Protein AF-0000000083416609 (afdb_homodimer)

Structure (mmCIF, N/CA/C/O backbone):
data_AF-0000000083416609-model_v1
#
loop_
_entity.id
_entity.type
_entity.pdbx_description
1 polymer 'Protein TsetseEP domain-containing protein'
#
loop_
_atom_site.group_PDB
_atom_site.id
_atom_site.type_symbol
_atom_site.label_atom_id
_atom_site.label_alt_id
_atom_site.label_comp_id
_atom_site.label_asym_id
_atom_site.label_entity_id
_atom_site.label_seq_id
_atom_site.pdbx_PDB_ins_code
_atom_site.Cartn_x
_atom_site.Cartn_y
_atom_site.Cartn_z
_atom_site.occupancy
_atom_site.B_iso_or_equiv
_atom_site.auth_seq_id
_atom_site.auth_comp_id
_atom_site.auth_asym_id
_atom_site.auth_atom_id
_atom_site.pdbx_PDB_model_num
ATOM 1 N N . MET A 1 1 ? -8.477 20.984 34.219 1 30.16 1 MET A N 1
ATOM 2 C CA . MET A 1 1 ? -7.535 22.109 34.281 1 30.16 1 MET A CA 1
ATOM 3 C C . MET A 1 1 ? -8.273 23.438 34.375 1 30.16 1 MET A C 1
ATOM 5 O O . MET A 1 1 ? -9.242 23.656 33.625 1 30.16 1 MET A O 1
ATOM 9 N N . SER A 1 2 ? -8.234 24.172 35.469 1 30.45 2 SER A N 1
ATOM 10 C CA . SER A 1 2 ? -9 25.266 36.062 1 30.45 2 SER A CA 1
ATOM 11 C C . SER A 1 2 ? -8.992 26.5 35.188 1 30.45 2 SER A C 1
ATOM 13 O O . SER A 1 2 ? -7.949 26.859 34.625 1 30.45 2 SER A O 1
ATOM 15 N N . SER A 1 3 ? -10.164 27 34.75 1 40.28 3 SER A N 1
ATOM 16 C CA . SER A 1 3 ? -10.523 28.172 33.938 1 40.28 3 SER A CA 1
ATOM 17 C C . SER A 1 3 ? -9.883 29.438 34.5 1 40.28 3 SER A C 1
ATOM 19 O O . SER A 1 3 ? -9.703 30.422 33.781 1 40.28 3 SER A O 1
ATOM 21 N N . THR A 1 4 ? -9.688 29.422 35.844 1 40.03 4 THR A N 1
ATOM 22 C CA . THR A 1 4 ? -9.18 30.609 36.5 1 40.03 4 THR A CA 1
ATOM 23 C C . THR A 1 4 ? -7.707 30.828 36.156 1 40.03 4 THR A C 1
ATOM 25 O O . THR A 1 4 ? -7.195 31.953 36.281 1 40.03 4 THR A O 1
ATOM 28 N N . GLY A 1 5 ? -6.957 29.766 35.906 1 38.34 5 GLY A N 1
ATOM 29 C CA . GLY A 1 5 ? -5.547 29.906 35.594 1 38.34 5 GLY A CA 1
ATOM 30 C C . GLY A 1 5 ? -5.301 30.625 34.281 1 38.34 5 GLY A C 1
ATOM 31 O O . GLY A 1 5 ? -4.191 31.094 34.031 1 38.34 5 GLY A O 1
ATOM 32 N N . SER A 1 6 ? -6.215 30.516 33.312 1 39.5 6 SER A N 1
ATOM 33 C CA . SER A 1 6 ? -6.004 31.125 32 1 39.5 6 SER A CA 1
ATOM 34 C C . SER A 1 6 ? -6.242 32.625 32.031 1 39.5 6 SER A C 1
ATOM 36 O O . SER A 1 6 ? -5.73 33.375 31.203 1 39.5 6 SER A O 1
ATOM 38 N N . LEU A 1 7 ? -7.035 33.062 32.969 1 39.66 7 LEU A N 1
ATOM 39 C CA . LEU A 1 7 ? -7.363 34.469 33.031 1 39.66 7 LEU A CA 1
ATOM 40 C C . LEU A 1 7 ? -6.176 35.281 33.562 1 39.66 7 LEU A C 1
ATOM 42 O O . LEU A 1 7 ? -5.918 36.375 33.062 1 39.66 7 LEU A O 1
ATOM 46 N N . LEU A 1 8 ? -5.465 34.75 34.562 1 38.03 8 LEU A N 1
ATOM 47 C CA . LEU A 1 8 ? -4.352 35.5 35.125 1 38.03 8 LEU A CA 1
ATOM 48 C C . LEU A 1 8 ? -3.207 35.625 34.125 1 38.03 8 LEU A C 1
ATOM 50 O O . LEU A 1 8 ? -2.529 36.656 34.062 1 38.03 8 LEU A O 1
ATOM 54 N N . VAL A 1 9 ? -2.977 34.625 33.281 1 42.66 9 VAL A N 1
ATOM 55 C CA . VAL A 1 9 ? -1.893 34.719 32.281 1 42.66 9 VAL A CA 1
ATOM 56 C C . VAL A 1 9 ? -2.232 35.75 31.234 1 42.66 9 VAL A C 1
ATOM 58 O O . VAL A 1 9 ? -1.351 36.469 30.75 1 42.66 9 VAL A O 1
ATOM 61 N N . LEU A 1 10 ? -3.492 36.062 31.062 1 41.09 10 LEU A N 1
ATOM 62 C CA . LEU A 1 10 ? -3.896 37 30.047 1 41.09 10 LEU A CA 1
ATOM 63 C C . LEU A 1 10 ? -3.742 38.438 30.562 1 41.09 10 LEU A C 1
ATOM 65 O O . LEU A 1 10 ? -3.361 39.344 29.812 1 41.09 10 LEU A O 1
ATOM 69 N N . LEU A 1 11 ? -4.07 38.656 31.844 1 45.88 11 LEU A N 1
ATOM 70 C CA . LEU A 1 11 ? -3.947 40 32.375 1 45.88 11 LEU A CA 1
ATOM 71 C C . LEU A 1 11 ? -2.488 40.438 32.406 1 45.88 11 LEU A C 1
ATOM 73 O O . LEU A 1 11 ? -2.184 41.594 32.156 1 45.88 11 LEU A O 1
ATOM 77 N N . GLY A 1 12 ? -1.608 39.5 32.781 1 42.56 12 GLY A N 1
ATOM 78 C CA . GLY A 1 12 ? -0.19 39.812 32.781 1 42.56 12 GLY A CA 1
ATOM 79 C C . GLY A 1 12 ? 0.344 40.125 31.375 1 42.56 12 GLY A C 1
ATOM 80 O O . GLY A 1 12 ? 1.228 40.969 31.219 1 42.56 12 GLY A O 1
ATOM 81 N N . LEU A 1 13 ? -0.247 39.594 30.375 1 46.47 13 LEU A N 1
ATOM 82 C CA . LEU A 1 13 ? 0.284 39.781 29.031 1 46.47 13 LEU A CA 1
ATOM 83 C C . LEU A 1 13 ? -0.083 41.156 28.5 1 46.47 13 LEU A C 1
ATOM 85 O O . LEU A 1 13 ? 0.703 41.781 27.766 1 46.47 13 LEU A O 1
ATOM 89 N N . ALA A 1 14 ? -1.2 41.688 28.859 1 46.97 14 ALA A N 1
ATOM 90 C CA . ALA A 1 14 ? -1.639 42.969 28.344 1 46.97 14 ALA A CA 1
ATOM 91 C C . ALA A 1 14 ? -0.834 44.125 28.969 1 46.97 14 ALA A C 1
ATOM 93 O O . ALA A 1 14 ? -0.396 45.031 28.266 1 46.97 14 ALA A O 1
ATOM 94 N N . VAL A 1 15 ? -0.927 44.312 30.391 1 49.91 15 VAL A N 1
ATOM 95 C CA . VAL A 1 15 ? -0.124 45.344 31.016 1 49.91 15 VAL A CA 1
ATOM 96 C C . VAL A 1 15 ? 1.317 45.25 30.516 1 49.91 15 VAL A C 1
ATOM 98 O O . VAL A 1 15 ? 1.946 46.281 30.234 1 49.91 15 VAL A O 1
ATOM 101 N N . MET A 1 16 ? 1.66 44.031 30.281 1 51.25 16 MET A N 1
ATOM 102 C CA . MET A 1 16 ? 3.008 43.812 29.766 1 51.25 16 MET A CA 1
ATOM 103 C C . MET A 1 16 ? 3.09 44.219 28.297 1 51.25 16 MET A C 1
ATOM 105 O O . MET A 1 16 ? 4.141 44.656 27.828 1 51.25 16 MET A O 1
ATOM 109 N N . ALA A 1 17 ? 1.95 44.094 27.625 1 56.31 17 ALA A N 1
ATOM 110 C CA . ALA A 1 17 ? 2.012 44.469 26.219 1 56.31 17 ALA A CA 1
ATOM 111 C C . ALA A 1 17 ? 2.158 45.969 26.031 1 56.31 17 ALA A C 1
ATOM 113 O O . ALA A 1 17 ? 2.982 46.438 25.25 1 56.31 17 ALA A O 1
ATOM 114 N N . ALA A 1 18 ? 1.339 46.781 26.797 1 55.53 18 ALA A N 1
ATOM 115 C CA . ALA A 1 18 ? 1.473 48.25 26.688 1 55.53 18 ALA A CA 1
ATOM 116 C C . ALA A 1 18 ? 2.852 48.719 27.156 1 55.53 18 ALA A C 1
ATOM 118 O O . ALA A 1 18 ? 3.447 49.594 26.547 1 55.53 18 ALA A O 1
ATOM 119 N N . ALA A 1 19 ? 3.225 48.125 28.328 1 54.94 19 ALA A N 1
ATOM 120 C CA . ALA A 1 19 ? 4.543 48.5 28.828 1 54.94 19 ALA A CA 1
ATOM 121 C C . ALA A 1 19 ? 5.641 48.094 27.859 1 54.94 19 ALA A C 1
ATOM 123 O O . ALA A 1 19 ? 6.703 48.719 27.812 1 54.94 19 ALA A O 1
ATOM 124 N N . LYS A 1 20 ? 5.316 47.125 27.016 1 61.41 20 LYS A N 1
ATOM 125 C CA . LYS A 1 20 ? 6.348 46.594 26.125 1 61.41 20 LYS A CA 1
ATOM 126 C C . LYS A 1 20 ? 6.426 47.406 24.828 1 61.41 20 LYS A C 1
ATOM 128 O O . LYS A 1 20 ? 7.414 47.312 24.094 1 61.41 20 LYS A O 1
ATOM 133 N N . LEU A 1 21 ? 5.398 48.281 24.719 1 70.94 21 LEU A N 1
ATOM 134 C CA . LEU A 1 21 ? 5.504 49.031 23.484 1 70.94 21 LEU A CA 1
ATOM 135 C C . LEU A 1 21 ? 6.41 50.25 23.656 1 70.94 21 LEU A C 1
ATOM 137 O O . LEU A 1 21 ? 6.062 51.188 24.391 1 70.94 21 LEU A O 1
ATOM 141 N N . GLN A 1 22 ? 7.734 50.094 23.688 1 72.38 22 GLN A N 1
ATOM 142 C CA . GLN A 1 22 ? 8.672 51.188 23.734 1 72.38 22 GLN A CA 1
ATOM 143 C C . GLN A 1 22 ? 8.594 52.031 22.469 1 72.38 22 GLN A C 1
ATOM 145 O O . GLN A 1 22 ? 9.312 51.781 21.5 1 72.38 22 GLN A O 1
ATOM 150 N N . ILE A 1 23 ? 7.629 52.969 22.469 1 83.12 23 ILE A N 1
ATOM 151 C CA . ILE A 1 23 ? 7.434 53.844 21.312 1 83.12 23 ILE A CA 1
ATOM 152 C C . ILE A 1 23 ? 8.125 55.188 21.531 1 83.12 23 ILE A C 1
ATOM 154 O O . ILE A 1 23 ? 7.75 55.938 22.422 1 83.12 23 ILE A O 1
ATOM 158 N N . PRO A 1 24 ? 9.102 55.469 20.781 1 86.88 24 PRO A N 1
ATOM 159 C CA . PRO A 1 24 ? 9.93 56.656 21 1 86.88 24 PRO A CA 1
ATOM 160 C C . PRO A 1 24 ? 9.109 57.938 21.125 1 86.88 24 PRO A C 1
ATOM 162 O O . PRO A 1 24 ? 9.398 58.781 21.984 1 86.88 24 PRO A O 1
ATOM 165 N N . LYS A 1 25 ? 8.117 58.156 20.344 1 88.56 25 LYS A N 1
ATOM 166 C CA . LYS A 1 25 ? 7.293 59.375 20.391 1 88.56 25 LYS A CA 1
ATOM 167 C C . LYS A 1 25 ? 6.621 59.531 21.75 1 88.56 25 LYS A C 1
ATOM 169 O O . LYS A 1 25 ? 6.605 60.625 22.328 1 88.56 25 LYS A O 1
ATOM 174 N N . ILE A 1 26 ? 6.137 58.406 22.219 1 88.94 26 ILE A N 1
ATOM 175 C CA . ILE A 1 26 ? 5.457 58.438 23.5 1 88.94 26 ILE A CA 1
ATOM 176 C C . ILE A 1 26 ? 6.465 58.75 24.609 1 88.94 26 ILE A C 1
ATOM 178 O O . ILE A 1 26 ? 6.184 59.531 25.516 1 88.94 26 ILE A O 1
ATOM 182 N N . GLN A 1 27 ? 7.613 58.219 24.484 1 89.44 27 GLN A N 1
ATOM 183 C CA . GLN A 1 27 ? 8.656 58.469 25.469 1 89.44 27 GLN A CA 1
ATOM 184 C C . GLN A 1 27 ? 9.055 59.938 25.516 1 89.44 27 GLN A C 1
ATOM 186 O O . GLN A 1 27 ? 9.234 60.5 26.594 1 89.44 27 GLN A O 1
ATOM 191 N N . ARG A 1 28 ? 9.117 60.5 24.391 1 91.44 28 ARG A N 1
ATOM 192 C CA . ARG A 1 28 ? 9.469 61.906 24.312 1 91.44 28 ARG A CA 1
ATOM 193 C C . ARG A 1 28 ? 8.391 62.781 24.938 1 91.44 28 ARG A C 1
ATOM 195 O O . ARG A 1 28 ? 8.695 63.688 25.719 1 91.44 28 ARG A O 1
ATOM 202 N N . LEU A 1 29 ? 7.117 62.438 24.703 1 92.69 29 LEU A N 1
ATOM 203 C CA . LEU A 1 29 ? 6.004 63.219 25.25 1 92.69 29 LEU A CA 1
ATOM 204 C C . LEU A 1 29 ? 5.906 63.031 26.75 1 92.69 29 LEU A C 1
ATOM 206 O O . LEU A 1 29 ? 5.621 64 27.484 1 92.69 29 LEU A O 1
ATOM 210 N N . GLN A 1 30 ? 6.242 61.875 27.219 1 90.69 30 GLN A N 1
ATOM 211 C CA . GLN A 1 30 ? 6.27 61.594 28.641 1 90.69 30 GLN A CA 1
ATOM 212 C C . GLN A 1 30 ? 7.359 62.406 29.344 1 90.69 30 GLN A C 1
ATOM 214 O O . GLN A 1 30 ? 7.125 63 30.406 1 90.69 30 GLN A O 1
ATOM 219 N N . HIS A 1 31 ? 8.461 62.406 28.719 1 90.31 31 HIS A N 1
ATOM 220 C CA . HIS A 1 31 ? 9.562 63.188 29.281 1 90.31 31 HIS A CA 1
ATOM 221 C C . HIS A 1 31 ? 9.227 64.688 29.328 1 90.31 31 HIS A C 1
ATOM 223 O O . HIS A 1 31 ? 9.547 65.375 30.297 1 90.31 31 HIS A O 1
ATOM 229 N N . GLN A 1 32 ? 8.609 65.125 28.312 1 92.25 32 GLN A N 1
ATOM 230 C CA . GLN A 1 32 ? 8.195 66.562 28.266 1 92.25 32 GLN A CA 1
ATOM 231 C C . GLN A 1 32 ? 7.199 66.875 29.375 1 92.25 32 GLN A C 1
ATOM 233 O O . GLN A 1 32 ? 7.27 67.938 30 1 92.25 32 GLN A O 1
ATOM 238 N N . ALA A 1 33 ? 6.328 65.938 29.578 1 91.56 33 ALA A N 1
ATOM 239 C CA . ALA A 1 33 ? 5.363 66.125 30.656 1 91.56 33 ALA A CA 1
ATOM 240 C C . ALA A 1 33 ? 6.066 66.188 32 1 91.56 33 ALA A C 1
ATOM 242 O O . ALA A 1 33 ? 5.691 67 32.844 1 91.56 33 ALA A O 1
ATOM 243 N N . GLU A 1 34 ? 7.109 65.438 32.156 1 89.75 34 GLU A N 1
ATOM 244 C CA . GLU A 1 34 ? 7.883 65.438 33.406 1 89.75 34 GLU A CA 1
ATOM 245 C C . GLU A 1 34 ? 8.602 66.812 33.594 1 89.75 34 GLU A C 1
ATOM 247 O O . GLU A 1 34 ? 8.57 67.375 34.688 1 89.75 34 GLU A O 1
ATOM 252 N N . VAL A 1 35 ? 9.102 67.312 32.531 1 90.56 35 VAL A N 1
ATOM 253 C CA . VAL A 1 35 ? 9.844 68.562 32.562 1 90.56 35 VAL A CA 1
ATOM 254 C C . VAL A 1 35 ? 8.883 69.688 32.844 1 90.56 35 VAL A C 1
ATOM 256 O O . VAL A 1 35 ? 9.141 70.562 33.719 1 90.56 35 VAL A O 1
ATOM 259 N N . LEU A 1 36 ? 7.77 69.625 32.188 1 91.81 36 LEU A N 1
ATOM 260 C CA . LEU A 1 36 ? 6.801 70.75 32.344 1 91.81 36 LEU A CA 1
ATOM 261 C C . LEU A 1 36 ? 6.16 70.688 33.719 1 91.81 36 LEU A C 1
ATOM 263 O O . LEU A 1 36 ? 5.887 71.75 34.312 1 91.81 36 LEU A O 1
ATOM 267 N N . SER A 1 37 ? 6.023 69.562 34.281 1 89.31 37 SER A N 1
ATOM 268 C CA . SER A 1 37 ? 5.453 69.438 35.625 1 89.31 37 SER A CA 1
ATOM 269 C C . SER A 1 37 ? 6.402 69.938 36.688 1 89.31 37 SER A C 1
ATOM 271 O O . SER A 1 37 ? 5.961 70.562 37.688 1 89.31 37 SER A O 1
ATOM 273 N N . ALA A 1 38 ? 7.648 69.75 36.438 1 86.81 38 ALA A N 1
ATOM 274 C CA . ALA A 1 38 ? 8.656 70.312 37.344 1 86.81 38 ALA A CA 1
ATOM 275 C C . ALA A 1 38 ? 8.734 71.812 37.281 1 86.81 38 ALA A C 1
ATOM 277 O O . ALA A 1 38 ? 9 72.438 38.312 1 86.81 38 ALA A O 1
ATOM 278 N N . GLN A 1 39 ? 8.367 72.312 36.188 1 87.19 39 GLN A N 1
ATOM 279 C CA . GLN A 1 39 ? 8.445 73.75 35.969 1 87.19 39 GLN A CA 1
ATOM 280 C C . GLN A 1 39 ? 7.195 74.5 36.5 1 87.19 39 GLN A C 1
ATOM 282 O O . GLN A 1 39 ? 7.258 75.625 36.906 1 87.19 39 GLN A O 1
ATOM 287 N N . ASN A 1 40 ? 6.062 73.75 36.469 1 82.75 40 ASN A N 1
ATOM 288 C CA . ASN A 1 40 ? 4.805 74.375 36.906 1 82.75 40 ASN A CA 1
ATOM 289 C C . ASN A 1 40 ? 4.043 73.438 37.844 1 82.75 40 ASN A C 1
ATOM 291 O O . ASN A 1 40 ? 3.014 72.875 37.469 1 82.75 40 ASN A O 1
ATOM 295 N N . PRO A 1 41 ? 4.398 73.375 39.125 1 77.88 41 PRO A N 1
ATOM 296 C CA . PRO A 1 41 ? 3.801 72.438 40.031 1 77.88 41 PRO A CA 1
ATOM 297 C C . PRO A 1 41 ? 2.33 72.688 40.312 1 77.88 41 PRO A C 1
ATOM 299 O O . PRO A 1 41 ? 1.565 71.812 40.625 1 77.88 41 PRO A O 1
ATOM 302 N N . SER A 1 42 ? 1.933 73.938 40.281 1 77.12 42 SER A N 1
ATOM 303 C CA . SER A 1 42 ? 0.554 74.312 40.625 1 77.12 42 SER A CA 1
ATOM 304 C C . SER A 1 42 ? -0.416 73.75 39.594 1 77.12 42 SER A C 1
ATOM 306 O O . SER A 1 42 ? -1.486 73.25 39.938 1 77.12 42 SER A O 1
ATOM 308 N N . SER A 1 43 ? 0.027 73.75 38.312 1 79.19 43 SER A N 1
ATOM 309 C CA . SER A 1 43 ? -0.827 73.312 37.219 1 79.19 43 SER A CA 1
ATOM 310 C C . SER A 1 43 ? -0.762 71.75 37.125 1 79.19 43 SER A C 1
ATOM 312 O O . SER A 1 43 ? -1.672 71.188 36.562 1 79.19 43 SER A O 1
ATOM 314 N N . GLY A 1 44 ? 0.312 71.25 37.719 1 81.5 44 GLY A N 1
ATOM 315 C CA . GLY A 1 44 ? 0.576 69.812 37.562 1 81.5 44 GLY A CA 1
ATOM 316 C C . GLY A 1 44 ? -0.508 68.938 38.156 1 81.5 44 GLY A C 1
ATOM 317 O O . GLY A 1 44 ? -0.99 68 37.531 1 81.5 44 GLY A O 1
ATOM 318 N N . LEU A 1 45 ? -0.933 69.312 39.344 1 81.94 45 LEU A N 1
ATOM 319 C CA . LEU A 1 45 ? -1.901 68.438 40.031 1 81.94 45 LEU A CA 1
ATOM 320 C C . LEU A 1 45 ? -3.225 68.438 39.281 1 81.94 45 LEU A C 1
ATOM 322 O O . LEU A 1 45 ? -3.82 67.312 39.125 1 81.94 45 LEU A O 1
ATOM 326 N N . VAL A 1 46 ? -3.717 69.625 38.75 1 85.19 46 VAL A N 1
ATOM 327 C CA . VAL A 1 46 ? -5 69.75 38.062 1 85.19 46 VAL A CA 1
ATOM 328 C C . VAL A 1 46 ? -4.918 69 36.719 1 85.19 46 VAL A C 1
ATOM 330 O O . VAL A 1 46 ? -5.809 68.188 36.375 1 85.19 46 VAL A O 1
ATOM 333 N N . CYS A 1 47 ? -3.82 69.188 35.938 1 90.75 47 CYS A N 1
ATOM 334 C CA . CYS A 1 47 ? -3.654 68.562 34.625 1 90.75 47 CYS A CA 1
ATOM 335 C C . CYS A 1 47 ? -3.539 67.062 34.75 1 90.75 47 CYS A C 1
ATOM 337 O O . CYS A 1 47 ? -4.219 66.312 34.031 1 90.75 47 CYS A O 1
ATOM 339 N N . PHE A 1 48 ? -2.756 66.562 35.688 1 90.31 48 PHE A N 1
ATOM 340 C CA . PHE A 1 48 ? -2.561 65.125 35.844 1 90.31 48 PHE A CA 1
ATOM 341 C C . PHE A 1 48 ? -3.832 64.438 36.344 1 90.31 48 PHE A C 1
ATOM 343 O O . PHE A 1 48 ? -4.129 63.281 35.938 1 90.31 48 PHE A O 1
ATOM 350 N N . SER A 1 49 ? -4.535 65.125 37.281 1 88.19 49 SER A N 1
ATOM 351 C CA . SER A 1 49 ? -5.785 64.562 37.781 1 88.19 49 SER A CA 1
ATOM 352 C C . SER A 1 49 ? -6.793 64.375 36.656 1 88.19 49 SER A C 1
ATOM 354 O O . SER A 1 49 ? -7.598 63.406 36.688 1 88.19 49 SER A O 1
ATOM 356 N N . PHE A 1 50 ? -6.684 65.188 35.594 1 89.56 50 PHE A N 1
ATOM 357 C CA . PHE A 1 50 ? -7.625 65.125 34.469 1 89.56 50 PHE A CA 1
ATOM 358 C C . PHE A 1 50 ? -7.16 64.125 33.438 1 89.56 50 PHE A C 1
ATOM 360 O O . PHE A 1 50 ? -7.945 63.281 33 1 89.56 50 PHE A O 1
ATOM 367 N N . TYR A 1 51 ? -5.891 64.062 33.156 1 93.81 51 TYR A N 1
ATOM 368 C CA . TYR A 1 51 ? -5.434 63.281 32 1 93.81 51 TYR A CA 1
ATOM 369 C C . TYR A 1 51 ? -4.949 61.906 32.406 1 93.81 51 TYR A C 1
ATOM 371 O O . TYR A 1 51 ? -4.91 60.969 31.594 1 93.81 51 TYR A O 1
ATOM 379 N N . ARG A 1 52 ? -4.539 61.656 33.656 1 91.56 52 ARG A N 1
ATOM 380 C CA . ARG A 1 52 ? -4.047 60.344 34.094 1 91.56 52 ARG A CA 1
ATOM 381 C C . ARG A 1 52 ? -5.117 59.281 33.906 1 91.56 52 ARG A C 1
ATOM 383 O O . ARG A 1 52 ? -4.859 58.219 33.344 1 91.56 52 ARG A O 1
ATOM 390 N N . PRO A 1 53 ? -6.359 59.562 34.406 1 92.94 53 PRO A N 1
ATOM 391 C CA . PRO A 1 53 ? -7.391 58.531 34.188 1 92.94 53 PRO A CA 1
ATOM 392 C C . PRO A 1 53 ? -7.637 58.25 32.719 1 92.94 53 PRO A C 1
ATOM 394 O O . PRO A 1 53 ? -7.977 57.094 32.375 1 92.94 53 PRO A O 1
ATOM 397 N N . ILE A 1 54 ? -7.453 59.219 31.844 1 93.25 54 ILE A N 1
ATOM 398 C CA . ILE A 1 54 ? -7.629 59.031 30.406 1 93.25 54 ILE A CA 1
ATOM 399 C C . ILE A 1 54 ? -6.523 58.125 29.875 1 93.25 54 ILE A C 1
ATOM 401 O O . ILE A 1 54 ? -6.797 57.188 29.125 1 93.25 54 ILE A O 1
ATOM 405 N N . LEU A 1 55 ? -5.371 58.344 30.391 1 93.06 55 LEU A N 1
ATOM 406 C CA . LEU A 1 55 ? -4.234 57.531 29.969 1 93.06 55 LEU A CA 1
ATOM 407 C C . LEU A 1 55 ? -4.395 56.094 30.469 1 93.06 55 LEU A C 1
ATOM 409 O O . LEU A 1 55 ? -4.109 55.156 29.734 1 93.06 55 LEU A O 1
ATOM 413 N N . ASP A 1 56 ? -4.828 55.969 31.719 1 91.69 56 ASP A N 1
ATOM 414 C CA . ASP A 1 56 ? -5.086 54.625 32.281 1 91.69 56 ASP A CA 1
ATOM 415 C C . ASP A 1 56 ? -6.16 53.906 31.453 1 91.69 56 ASP A C 1
ATOM 417 O O . ASP A 1 56 ? -6.039 52.719 31.203 1 91.69 56 ASP A O 1
ATOM 421 N N . SER A 1 57 ? -7.188 54.625 31.016 1 94.06 57 SER A N 1
ATOM 422 C CA . SER A 1 57 ? -8.266 54.031 30.234 1 94.06 57 SER A CA 1
ATOM 423 C C . SER A 1 57 ? -7.77 53.531 28.875 1 94.06 57 SER A C 1
ATOM 425 O O . SER A 1 57 ? -8.203 52.5 28.375 1 94.06 57 SER A O 1
ATOM 427 N N . ILE A 1 58 ? -6.871 54.281 28.281 1 93.19 58 ILE A N 1
ATOM 428 C CA . ILE A 1 58 ? -6.297 53.906 26.984 1 93.19 58 ILE A CA 1
ATOM 429 C C . ILE A 1 58 ? -5.504 52.625 27.141 1 93.19 58 ILE A C 1
ATOM 431 O O . ILE A 1 58 ? -5.621 51.719 26.312 1 93.19 58 ILE A O 1
ATOM 435 N N . ALA A 1 59 ? -4.723 52.531 28.203 1 90.19 59 ALA A N 1
ATOM 436 C CA . ALA A 1 59 ? -3.924 51.344 28.469 1 90.19 59 ALA A CA 1
ATOM 437 C C . ALA A 1 59 ? -4.816 50.125 28.703 1 90.19 59 ALA A C 1
ATOM 439 O O . ALA A 1 59 ? -4.543 49.031 28.203 1 90.19 59 ALA A O 1
ATOM 440 N N . ASP A 1 60 ? -5.863 50.375 29.484 1 92.75 60 ASP A N 1
ATOM 441 C CA . ASP A 1 60 ? -6.812 49.281 29.766 1 92.75 60 ASP A CA 1
ATOM 442 C C . ASP A 1 60 ? -7.477 48.812 28.469 1 92.75 60 ASP A C 1
ATOM 444 O O . ASP A 1 60 ? -7.633 47.594 28.266 1 92.75 60 ASP A O 1
ATOM 448 N N . GLN A 1 61 ? -7.871 49.75 27.594 1 93.81 61 GLN A N 1
ATOM 449 C CA . GLN A 1 61 ? -8.516 49.406 26.344 1 93.81 61 GLN A CA 1
ATOM 450 C C . GLN A 1 61 ? -7.574 48.594 25.453 1 93.81 61 GLN A C 1
ATOM 452 O O . GLN A 1 61 ? -8 47.656 24.781 1 93.81 61 GLN A O 1
ATOM 457 N N . TYR A 1 62 ? -6.375 48.906 25.453 1 92.62 62 TYR A N 1
ATOM 458 C CA . TYR A 1 62 ? -5.395 48.188 24.672 1 92.62 62 TYR A CA 1
ATOM 459 C C . TYR A 1 62 ? -5.262 46.75 25.172 1 92.62 62 TYR A C 1
ATOM 461 O O . TYR A 1 62 ? -5.211 45.812 24.375 1 92.62 62 TYR A O 1
ATOM 469 N N . GLU A 1 63 ? -5.125 46.625 26.469 1 92.94 63 GLU A N 1
ATOM 470 C CA . GLU A 1 63 ? -5.012 45.312 27.047 1 92.94 63 GLU A CA 1
ATOM 471 C C . GLU A 1 63 ? -6.207 44.438 26.656 1 92.94 63 GLU A C 1
ATOM 473 O O . GLU A 1 63 ? -6.039 43.25 26.297 1 92.94 63 GLU A O 1
ATOM 478 N N . VAL A 1 64 ? -7.406 45.062 26.719 1 94.5 64 VAL A N 1
ATOM 479 C CA . VAL A 1 64 ? -8.617 44.344 26.375 1 94.5 64 VAL A CA 1
ATOM 480 C C . VAL A 1 64 ? -8.57 43.938 24.906 1 94.5 64 VAL A C 1
ATOM 482 O O . VAL A 1 64 ? -8.867 42.781 24.562 1 94.5 64 VAL A O 1
ATOM 485 N N . GLN A 1 65 ? -8.148 44.875 24 1 94.94 65 GLN A N 1
ATOM 486 C CA . GLN A 1 65 ? -8.094 44.594 22.578 1 94.94 65 GLN A CA 1
ATOM 487 C C . GLN A 1 65 ? -7.043 43.531 22.25 1 94.94 65 GLN A C 1
ATOM 489 O O . GLN A 1 65 ? -7.27 42.656 21.422 1 94.94 65 GLN A O 1
ATOM 494 N N . TYR A 1 66 ? -5.965 43.594 22.906 1 94.06 66 TYR A N 1
ATOM 495 C CA . TYR A 1 66 ? -4.891 42.625 22.703 1 94.06 66 TYR A CA 1
ATOM 496 C C . TYR A 1 66 ? -5.355 41.219 23.078 1 94.06 66 TYR A C 1
ATOM 498 O O . TYR A 1 66 ? -5.129 40.281 22.312 1 94.06 66 TYR A O 1
ATOM 506 N N . ASN A 1 67 ? -5.984 41.125 24.203 1 94.88 67 ASN A N 1
ATOM 507 C CA . ASN A 1 67 ? -6.488 39.844 24.641 1 94.88 67 ASN A CA 1
ATOM 508 C C . ASN A 1 67 ? -7.578 39.312 23.719 1 94.88 67 ASN A C 1
ATOM 510 O O . ASN A 1 67 ? -7.664 38.094 23.484 1 94.88 67 ASN A O 1
ATOM 514 N N . LEU A 1 68 ? -8.383 40.25 23.203 1 96.31 68 LEU A N 1
ATOM 515 C CA . LEU A 1 68 ? -9.422 39.875 22.25 1 96.31 68 LEU A CA 1
ATOM 516 C C . LEU A 1 68 ? -8.805 39.281 20.984 1 96.31 68 LEU A C 1
ATOM 518 O O . LEU A 1 68 ? -9.289 38.25 20.469 1 96.31 68 LEU A O 1
ATOM 522 N N . CYS A 1 69 ? -7.711 39.844 20.5 1 97.19 69 CYS A N 1
ATOM 523 C CA . CYS A 1 69 ? -7.035 39.344 19.297 1 97.19 69 CYS A CA 1
ATOM 524 C C . CYS A 1 69 ? -6.496 37.938 19.531 1 97.19 69 CYS A C 1
ATOM 526 O O . CYS A 1 69 ? -6.633 37.062 18.656 1 97.19 69 CYS A O 1
ATOM 528 N N . ASN A 1 70 ? -5.934 37.656 20.656 1 96.31 70 ASN A N 1
ATOM 529 C CA . ASN A 1 70 ? -5.379 36.344 20.969 1 96.31 70 ASN A CA 1
ATOM 530 C C . ASN A 1 70 ? -6.477 35.281 21.125 1 96.31 70 ASN A C 1
ATOM 532 O O . ASN A 1 70 ? -6.344 34.188 20.625 1 96.31 70 ASN A O 1
ATOM 536 N N . SER A 1 71 ? -7.57 35.75 21.797 1 96.62 71 SER A N 1
ATOM 537 C CA . SER A 1 71 ? -8.68 34.812 22 1 96.62 71 SER A CA 1
ATOM 538 C C . SER A 1 71 ? -9.336 34.438 20.688 1 96.62 71 SER A C 1
ATOM 540 O O . SER A 1 71 ? -9.672 33.281 20.453 1 96.62 71 SER A O 1
ATOM 542 N N . GLN A 1 72 ? -9.477 35.406 19.766 1 96 72 GLN A N 1
ATOM 543 C CA . GLN A 1 72 ? -10.062 35.125 18.453 1 96 72 GLN A CA 1
ATOM 544 C C . GLN A 1 72 ? -9.195 34.188 17.641 1 96 72 GLN A C 1
ATOM 546 O O . GLN A 1 72 ? -9.711 33.312 16.953 1 96 72 GLN A O 1
ATOM 551 N N . TYR A 1 73 ? -7.93 34.375 17.688 1 97 73 TYR A N 1
ATOM 552 C CA . TYR A 1 73 ? -7.004 33.469 17.016 1 97 73 TYR A CA 1
ATOM 553 C C . TYR A 1 73 ? -7.156 32.031 17.516 1 97 73 TYR A C 1
ATOM 555 O O . TYR A 1 73 ? -7.27 31.094 16.734 1 97 73 TYR A O 1
ATOM 563 N N . GLU A 1 74 ? -7.133 31.859 18.844 1 95.81 74 GLU A N 1
ATOM 564 C CA . GLU A 1 74 ? -7.215 30.531 19.438 1 95.81 74 GLU A CA 1
ATOM 565 C C . GLU A 1 74 ? -8.531 29.844 19.078 1 95.81 74 GLU A C 1
ATOM 567 O O . GLU A 1 74 ? -8.547 28.656 18.75 1 95.81 74 GLU A O 1
ATOM 572 N N . ASP A 1 75 ? -9.625 30.656 19.109 1 94.88 75 ASP A N 1
ATOM 573 C CA . ASP A 1 75 ? -10.938 30.109 18.766 1 94.88 75 ASP A CA 1
ATOM 574 C C . ASP A 1 75 ? -10.984 29.672 17.297 1 94.88 75 ASP A C 1
ATOM 576 O O . ASP A 1 75 ? -11.438 28.562 17 1 94.88 75 ASP A O 1
ATOM 580 N N . GLN A 1 76 ? -10.469 30.516 16.469 1 95.62 76 GLN A N 1
ATOM 581 C CA . GLN A 1 76 ? -10.492 30.203 15.039 1 95.62 76 GLN A CA 1
ATOM 582 C C . GLN A 1 76 ? -9.555 29.031 14.719 1 95.62 76 GLN A C 1
ATOM 584 O O . GLN A 1 76 ? -9.883 28.172 13.898 1 95.62 76 GLN A O 1
ATOM 589 N N . ALA A 1 77 ? -8.43 29.016 15.344 1 93.94 77 ALA A N 1
ATOM 590 C CA . ALA A 1 77 ? -7.477 27.922 15.148 1 93.94 77 ALA A CA 1
ATOM 591 C C . ALA A 1 77 ? -8.086 26.578 15.555 1 93.94 77 ALA A C 1
ATOM 593 O O . ALA A 1 77 ? -7.934 25.594 14.844 1 93.94 77 ALA A O 1
ATOM 594 N N . ALA A 1 78 ? -8.781 26.594 16.688 1 92.44 78 ALA A N 1
ATOM 595 C CA . ALA A 1 78 ? -9.391 25.359 17.172 1 92.44 78 ALA A CA 1
ATOM 596 C C . ALA A 1 78 ? -10.438 24.828 16.188 1 92.44 78 ALA A C 1
ATOM 598 O O . ALA A 1 78 ? -10.5 23.625 15.938 1 92.44 78 ALA A O 1
ATOM 599 N N . ILE A 1 79 ? -11.195 25.734 15.602 1 93.12 79 ILE A N 1
ATOM 600 C CA . ILE A 1 79 ? -12.227 25.359 14.641 1 93.12 79 ILE A CA 1
ATOM 601 C C . ILE A 1 79 ? -11.57 24.781 13.383 1 93.12 79 ILE A C 1
ATOM 603 O O . ILE A 1 79 ? -11.977 23.719 12.898 1 93.12 79 ILE A O 1
ATOM 607 N N . GLU A 1 80 ? -10.562 25.406 12.906 1 91.44 80 GLU A N 1
ATOM 608 C CA . GLU A 1 80 ? -9.898 24.984 11.68 1 91.44 80 GLU A CA 1
ATOM 609 C C . GLU A 1 80 ? -9.195 23.641 11.867 1 91.44 80 GLU A C 1
ATOM 611 O O . GLU A 1 80 ? -9.227 22.781 10.984 1 91.44 80 GLU A O 1
ATOM 616 N N . TYR A 1 81 ? -8.609 23.406 13.023 1 89.31 81 TYR A N 1
ATOM 617 C CA . TYR A 1 81 ? -7.891 22.172 13.281 1 89.31 81 TYR A CA 1
ATOM 618 C C . TYR A 1 81 ? -8.852 20.984 13.359 1 89.31 81 TYR A C 1
ATOM 620 O O . TYR A 1 81 ? -8.516 19.875 12.938 1 89.31 81 TYR A O 1
ATOM 628 N N . ALA A 1 82 ? -10.062 21.234 13.836 1 91.31 82 ALA A N 1
ATOM 629 C CA . ALA A 1 82 ? -11.062 20.188 13.922 1 91.31 82 ALA A CA 1
ATOM 630 C C . ALA A 1 82 ? -11.508 19.734 12.531 1 91.31 82 ALA A C 1
ATOM 632 O O . ALA A 1 82 ? -11.898 18.578 12.344 1 91.31 82 ALA A O 1
ATOM 633 N N . ASN A 1 83 ? -11.391 20.625 11.555 1 92.38 83 ASN A N 1
ATOM 634 C CA . ASN A 1 83 ? -11.844 20.344 10.195 1 92.38 83 ASN A CA 1
ATOM 635 C C . ASN A 1 83 ? -10.93 19.344 9.492 1 92.38 83 ASN A C 1
ATOM 637 O O . ASN A 1 83 ? -11.289 18.781 8.453 1 92.38 83 ASN A O 1
ATOM 641 N N . TRP A 1 84 ? -9.773 19.047 10.047 1 94.19 84 TRP A N 1
ATOM 642 C CA . TRP A 1 84 ? -8.812 18.156 9.406 1 94.19 84 TRP A CA 1
ATOM 643 C C . TRP A 1 84 ? -9.039 16.703 9.844 1 94.19 84 TRP A C 1
ATOM 645 O O . TRP A 1 84 ? -8.43 15.781 9.289 1 94.19 84 TRP A O 1
ATOM 655 N N . GLN A 1 85 ? -9.945 16.453 10.781 1 92 85 GLN A N 1
ATOM 656 C CA . GLN A 1 85 ? -10.203 15.117 11.281 1 92 85 GLN A CA 1
ATOM 657 C C . GLN A 1 85 ? -10.828 14.234 10.203 1 92 85 GLN A C 1
ATOM 659 O O . GLN A 1 85 ? -10.422 13.086 10.023 1 92 85 GLN A O 1
ATOM 664 N N . GLN A 1 86 ? -11.711 14.836 9.477 1 93.38 86 GLN A N 1
ATOM 665 C CA . GLN A 1 86 ? -12.398 14.039 8.469 1 93.38 86 GLN A CA 1
ATOM 666 C C . GLN A 1 86 ? -11.445 13.625 7.348 1 93.38 86 GLN A C 1
ATOM 668 O O . GLN A 1 86 ? -11.352 12.445 7 1 93.38 86 GLN A O 1
ATOM 673 N N . PRO A 1 87 ? -10.711 14.531 6.746 1 95.56 87 PRO A N 1
ATOM 674 C CA . PRO A 1 87 ? -9.719 14.133 5.746 1 95.56 87 PRO A CA 1
ATOM 675 C C . PRO A 1 87 ? -8.742 13.086 6.273 1 95.56 87 PRO A C 1
ATOM 677 O O . PRO A 1 87 ? -8.367 12.164 5.547 1 95.56 87 PRO A O 1
ATOM 680 N N . ARG A 1 88 ? -8.32 13.273 7.418 1 95.62 88 ARG A N 1
ATOM 681 C CA . ARG A 1 88 ? -7.418 12.297 8.031 1 95.62 88 ARG A CA 1
ATOM 682 C C . ARG A 1 88 ? -8.055 10.914 8.078 1 95.62 88 ARG A C 1
ATOM 684 O O . ARG A 1 88 ? -7.41 9.914 7.75 1 95.62 88 ARG A O 1
ATOM 691 N N . GLU A 1 89 ? -9.305 10.844 8.523 1 95.44 89 GLU A N 1
ATOM 692 C CA . GLU A 1 89 ? -10.016 9.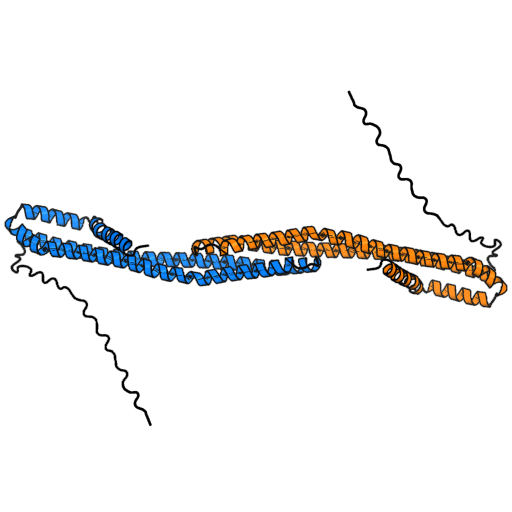578 8.609 1 95.44 89 GLU A CA 1
ATOM 693 C C . GLU A 1 89 ? -10.188 8.945 7.234 1 95.44 89 GLU A C 1
ATOM 695 O O . GLU A 1 89 ? -10.133 7.719 7.098 1 95.44 89 GLU A O 1
ATOM 700 N N . GLN A 1 90 ? -10.359 9.75 6.289 1 96.56 90 GLN A N 1
ATOM 701 C CA . GLN A 1 90 ? -10.508 9.242 4.93 1 96.56 90 GLN A CA 1
ATOM 702 C C . GLN A 1 90 ? -9.227 8.578 4.441 1 96.56 90 GLN A C 1
ATOM 704 O O . GLN A 1 90 ? -9.266 7.504 3.84 1 96.56 90 GLN A O 1
ATOM 709 N N . ILE A 1 91 ? -8.125 9.219 4.688 1 97.81 91 ILE A N 1
ATOM 710 C CA . ILE A 1 91 ? -6.84 8.664 4.289 1 97.81 91 ILE A CA 1
ATOM 711 C C . ILE A 1 91 ? -6.59 7.359 5.047 1 97.81 91 ILE A C 1
ATOM 713 O O . ILE A 1 91 ? -6.168 6.363 4.457 1 97.81 91 ILE A O 1
ATOM 717 N N . ALA A 1 92 ? -6.891 7.367 6.379 1 96.94 92 ALA A N 1
ATOM 718 C CA . ALA A 1 92 ? -6.719 6.172 7.199 1 96.94 92 ALA A CA 1
ATOM 719 C C . ALA A 1 92 ? -7.574 5.02 6.68 1 96.94 92 ALA A C 1
ATOM 721 O O . ALA A 1 92 ? -7.121 3.875 6.621 1 96.94 92 ALA A O 1
ATOM 722 N N . SER A 1 93 ? -8.781 5.348 6.301 1 97.62 93 SER A N 1
ATOM 723 C CA . SER A 1 93 ? -9.695 4.336 5.789 1 97.62 93 SER A CA 1
ATOM 724 C C . SER A 1 93 ? -9.188 3.738 4.48 1 97.62 93 SER A C 1
ATOM 726 O O . SER A 1 93 ? -9.305 2.533 4.254 1 97.62 93 SER A O 1
ATOM 728 N N . ARG A 1 94 ? -8.641 4.551 3.633 1 97.75 94 ARG A N 1
ATOM 729 C CA . ARG A 1 94 ? -8.062 4.062 2.387 1 97.75 94 ARG A CA 1
ATOM 730 C C . ARG A 1 94 ? -6.898 3.109 2.66 1 97.75 94 ARG A C 1
ATOM 732 O O . ARG A 1 94 ? -6.762 2.082 1.993 1 97.75 94 ARG A O 1
ATOM 739 N N . GLY A 1 95 ? -6.07 3.514 3.617 1 97.88 95 GLY A N 1
ATOM 740 C CA . GLY A 1 95 ? -4.984 2.635 4.02 1 97.88 95 GLY A CA 1
ATOM 741 C C . GLY A 1 95 ? -5.465 1.306 4.57 1 97.88 95 GLY A C 1
ATOM 742 O O . GLY A 1 95 ? -4.965 0.248 4.184 1 97.88 95 GLY A O 1
ATOM 743 N N . ARG A 1 96 ? -6.488 1.296 5.41 1 97.38 96 ARG A N 1
ATOM 744 C CA . ARG A 1 96 ? -7.035 0.085 6.012 1 97.38 96 ARG A CA 1
ATOM 745 C C . ARG A 1 96 ? -7.645 -0.825 4.953 1 97.38 96 ARG A C 1
ATOM 747 O O . ARG A 1 96 ? -7.488 -2.047 5.008 1 97.38 96 ARG A O 1
ATOM 754 N N . ASN A 1 97 ? -8.344 -0.205 4.059 1 98 97 ASN A N 1
ATOM 755 C CA . ASN A 1 97 ? -8.922 -0.983 2.971 1 98 97 ASN A CA 1
ATOM 756 C C . ASN A 1 97 ? -7.848 -1.684 2.145 1 98 97 ASN A C 1
ATOM 758 O O . ASN A 1 97 ? -7.992 -2.857 1.796 1 98 97 ASN A O 1
ATOM 762 N N . SER A 1 98 ? -6.809 -0.994 1.808 1 98.06 98 SER A N 1
ATOM 763 C CA . SER A 1 98 ? -5.684 -1.578 1.085 1 98.06 98 SER A CA 1
ATOM 764 C C . SER A 1 98 ? -5.098 -2.766 1.842 1 98.06 98 SER A C 1
ATOM 766 O O . SER A 1 98 ? -4.859 -3.824 1.257 1 98.06 98 SER A O 1
ATOM 768 N N . CYS A 1 99 ? -4.93 -2.592 3.137 1 97.88 99 CYS A N 1
ATOM 769 C CA . CYS A 1 99 ? -4.367 -3.654 3.961 1 97.88 99 CYS A CA 1
ATOM 770 C C . CYS A 1 99 ? -5.305 -4.855 4.016 1 97.88 99 CYS A C 1
ATOM 772 O O . CYS A 1 99 ? -4.848 -6 4.043 1 97.88 99 CYS A O 1
ATOM 774 N N . GLY A 1 100 ? -6.602 -4.574 4.047 1 98.06 100 GLY A N 1
ATOM 775 C CA . GLY A 1 100 ? -7.562 -5.664 3.975 1 98.06 100 GLY A CA 1
ATOM 776 C C . GLY A 1 100 ? -7.414 -6.508 2.723 1 98.06 100 GLY A C 1
ATOM 777 O O . GLY A 1 100 ? -7.488 -7.738 2.783 1 98.06 100 GLY A O 1
ATOM 778 N N . ARG A 1 101 ? -7.184 -5.918 1.594 1 98.25 101 ARG A N 1
ATOM 779 C CA . ARG A 1 101 ? -7.012 -6.629 0.333 1 98.25 101 ARG A CA 1
ATOM 780 C C . ARG A 1 101 ? -5.73 -7.457 0.342 1 98.25 101 ARG A C 1
ATOM 782 O O . ARG A 1 101 ? -5.707 -8.586 -0.153 1 98.25 101 ARG A O 1
ATOM 789 N N . ILE A 1 102 ? -4.684 -6.887 0.869 1 98.12 102 ILE A N 1
ATOM 790 C CA . ILE A 1 102 ? -3.41 -7.59 0.97 1 98.12 102 ILE A CA 1
ATOM 791 C C . ILE A 1 102 ? -3.566 -8.82 1.866 1 98.12 102 ILE A C 1
ATOM 793 O O . ILE A 1 102 ? -3.076 -9.898 1.538 1 98.12 102 ILE A O 1
ATOM 797 N N . ASP A 1 103 ? -4.309 -8.703 3.01 1 97.19 103 ASP A N 1
ATOM 798 C CA . ASP A 1 103 ? -4.555 -9.805 3.938 1 97.19 103 ASP A CA 1
ATOM 799 C C . ASP A 1 103 ? -5.359 -10.914 3.27 1 97.19 103 ASP A C 1
ATOM 801 O O . ASP A 1 103 ? -5.129 -12.102 3.535 1 97.19 103 ASP A O 1
ATOM 805 N N . ASN A 1 104 ? -6.281 -10.516 2.453 1 97.94 104 ASN A N 1
ATOM 806 C CA . ASN A 1 104 ? -7.059 -11.508 1.721 1 97.94 104 ASN A CA 1
ATOM 807 C C . ASN A 1 104 ? -6.164 -12.375 0.833 1 97.94 104 ASN A C 1
ATOM 809 O O . ASN A 1 104 ? -6.352 -13.586 0.754 1 97.94 104 ASN A O 1
ATOM 813 N N . CYS A 1 105 ? -5.23 -11.703 0.161 1 98.25 105 CYS A N 1
ATOM 814 C CA . CYS A 1 105 ? -4.305 -12.461 -0.671 1 98.25 105 CYS A CA 1
ATOM 815 C C . CYS A 1 105 ? -3.482 -13.43 0.172 1 98.25 105 CYS A C 1
ATOM 817 O O . CYS A 1 105 ? -3.232 -14.562 -0.244 1 98.25 105 CYS A O 1
ATOM 819 N N . ALA A 1 106 ? -3.07 -13.008 1.38 1 96.06 106 ALA A N 1
ATOM 820 C CA . ALA A 1 106 ? -2.236 -13.812 2.271 1 96.06 106 ALA A CA 1
ATOM 821 C C . ALA A 1 106 ? -2.99 -15.047 2.764 1 96.06 106 ALA A C 1
ATOM 823 O O . ALA A 1 106 ? -2.377 -16.047 3.141 1 96.06 106 ALA A O 1
ATOM 824 N N . SER A 1 107 ? -4.316 -15.047 2.762 1 95.5 107 SER A N 1
ATOM 825 C CA . SER A 1 107 ? -5.129 -16.125 3.309 1 95.5 107 SER A CA 1
ATOM 826 C C . SER A 1 107 ? -5.395 -17.203 2.262 1 95.5 107 SER A C 1
ATOM 828 O O . SER A 1 107 ? -5.922 -18.266 2.582 1 95.5 107 SER A O 1
ATOM 830 N N . ILE A 1 108 ? -5.016 -16.938 1.039 1 94.56 108 ILE A N 1
ATOM 831 C CA . ILE A 1 108 ? -5.242 -17.906 -0.032 1 94.56 108 ILE A CA 1
ATOM 832 C C . ILE A 1 108 ? -4.281 -19.078 0.125 1 94.56 108 ILE A C 1
ATOM 834 O O . ILE A 1 108 ? -3.076 -18.891 0.3 1 94.56 108 ILE A O 1
ATOM 838 N N . VAL A 1 109 ? -4.816 -20.266 0.003 1 89.5 109 VAL A N 1
ATOM 839 C CA . VAL A 1 109 ? -4.035 -21.469 0.267 1 89.5 109 VAL A CA 1
ATOM 840 C C . VAL A 1 109 ? -3.232 -21.844 -0.976 1 89.5 109 VAL A C 1
ATOM 842 O O . VAL A 1 109 ? -2.041 -22.156 -0.882 1 89.5 109 VAL A O 1
ATOM 845 N N . SER A 1 110 ? -3.84 -21.828 -2.223 1 88.88 110 SER A N 1
ATOM 846 C CA . SER A 1 110 ? -3.164 -22.141 -3.477 1 88.88 110 SER A CA 1
ATOM 847 C C . SER A 1 110 ? -2.086 -21.109 -3.799 1 88.88 110 SER A C 1
ATOM 849 O O . SER A 1 110 ? -2.371 -19.922 -3.895 1 88.88 110 SER A O 1
ATOM 851 N N . ALA A 1 111 ? -0.868 -21.531 -4.02 1 89.69 111 ALA A N 1
ATOM 852 C CA . ALA A 1 111 ? 0.224 -20.625 -4.336 1 89.69 111 ALA A CA 1
ATOM 853 C C . ALA A 1 111 ? -0.053 -19.859 -5.633 1 89.69 111 ALA A C 1
ATOM 855 O O . ALA A 1 111 ? 0.177 -18.656 -5.715 1 89.69 111 ALA A O 1
ATOM 856 N N . VAL A 1 112 ? -0.571 -20.547 -6.594 1 89.81 112 VAL A N 1
ATOM 857 C CA . VAL A 1 112 ? -0.836 -19.922 -7.891 1 89.81 112 VAL A CA 1
ATOM 858 C C . VAL A 1 112 ? -1.863 -18.812 -7.727 1 89.81 112 VAL A C 1
ATOM 860 O O . VAL A 1 112 ? -1.659 -17.688 -8.211 1 89.81 112 VAL A O 1
ATOM 863 N N . GLN A 1 113 ? -2.891 -19.109 -7.031 1 93.62 113 GLN A N 1
ATOM 864 C CA . GLN A 1 113 ? -3.949 -18.125 -6.828 1 93.62 113 GLN A CA 1
ATOM 865 C C . GLN A 1 113 ? -3.463 -16.969 -5.965 1 93.62 113 GLN A C 1
ATOM 867 O O . GLN A 1 113 ? -3.857 -15.82 -6.18 1 93.62 113 GLN A O 1
ATOM 872 N N . ALA A 1 114 ? -2.621 -17.328 -5.008 1 96.62 114 ALA A N 1
ATOM 873 C CA . ALA A 1 114 ? -2.07 -16.281 -4.152 1 96.62 114 ALA A CA 1
ATOM 874 C C . ALA A 1 114 ? -1.203 -15.32 -4.957 1 96.62 114 ALA A C 1
ATOM 876 O O . ALA A 1 114 ? -1.325 -14.102 -4.816 1 96.62 114 ALA A O 1
ATOM 877 N N . PHE A 1 115 ? -0.345 -15.859 -5.805 1 97.56 115 PHE A N 1
ATOM 878 C CA . PHE A 1 115 ? 0.515 -15.016 -6.621 1 97.56 115 PHE A CA 1
ATOM 879 C C . PHE A 1 115 ? -0.312 -14.172 -7.586 1 97.56 115 PHE A C 1
ATOM 881 O O . PHE A 1 115 ? 0.003 -13 -7.824 1 97.56 115 PHE A O 1
ATOM 888 N N . GLU A 1 116 ? -1.384 -14.727 -8.148 1 97.19 116 GLU A N 1
ATOM 889 C CA . GLU A 1 116 ? -2.285 -13.969 -9.008 1 97.19 116 GLU A CA 1
ATOM 890 C C . GLU A 1 116 ? -2.918 -12.805 -8.258 1 97.19 116 GLU A C 1
ATOM 892 O O . GLU A 1 116 ? -2.99 -11.688 -8.773 1 97.19 116 GLU A O 1
ATOM 897 N N . CYS A 1 117 ? -3.34 -13.125 -7.062 1 98.5 117 CYS A N 1
ATOM 898 C CA . CYS A 1 117 ? -3.934 -12.102 -6.207 1 98.5 117 CYS A CA 1
ATOM 899 C C . CYS A 1 117 ? -2.934 -10.992 -5.914 1 98.5 117 CYS A C 1
ATOM 901 O O . CYS A 1 117 ? -3.242 -9.812 -6.09 1 98.5 117 CYS A O 1
ATOM 903 N N . TYR A 1 118 ? -1.693 -11.352 -5.551 1 98.44 118 TYR A N 1
ATOM 904 C CA . TYR A 1 118 ? -0.672 -10.367 -5.211 1 98.44 118 TYR A CA 1
ATOM 905 C C . TYR A 1 118 ? -0.266 -9.562 -6.434 1 98.44 118 TYR A C 1
ATOM 907 O O . TYR A 1 118 ? 0.057 -8.375 -6.324 1 98.44 118 TYR A O 1
ATOM 915 N N . ALA A 1 119 ? -0.26 -10.172 -7.52 1 98.38 119 ALA A N 1
ATOM 916 C CA . ALA A 1 119 ? 0.07 -9.438 -8.742 1 98.38 119 ALA A CA 1
ATOM 917 C C . ALA A 1 119 ? -0.95 -8.336 -9.008 1 98.38 119 ALA A C 1
ATOM 919 O O . ALA A 1 119 ? -0.58 -7.191 -9.289 1 98.38 119 ALA A O 1
ATOM 920 N N . GLU A 1 120 ? -2.215 -8.672 -8.867 1 98.38 120 GLU A N 1
ATOM 921 C CA . GLU A 1 120 ? -3.295 -7.723 -9.133 1 98.38 120 GLU A CA 1
ATOM 922 C C . GLU A 1 120 ? -3.395 -6.684 -8.016 1 98.38 120 GLU A C 1
ATOM 924 O O . GLU A 1 120 ? -3.363 -5.477 -8.281 1 98.38 120 GLU A O 1
ATOM 929 N N . VAL A 1 121 ? -3.492 -7.172 -6.832 1 98.5 121 VAL A N 1
ATOM 930 C CA . VAL A 1 121 ? -3.691 -6.297 -5.68 1 98.5 121 VAL A CA 1
ATOM 931 C C . VAL A 1 121 ? -2.469 -5.402 -5.496 1 98.5 121 VAL A C 1
ATOM 933 O O . VAL A 1 121 ? -2.6 -4.215 -5.184 1 98.5 121 VAL A O 1
ATOM 936 N N . GLY A 1 122 ? -1.257 -6.004 -5.648 1 98.5 122 GLY A N 1
ATOM 937 C CA . GLY A 1 122 ? -0.059 -5.184 -5.555 1 98.5 122 GLY A CA 1
ATOM 938 C C . GLY A 1 122 ? -0.056 -4.02 -6.531 1 98.5 122 GLY A C 1
ATOM 939 O O . GLY A 1 122 ? 0.333 -2.906 -6.172 1 98.5 122 GLY A O 1
ATOM 940 N N . SER A 1 123 ? -0.458 -4.254 -7.73 1 98.25 123 SER A N 1
ATOM 941 C CA . SER A 1 123 ? -0.525 -3.213 -8.75 1 98.25 123 SER A CA 1
ATOM 942 C C . SER A 1 123 ? -1.546 -2.143 -8.375 1 98.25 123 SER A C 1
ATOM 944 O O . SER A 1 123 ? -1.244 -0.948 -8.422 1 98.25 123 SER A O 1
ATOM 946 N N . ASP A 1 124 ? -2.713 -2.52 -7.98 1 98.38 124 ASP A N 1
ATOM 947 C CA . ASP A 1 124 ? -3.781 -1.599 -7.602 1 98.38 124 ASP A CA 1
ATOM 948 C C . ASP A 1 124 ? -3.389 -0.777 -6.375 1 98.38 124 ASP A C 1
ATOM 950 O O . ASP A 1 124 ? -3.576 0.441 -6.352 1 98.38 124 ASP A O 1
ATOM 954 N N . GLU A 1 125 ? -2.83 -1.48 -5.434 1 98.44 125 GLU A N 1
ATOM 955 C CA . GLU A 1 125 ? -2.547 -0.817 -4.164 1 98.44 125 GLU A CA 1
ATOM 956 C C . GLU A 1 125 ? -1.313 0.074 -4.27 1 98.44 125 GLU A C 1
ATOM 958 O O . GLU A 1 125 ? -1.16 1.025 -3.502 1 98.44 125 GLU A O 1
ATOM 963 N N . SER A 1 126 ? -0.439 -0.192 -5.234 1 98.44 126 SER A N 1
ATOM 964 C CA . SER A 1 126 ? 0.637 0.752 -5.516 1 98.44 126 SER A CA 1
ATOM 965 C C . SER A 1 126 ? 0.086 2.129 -5.871 1 98.44 126 SER A C 1
ATOM 967 O O . SER A 1 126 ? 0.568 3.146 -5.371 1 98.44 126 SER A O 1
ATOM 969 N N . LYS A 1 127 ? -0.949 2.162 -6.637 1 98.12 127 LYS A N 1
ATOM 970 C CA . LYS A 1 127 ? -1.603 3.412 -7.012 1 98.12 127 LYS A CA 1
ATOM 971 C C . LYS A 1 127 ? -2.311 4.043 -5.816 1 98.12 127 LYS A C 1
ATOM 973 O O . LYS A 1 127 ? -2.268 5.262 -5.633 1 98.12 127 LYS A O 1
ATOM 978 N N . THR A 1 128 ? -2.941 3.205 -5.102 1 98.5 128 THR A N 1
ATOM 979 C CA . THR A 1 128 ? -3.66 3.688 -3.928 1 98.5 128 THR A CA 1
ATOM 980 C C . THR A 1 128 ? -2.701 4.344 -2.938 1 98.5 128 THR A C 1
ATOM 982 O O . THR A 1 128 ? -2.975 5.434 -2.432 1 98.5 128 THR A O 1
ATOM 985 N N . MET A 1 129 ? -1.575 3.701 -2.721 1 98.5 129 MET A N 1
ATOM 986 C CA . MET A 1 129 ? -0.585 4.234 -1.79 1 98.5 129 MET A CA 1
ATOM 987 C C . MET A 1 129 ? -0.003 5.547 -2.307 1 98.5 129 MET A C 1
ATOM 989 O O . MET A 1 129 ? 0.221 6.477 -1.532 1 98.5 129 MET A O 1
ATOM 993 N N . TYR A 1 130 ? 0.227 5.609 -3.541 1 98.38 130 TYR A N 1
ATOM 994 C CA . TYR A 1 130 ? 0.681 6.863 -4.137 1 98.38 130 TYR A CA 1
ATOM 995 C C . TYR A 1 130 ? -0.355 7.965 -3.943 1 98.38 130 TYR A C 1
ATOM 997 O O . TYR A 1 130 ? -0.008 9.102 -3.611 1 98.38 130 TYR A O 1
ATOM 1005 N N . GLY A 1 131 ? -1.618 7.66 -4.156 1 98.25 131 GLY A N 1
ATOM 1006 C CA . GLY A 1 131 ? -2.701 8.602 -3.912 1 98.25 131 GLY A CA 1
ATOM 1007 C C . GLY A 1 131 ? -2.764 9.078 -2.475 1 98.25 131 GLY A C 1
ATOM 1008 O O . GLY A 1 131 ? -3 10.258 -2.217 1 98.25 131 GLY A O 1
ATOM 1009 N N . ILE A 1 132 ? -2.539 8.188 -1.59 1 98.25 132 ILE A N 1
ATOM 1010 C CA . ILE A 1 132 ? -2.518 8.523 -0.171 1 98.25 132 ILE A CA 1
ATOM 1011 C C . ILE A 1 132 ? -1.403 9.531 0.102 1 98.25 132 ILE A C 1
ATOM 1013 O O . ILE A 1 132 ? -1.627 10.555 0.758 1 98.25 132 ILE A O 1
ATOM 1017 N N . SER A 1 133 ? -0.234 9.281 -0.436 1 98.44 133 SER A N 1
ATOM 1018 C CA . SER A 1 133 ? 0.899 10.188 -0.271 1 98.44 133 SER A CA 1
ATOM 1019 C C . SER A 1 133 ? 0.59 11.562 -0.837 1 98.44 133 SER A C 1
ATOM 1021 O O . SER A 1 133 ? 0.815 12.578 -0.172 1 98.44 133 SER A O 1
ATOM 1023 N N . THR A 1 134 ? 0.028 11.594 -2.004 1 98.31 134 THR A N 1
ATOM 1024 C CA . THR A 1 134 ? -0.267 12.852 -2.684 1 98.31 134 THR A CA 1
ATOM 1025 C C . THR A 1 134 ? -1.333 13.641 -1.926 1 98.31 134 THR A C 1
ATOM 1027 O O . THR A 1 134 ? -1.189 14.844 -1.716 1 98.31 134 THR A O 1
ATOM 1030 N N . ASN A 1 135 ? -2.393 12.953 -1.507 1 98 135 ASN A N 1
ATOM 1031 C CA . ASN A 1 135 ? -3.459 13.594 -0.744 1 98 135 ASN A CA 1
ATOM 1032 C C . ASN A 1 135 ? -2.941 14.164 0.576 1 98 135 ASN A C 1
ATOM 1034 O O . ASN A 1 135 ? -3.291 15.281 0.956 1 98 135 ASN A O 1
ATOM 1038 N N . ALA A 1 136 ? -2.119 13.398 1.229 1 98.31 136 ALA A N 1
ATOM 1039 C CA . ALA A 1 136 ? -1.556 13.836 2.502 1 98.31 136 ALA A CA 1
ATOM 1040 C C . ALA A 1 136 ? -0.685 15.078 2.316 1 98.31 136 ALA A C 1
ATOM 1042 O O . ALA A 1 136 ? -0.76 16.016 3.107 1 98.31 136 ALA A O 1
ATOM 1043 N N . THR A 1 137 ? 0.086 15.109 1.307 1 97.81 137 THR A N 1
ATOM 1044 C CA . THR A 1 137 ? 0.945 16.25 1 1 97.81 137 THR A CA 1
ATOM 1045 C C . THR A 1 137 ? 0.111 17.484 0.709 1 97.81 137 THR A C 1
ATOM 1047 O O . THR A 1 137 ? 0.439 18.578 1.169 1 97.81 137 THR A O 1
ATOM 1050 N N . GLU A 1 138 ? -0.97 17.281 -0.027 1 97.44 138 GLU A N 1
ATOM 1051 C CA . GLU A 1 138 ? -1.873 18.391 -0.328 1 97.44 138 GLU A CA 1
ATOM 1052 C C . GLU A 1 138 ? -2.504 18.953 0.944 1 97.44 138 GLU A C 1
ATOM 1054 O O . GLU A 1 138 ? -2.578 20.172 1.123 1 97.44 138 GLU A O 1
ATOM 1059 N N . MET A 1 139 ? -2.881 18.062 1.801 1 96.75 139 MET A N 1
ATOM 1060 C CA . MET A 1 139 ? -3.498 18.484 3.055 1 96.75 139 MET A CA 1
ATOM 1061 C C . MET A 1 139 ? -2.502 19.25 3.922 1 96.75 139 MET A C 1
ATOM 1063 O O . MET A 1 139 ? -2.855 20.25 4.551 1 96.75 139 MET A O 1
ATOM 1067 N N . MET A 1 140 ? -1.246 18.781 3.922 1 95.75 140 MET A N 1
ATOM 1068 C CA . MET A 1 140 ? -0.203 19.484 4.66 1 95.75 140 MET A CA 1
ATOM 1069 C C . MET A 1 140 ? -0.019 20.906 4.125 1 95.75 140 MET A C 1
ATOM 1071 O O . MET A 1 140 ? 0.109 21.844 4.898 1 95.75 140 MET A O 1
ATOM 1075 N N . THR A 1 141 ? -0.039 21.016 2.865 1 96.31 141 THR A N 1
ATOM 1076 C CA . THR A 1 141 ? 0.123 22.328 2.229 1 96.31 141 THR A CA 1
ATOM 1077 C C . THR A 1 141 ? -1.044 23.25 2.572 1 96.31 141 THR A C 1
ATOM 1079 O O . THR A 1 141 ? -0.842 24.422 2.896 1 96.31 141 THR A O 1
ATOM 1082 N N . GLU A 1 142 ? -2.238 22.734 2.561 1 95.88 142 GLU A N 1
ATOM 1083 C CA . GLU A 1 142 ? -3.43 23.5 2.902 1 95.88 142 GLU A CA 1
ATOM 1084 C C . GLU A 1 142 ? -3.41 23.938 4.367 1 95.88 142 GLU A C 1
ATOM 1086 O O . GLU A 1 142 ? -3.781 25.062 4.699 1 95.88 142 GLU A O 1
ATOM 1091 N N . MET A 1 143 ? -2.959 23.062 5.219 1 94.44 143 MET A N 1
ATOM 1092 C CA . MET A 1 143 ? -2.873 23.359 6.648 1 94.44 143 MET A CA 1
ATOM 1093 C C . MET A 1 143 ? -1.884 24.484 6.906 1 94.44 143 MET A C 1
ATOM 1095 O O . MET A 1 143 ? -2.146 25.375 7.723 1 94.44 143 MET A O 1
ATOM 1099 N N . GLU A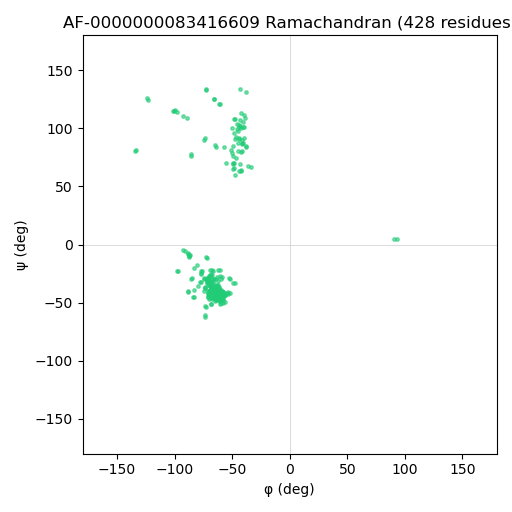 1 144 ? -0.781 24.453 6.195 1 93.62 144 GLU A N 1
ATOM 1100 C CA . GLU A 1 144 ? 0.224 25.5 6.332 1 93.62 144 GLU A CA 1
ATOM 1101 C C . GLU A 1 144 ? -0.318 26.859 5.867 1 93.62 144 GLU A C 1
ATOM 1103 O O . GLU A 1 144 ? -0.117 27.875 6.535 1 93.62 144 GLU A O 1
ATOM 1108 N N . ALA A 1 145 ? -1.012 26.844 4.809 1 95.44 145 ALA A N 1
ATOM 1109 C CA . ALA A 1 145 ? -1.608 28.062 4.281 1 95.44 145 ALA A CA 1
ATOM 1110 C C . ALA A 1 145 ? -2.637 28.641 5.254 1 95.44 145 ALA A C 1
ATOM 1112 O O . ALA A 1 145 ? -2.686 29.844 5.473 1 95.44 145 ALA A O 1
ATOM 1113 N N . LEU A 1 146 ? -3.412 27.719 5.805 1 94.81 146 LEU A N 1
ATOM 1114 C CA . LEU A 1 146 ? -4.426 28.141 6.766 1 94.81 146 LEU A CA 1
ATOM 1115 C C . LEU A 1 146 ? -3.779 28.734 8.016 1 94.81 146 LEU A C 1
ATOM 1117 O O . LEU A 1 146 ? -4.23 29.75 8.531 1 94.81 146 LEU A O 1
ATOM 1121 N N . ASN A 1 147 ? -2.719 28.094 8.492 1 94 147 ASN A N 1
ATOM 1122 C CA . ASN A 1 147 ? -1.998 28.594 9.656 1 94 147 ASN A CA 1
ATOM 1123 C C . ASN A 1 147 ? -1.412 29.984 9.391 1 94 147 ASN A C 1
ATOM 1125 O O . ASN A 1 147 ? -1.496 30.875 10.242 1 94 147 ASN A O 1
ATOM 1129 N N . GLN A 1 148 ? -0.904 30.188 8.25 1 96.12 148 GLN A N 1
ATOM 1130 C CA . GLN A 1 148 ? -0.35 31.484 7.875 1 96.12 148 GLN A CA 1
ATOM 1131 C C . GLN A 1 148 ? -1.437 32.562 7.84 1 96.12 148 GLN A C 1
ATOM 1133 O O . GLN A 1 148 ? -1.223 33.688 8.297 1 96.12 148 GLN A O 1
ATOM 1138 N N . LYS A 1 149 ? -2.58 32.188 7.332 1 96.94 149 LYS A N 1
ATOM 1139 C CA . LYS A 1 149 ? -3.709 33.125 7.289 1 96.94 149 LYS A CA 1
ATOM 1140 C C . LYS A 1 149 ? -4.156 33.5 8.695 1 96.94 149 LYS A C 1
ATOM 1142 O O . LYS A 1 149 ? -4.43 34.688 8.961 1 96.94 149 LYS A O 1
ATOM 1147 N N . LEU A 1 150 ? -4.188 32.531 9.578 1 96.81 150 LEU A N 1
ATOM 1148 C CA . LEU A 1 150 ? -4.621 32.781 10.945 1 96.81 150 LEU A CA 1
ATOM 1149 C C . LEU A 1 150 ? -3.627 33.656 11.672 1 96.81 150 LEU A C 1
ATOM 1151 O O . LEU A 1 150 ? -4.027 34.625 12.359 1 96.81 150 LEU A O 1
ATOM 1155 N N . ILE A 1 151 ? -2.359 33.438 11.406 1 96.81 151 ILE A N 1
ATOM 1156 C CA . ILE A 1 151 ? -1.318 34.219 12.047 1 96.81 151 ILE A CA 1
ATOM 1157 C C . ILE A 1 151 ? -1.355 35.656 11.508 1 96.81 151 ILE A C 1
ATOM 1159 O O . ILE A 1 151 ? -1.256 36.625 12.273 1 96.81 151 ILE A O 1
ATOM 1163 N N . SER A 1 152 ? -1.58 35.812 10.242 1 97.31 152 SER A N 1
ATOM 1164 C CA . SER A 1 152 ? -1.666 37.125 9.625 1 97.31 152 SER A CA 1
ATOM 1165 C C . SER A 1 152 ? -2.855 37.906 10.164 1 97.31 152 SER A C 1
ATOM 1167 O O . SER A 1 152 ? -2.744 39.094 10.43 1 97.31 152 SER A O 1
ATOM 1169 N N . ALA A 1 153 ? -3.939 37.25 10.312 1 97.25 153 ALA A N 1
ATOM 1170 C CA . ALA A 1 153 ? -5.133 37.875 10.859 1 97.25 153 ALA A CA 1
ATOM 1171 C C . ALA A 1 153 ? -4.891 38.375 12.289 1 97.25 153 ALA A C 1
ATOM 1173 O O . ALA A 1 153 ? -5.301 39.469 12.656 1 97.25 153 ALA A O 1
ATOM 1174 N N . LYS A 1 154 ? -4.242 37.531 13.07 1 97.75 154 LYS A N 1
ATOM 1175 C CA . LYS A 1 154 ? -3.9 37.938 14.438 1 97.75 154 LYS A CA 1
ATOM 1176 C C . LYS A 1 154 ? -2.977 39.156 14.453 1 97.75 154 LYS A C 1
ATOM 1178 O O . LYS A 1 154 ? -3.193 40.094 15.219 1 97.75 154 LYS A O 1
ATOM 1183 N N . ASP A 1 155 ? -1.988 39.156 13.602 1 96.5 155 ASP A N 1
ATOM 1184 C CA . ASP A 1 155 ? -1.031 40.25 13.523 1 96.5 155 ASP A CA 1
ATOM 1185 C C . ASP A 1 155 ? -1.721 41.562 13.125 1 96.5 155 ASP A C 1
ATOM 1187 O O . ASP A 1 155 ? -1.447 42.625 13.695 1 96.5 155 ASP A O 1
ATOM 1191 N N . LEU A 1 156 ? -2.586 41.469 12.203 1 97.62 156 LEU A N 1
ATOM 1192 C CA . LEU A 1 156 ? -3.336 42.656 11.773 1 97.62 156 LEU A CA 1
ATOM 1193 C C . LEU A 1 156 ? -4.191 43.219 12.914 1 97.62 156 LEU A C 1
ATOM 1195 O O . LEU A 1 156 ? -4.27 44.406 13.109 1 97.62 156 LEU A O 1
ATOM 1199 N N . CYS A 1 157 ? -4.824 42.25 13.633 1 97.81 157 CYS A N 1
ATOM 1200 C CA . CYS A 1 157 ? -5.633 42.625 14.789 1 97.81 157 CYS A CA 1
ATOM 1201 C C . CYS A 1 157 ? -4.789 43.344 15.836 1 97.81 157 CYS A C 1
ATOM 1203 O O . CYS A 1 157 ? -5.152 44.438 16.297 1 97.81 157 CYS A O 1
ATOM 1205 N N . ILE A 1 158 ? -3.588 42.844 16.125 1 96.5 158 ILE A N 1
ATOM 1206 C CA . ILE A 1 158 ? -2.701 43.406 17.141 1 96.5 158 ILE A CA 1
ATOM 1207 C C . ILE A 1 158 ? -2.139 44.75 16.672 1 96.5 158 ILE A C 1
ATOM 1209 O O . ILE A 1 158 ? -2.094 45.719 17.422 1 96.5 158 ILE A O 1
ATOM 1213 N N . ASN A 1 159 ? -1.786 44.781 15.414 1 94.69 159 ASN A N 1
ATOM 1214 C CA . ASN A 1 159 ? -1.273 46.031 14.844 1 94.69 159 ASN A CA 1
ATOM 1215 C C . ASN A 1 159 ? -2.303 47.156 14.93 1 94.69 159 ASN A C 1
ATOM 1217 O O . ASN A 1 159 ? -1.958 48.281 15.234 1 94.69 159 ASN A O 1
ATOM 1221 N N . ASN A 1 160 ? -3.533 46.844 14.664 1 96.31 160 ASN A N 1
ATOM 1222 C CA . ASN A 1 160 ? -4.598 47.844 14.758 1 96.31 160 ASN A CA 1
ATOM 1223 C C . ASN A 1 160 ? -4.773 48.344 16.188 1 96.31 160 ASN A C 1
ATOM 1225 O O . ASN A 1 160 ? -4.941 49.531 16.422 1 96.31 160 ASN A O 1
ATOM 1229 N N . ALA A 1 161 ? -4.691 47.406 17.109 1 95.44 161 ALA A N 1
ATOM 1230 C CA . ALA A 1 161 ? -4.789 47.75 18.531 1 95.44 161 ALA A CA 1
ATOM 1231 C C . ALA A 1 161 ? -3.621 48.656 18.938 1 95.44 161 ALA A C 1
ATOM 1233 O O . ALA A 1 161 ? -3.811 49.625 19.656 1 95.44 161 ALA A O 1
ATOM 1234 N N .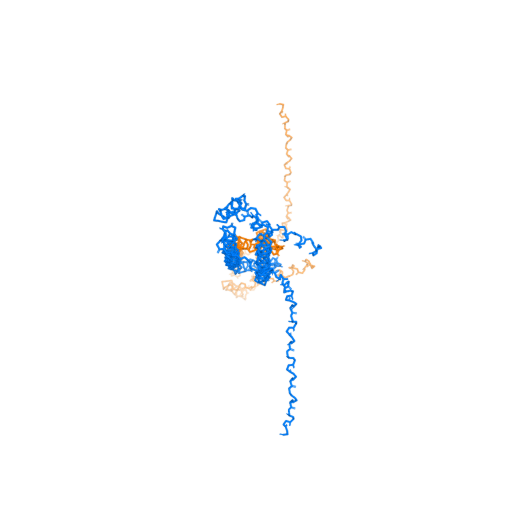 GLU A 1 162 ? -2.443 48.344 18.453 1 93.12 162 GLU A N 1
ATOM 1235 C CA . GLU A 1 162 ? -1.241 49.094 18.766 1 93.12 162 GLU A CA 1
ATOM 1236 C C . GLU A 1 162 ? -1.311 50.5 18.172 1 93.12 162 GLU A C 1
ATOM 1238 O O . GLU A 1 162 ? -0.942 51.5 18.812 1 93.12 162 GLU A O 1
ATOM 1243 N N . ARG A 1 163 ? -1.749 50.594 17 1 94.12 163 ARG A N 1
ATOM 1244 C CA . ARG A 1 163 ? -1.889 51.875 16.344 1 94.12 163 ARG A CA 1
ATOM 1245 C C . ARG A 1 163 ? -2.838 52.812 17.109 1 94.12 163 ARG A C 1
ATOM 1247 O O . ARG A 1 163 ? -2.531 53.969 17.344 1 94.12 163 ARG A O 1
ATOM 1254 N N . THR A 1 164 ? -4 52.281 17.5 1 94.5 164 THR A N 1
ATOM 1255 C CA . THR A 1 164 ? -4.984 53.031 18.281 1 94.5 164 THR A CA 1
ATOM 1256 C C . THR A 1 164 ? -4.395 53.469 19.609 1 94.5 164 THR A C 1
ATOM 1258 O O . THR A 1 164 ? -4.562 54.625 20.016 1 94.5 164 THR A O 1
ATOM 1261 N N . TYR A 1 165 ? -3.691 52.562 20.297 1 93 165 TYR A N 1
ATOM 1262 C CA . TYR A 1 165 ? -3.043 52.875 21.578 1 93 165 TYR A CA 1
ATOM 1263 C C . TYR A 1 165 ? -2.059 54.031 21.422 1 93 165 TYR A C 1
ATOM 1265 O O . TYR A 1 165 ? -2.072 54.969 22.219 1 93 165 TYR A O 1
ATOM 1273 N N . VAL A 1 166 ? -1.166 53.969 20.359 1 93.62 166 VAL A N 1
ATOM 1274 C CA . VAL A 1 166 ? -0.128 54.969 20.141 1 93.62 166 VAL A CA 1
ATOM 1275 C C . VAL A 1 166 ? -0.771 56.312 19.812 1 93.62 166 VAL A C 1
ATOM 1277 O O . VAL A 1 166 ? -0.4 57.344 20.391 1 93.62 166 VAL A O 1
ATOM 1280 N N . GLU A 1 167 ? -1.744 56.281 18.984 1 94.5 167 GLU A N 1
ATOM 1281 C CA . GLU A 1 167 ? -2.4 57.5 18.562 1 94.5 167 GLU A CA 1
ATOM 1282 C C . GLU A 1 167 ? -3.078 58.219 19.719 1 94.5 167 GLU A C 1
ATOM 1284 O O . GLU A 1 167 ? -2.859 59.406 19.953 1 94.5 167 GLU A O 1
ATOM 1289 N N . PHE A 1 168 ? -3.824 57.469 20.516 1 95.06 168 PHE A N 1
ATOM 1290 C CA . PHE A 1 168 ? -4.57 58.062 21.609 1 95.06 168 PHE A CA 1
ATOM 1291 C C . PHE A 1 168 ? -3.637 58.469 22.75 1 95.06 168 PHE A C 1
ATOM 1293 O O . PHE A 1 168 ? -3.832 59.5 23.391 1 95.06 168 PHE A O 1
ATOM 1300 N N . THR A 1 169 ? -2.609 57.656 23 1 94 169 THR A N 1
ATOM 1301 C CA . THR A 1 169 ? -1.635 57.969 24.031 1 94 169 THR A CA 1
ATOM 1302 C C . THR A 1 169 ? -0.859 59.25 23.672 1 94 169 THR A C 1
ATOM 1304 O O . THR A 1 169 ? -0.705 60.156 24.5 1 94 169 THR A O 1
ATOM 1307 N N . ALA A 1 170 ? -0.465 59.312 22.422 1 92.5 170 ALA A N 1
ATOM 1308 C CA . ALA A 1 170 ? 0.281 60.5 21.953 1 92.5 170 ALA A CA 1
ATOM 1309 C C . ALA A 1 170 ? -0.576 61.75 22.047 1 92.5 170 ALA A C 1
ATOM 1311 O O . ALA A 1 170 ? -0.134 62.781 22.562 1 92.5 170 ALA A O 1
ATOM 1312 N N . SER A 1 171 ? -1.771 61.656 21.594 1 95.69 171 SER A N 1
ATOM 1313 C CA . SER A 1 171 ? -2.672 62.812 21.609 1 95.69 171 SER A CA 1
ATOM 1314 C C . SER A 1 171 ? -2.953 63.25 23.031 1 95.69 171 SER A C 1
ATOM 1316 O O . SER A 1 171 ? -3.004 64.438 23.312 1 95.69 171 SER A O 1
ATOM 1318 N N . THR A 1 172 ? -3.146 62.281 23.938 1 94.62 172 THR A N 1
ATOM 1319 C CA . THR A 1 172 ? -3.434 62.594 25.328 1 94.62 172 THR A CA 1
ATOM 1320 C C . THR A 1 172 ? -2.221 63.25 26 1 94.62 172 THR A C 1
ATOM 1322 O O . THR A 1 172 ? -2.357 64.25 26.75 1 94.62 172 THR A O 1
ATOM 1325 N N . TYR A 1 173 ? -1.019 62.781 25.672 1 94.19 173 TYR A N 1
ATOM 1326 C CA . TYR A 1 173 ? 0.189 63.375 26.234 1 94.19 173 TYR A CA 1
ATOM 1327 C C . TYR A 1 173 ? 0.417 64.75 25.656 1 94.19 173 TYR A C 1
ATOM 1329 O O . TYR A 1 173 ? 0.908 65.688 26.359 1 94.19 173 TYR A O 1
ATOM 1337 N N . GLU A 1 174 ? 0.089 65 24.406 1 95.12 174 GLU A N 1
ATOM 1338 C CA . GLU A 1 174 ? 0.182 66.312 23.844 1 95.12 174 GLU A CA 1
ATOM 1339 C C . GLU A 1 174 ? -0.754 67.312 24.547 1 95.12 174 GLU A C 1
ATOM 1341 O O . GLU A 1 174 ? -0.358 68.438 24.891 1 95.12 174 GLU A O 1
ATOM 1346 N N . ALA A 1 175 ? -1.969 66.812 24.812 1 94.31 175 ALA A N 1
ATOM 1347 C CA . ALA A 1 175 ? -2.934 67.625 25.547 1 94.31 175 ALA A CA 1
ATOM 1348 C C . ALA A 1 175 ? -2.473 67.875 26.984 1 94.31 175 ALA A C 1
ATOM 1350 O O . ALA A 1 175 ? -2.613 69 27.5 1 94.31 175 ALA A O 1
ATOM 1351 N N . LEU A 1 176 ? -1.921 66.875 27.594 1 94.56 176 LEU A N 1
ATOM 1352 C CA . LEU A 1 176 ? -1.373 67 28.938 1 94.56 176 LEU A CA 1
ATOM 1353 C C . LEU A 1 176 ? -0.249 68 28.953 1 94.56 176 LEU A C 1
ATOM 1355 O O . LEU A 1 176 ? -0.214 68.875 29.828 1 94.56 176 LEU A O 1
ATOM 1359 N N . ASN A 1 177 ? 0.63 68 27.938 1 92.62 177 ASN A N 1
ATOM 1360 C CA . ASN A 1 177 ? 1.739 68.938 27.844 1 92.62 177 ASN A CA 1
ATOM 1361 C C . ASN A 1 177 ? 1.246 70.375 27.625 1 92.62 177 ASN A C 1
ATOM 1363 O O . ASN A 1 177 ? 1.803 71.312 28.172 1 92.62 177 ASN A O 1
ATOM 1367 N N . ASP A 1 178 ? 0.181 70.5 26.828 1 92.69 178 ASP A N 1
ATOM 1368 C CA . ASP A 1 178 ? -0.422 71.812 26.625 1 92.69 178 ASP A CA 1
ATOM 1369 C C . ASP A 1 178 ? -1.011 72.312 27.922 1 92.69 178 ASP A C 1
ATOM 1371 O O . ASP A 1 178 ? -0.885 73.5 28.219 1 92.69 178 ASP A O 1
ATOM 1375 N N . CYS A 1 179 ? -1.64 71.438 28.703 1 93.06 179 CYS A N 1
ATOM 1376 C CA . CYS A 1 179 ? -2.178 71.812 30 1 93.06 179 CYS A CA 1
ATOM 1377 C C . CYS A 1 179 ? -1.063 72.25 30.953 1 93.06 179 CYS A C 1
ATOM 1379 O O . CYS A 1 179 ? -1.158 73.312 31.594 1 93.06 179 CYS A O 1
ATOM 1381 N N . LEU A 1 180 ? 0.031 71.5 30.906 1 92.44 180 LEU A N 1
ATOM 1382 C CA . LEU A 1 180 ? 1.145 71.75 31.812 1 92.44 180 LEU A CA 1
ATOM 1383 C C . LEU A 1 180 ? 1.865 73.062 31.438 1 92.44 180 LEU A C 1
ATOM 1385 O O . LEU A 1 180 ? 2.416 73.75 32.312 1 92.44 180 LEU A O 1
ATOM 1389 N N . SER A 1 181 ? 1.793 73.375 30.141 1 90 181 SER A N 1
ATOM 1390 C CA . SER A 1 181 ? 2.457 74.562 29.672 1 90 181 SER A CA 1
ATOM 1391 C C . SER A 1 181 ? 1.55 75.812 29.812 1 90 181 SER A C 1
ATOM 1393 O O . SER A 1 181 ? 1.978 76.938 29.578 1 90 181 SER A O 1
ATOM 1395 N N . GLY A 1 182 ? 0.239 75.562 30.156 1 86.12 182 GLY A N 1
ATOM 1396 C CA . GLY A 1 182 ? -0.687 76.625 30.391 1 86.12 182 GLY A CA 1
ATOM 1397 C C . GLY A 1 182 ? -1.455 77.062 29.141 1 86.12 182 GLY A C 1
ATOM 1398 O O . GLY A 1 182 ? -2.23 78 29.172 1 86.12 182 GLY A O 1
ATOM 1399 N N . LYS A 1 183 ? -1.241 76.375 28.141 1 87.69 183 LYS A N 1
ATOM 1400 C CA . LYS A 1 183 ? -1.946 76.688 26.891 1 87.69 183 LYS A CA 1
ATOM 1401 C C . LYS A 1 183 ? -3.43 76.312 27 1 87.69 183 LYS A C 1
ATOM 1403 O O . LYS A 1 183 ? -4.27 77 26.391 1 87.69 183 LYS A O 1
ATOM 1408 N N . ILE A 1 184 ? -3.725 75.312 27.797 1 81.75 184 ILE A N 1
ATOM 1409 C CA . ILE A 1 184 ? -5.102 74.875 28.016 1 81.75 184 ILE A CA 1
ATOM 1410 C C . ILE A 1 184 ? -5.422 74.938 29.516 1 81.75 184 ILE A C 1
ATOM 1412 O O . ILE A 1 184 ? -4.609 74.5 30.344 1 81.75 184 ILE A O 1
ATOM 1416 N N . ILE A 1 185 ? -6.527 75.688 29.906 1 75.38 185 ILE A N 1
ATOM 1417 C CA . ILE A 1 185 ? -6.977 75.75 31.281 1 75.38 185 ILE A CA 1
ATOM 1418 C C . ILE A 1 185 ? -8.172 74.812 31.484 1 75.38 185 ILE A C 1
ATOM 1420 O O . ILE A 1 185 ? -9.156 74.875 30.734 1 75.38 185 ILE A O 1
ATOM 1424 N N . ILE A 1 186 ? -7.949 73.75 32.344 1 76 186 ILE A N 1
ATOM 1425 C CA . ILE A 1 186 ? -9.016 72.75 32.625 1 76 186 ILE A CA 1
ATOM 1426 C C . ILE A 1 186 ? -10.039 73.438 33.562 1 76 186 ILE A C 1
ATOM 1428 O O . ILE A 1 186 ? -9.695 73.875 34.656 1 76 186 ILE A O 1
ATOM 1432 N N . THR A 1 187 ? -11.094 74.125 33.062 1 65.25 187 THR A N 1
ATOM 1433 C CA . THR A 1 187 ? -12.109 74.688 33.906 1 65.25 187 THR A CA 1
ATOM 1434 C C . THR A 1 187 ? -12.93 73.625 34.594 1 65.25 187 THR A C 1
ATOM 1436 O O . THR A 1 187 ? -13.617 73.875 35.594 1 65.25 187 THR A O 1
ATOM 1439 N N . THR A 1 188 ? -13.406 72.625 33.969 1 55.66 188 THR A N 1
ATOM 1440 C CA . THR A 1 188 ? -14.398 71.75 34.531 1 55.66 188 THR A CA 1
ATOM 1441 C C . THR A 1 188 ? -13.727 70.562 35.219 1 55.66 188 THR A C 1
ATOM 1443 O O . THR A 1 188 ? -12.719 70.062 34.719 1 55.66 188 THR A O 1
ATOM 1446 N N . THR A 1 189 ? -13.758 70.438 36.5 1 48.72 189 THR A N 1
ATOM 1447 C CA . THR A 1 189 ? -13.383 69.25 37.219 1 48.72 189 THR A CA 1
ATOM 1448 C C . THR A 1 189 ? -13.883 68 36.469 1 48.72 189 THR A C 1
ATOM 1450 O O . THR A 1 189 ? -15.07 67.938 36.156 1 48.72 189 THR A O 1
ATOM 1453 N N . PRO A 1 190 ? -13.117 67.375 35.812 1 45.09 190 PRO A N 1
ATOM 1454 C CA . PRO A 1 190 ? -13.578 66.188 35.062 1 45.09 190 PRO A CA 1
ATOM 1455 C C . PRO A 1 190 ? -14.547 65.312 35.875 1 45.09 190 PRO A C 1
ATOM 1457 O O . PRO A 1 190 ? -14.219 64.875 37 1 45.09 190 PRO A O 1
ATOM 1460 N N . ASP A 1 191 ? -15.82 65.625 36 1 38.62 191 ASP A N 1
ATOM 1461 C CA . ASP A 1 191 ? -16.734 64.625 36.531 1 38.62 191 ASP A CA 1
ATOM 1462 C C . ASP A 1 191 ? -16.562 63.312 35.812 1 38.62 191 ASP A C 1
ATOM 1464 O O . ASP A 1 191 ? -16.75 63.188 34.594 1 38.62 191 ASP A O 1
ATOM 1468 N N . TYR A 1 192 ? -15.516 62.531 36.094 1 39.09 192 TYR A N 1
ATOM 1469 C CA . TYR A 1 192 ? -15.391 61.188 35.594 1 39.09 192 TYR A CA 1
ATOM 1470 C C . TYR A 1 192 ? -16.719 60.438 35.688 1 39.09 192 TYR A C 1
ATOM 1472 O O . TYR A 1 192 ? -17.156 60.062 36.781 1 39.09 192 TYR A O 1
ATOM 1480 N N . GLU A 1 193 ? -17.688 60.812 35.062 1 36.38 193 GLU A N 1
ATOM 1481 C CA . GLU A 1 193 ? -18.797 59.875 34.938 1 36.38 193 GLU A CA 1
ATOM 1482 C C . GLU A 1 193 ? -18.297 58.531 34.438 1 36.38 193 GLU A C 1
ATOM 1484 O O . GLU A 1 193 ? -17.75 58.438 33.344 1 36.38 193 GLU A O 1
ATOM 1489 N N . ARG A 1 194 ? -17.719 57.625 35.344 1 39.28 194 ARG A N 1
ATOM 1490 C CA . ARG A 1 194 ? -17.625 56.188 35.062 1 39.28 194 ARG A CA 1
ATOM 1491 C C . ARG A 1 194 ? -18.812 55.719 34.25 1 39.28 194 ARG A C 1
ATOM 1493 O O . ARG A 1 194 ? -19.922 55.594 34.781 1 39.28 194 ARG A O 1
ATOM 1500 N N . THR A 1 195 ? -19.031 56.062 33.094 1 32.81 195 THR A N 1
ATOM 1501 C CA . THR A 1 195 ? -20.031 55.406 32.25 1 32.81 195 THR A CA 1
ATOM 1502 C C . THR A 1 195 ? -19.875 53.906 32.281 1 32.81 195 THR A C 1
ATOM 1504 O O . THR A 1 195 ? -18.906 53.344 31.766 1 32.81 195 THR A O 1
ATOM 1507 N N . THR A 1 196 ? -20.094 53.281 33.469 1 32.06 196 THR A N 1
ATOM 1508 C CA . THR A 1 196 ? -20.422 51.875 33.469 1 32.06 196 THR A CA 1
ATOM 1509 C C . THR A 1 196 ? -21.453 51.531 32.406 1 32.06 196 THR A C 1
ATOM 1511 O O . THR A 1 196 ? -22.625 51.875 32.531 1 32.06 196 THR A O 1
ATOM 1514 N N . THR A 1 197 ? -21.125 51.719 31.156 1 32.62 197 THR A N 1
ATOM 1515 C CA . THR A 1 197 ? -21.984 51.156 30.109 1 32.62 197 THR A CA 1
ATOM 1516 C C . THR A 1 197 ? -22.422 49.719 30.469 1 32.62 197 THR A C 1
ATOM 1518 O O . THR A 1 197 ? -21.594 48.812 30.453 1 32.62 197 THR A O 1
ATOM 1521 N N . THR A 1 198 ? -23.266 49.562 31.469 1 33.78 198 THR A N 1
ATOM 1522 C CA . THR A 1 198 ? -24 48.312 31.609 1 33.78 198 THR A CA 1
ATOM 1523 C C . THR A 1 198 ? -24.531 47.844 30.25 1 33.78 198 THR A C 1
ATOM 1525 O O . THR A 1 198 ? -25.25 48.594 29.578 1 33.78 198 THR A O 1
ATOM 1528 N N . PRO A 1 199 ? -23.875 46.875 29.641 1 35 199 PRO A N 1
ATOM 1529 C CA . PRO A 1 199 ? -24.453 46.344 28.422 1 35 199 PRO A CA 1
ATOM 1530 C C . PRO A 1 199 ? -25.984 46.188 28.5 1 35 199 PRO A C 1
ATOM 1532 O O . PRO A 1 199 ? -26.484 45.562 29.422 1 35 199 PRO A O 1
ATOM 1535 N N . THR A 1 200 ? -26.734 47.188 28.188 1 35.72 200 THR A N 1
ATOM 1536 C CA . THR A 1 200 ? -28.172 47 28.062 1 35.72 200 THR A CA 1
ATOM 1537 C C . THR A 1 200 ? -28.484 45.719 27.281 1 35.72 200 THR A C 1
ATOM 1539 O O . THR A 1 200 ? -28 45.562 26.156 1 35.72 200 THR A O 1
ATOM 1542 N N . PRO A 1 201 ? -28.828 44.656 27.984 1 35.34 201 PRO A N 1
ATOM 1543 C CA . PRO A 1 201 ? -29.266 43.469 27.25 1 35.34 201 PRO A CA 1
ATOM 1544 C C . PRO A 1 201 ? -30.219 43.781 26.109 1 35.34 201 PRO A C 1
ATOM 1546 O O . PRO A 1 201 ? -31.156 44.562 26.281 1 35.34 201 PRO A O 1
ATOM 1549 N N . THR A 1 202 ? -29.688 44 24.906 1 30.97 202 THR A N 1
ATOM 1550 C CA . THR A 1 202 ? -30.516 44.094 23.719 1 30.97 202 THR A CA 1
ATOM 1551 C C . THR A 1 202 ? -31.672 43.094 23.781 1 30.97 202 THR A C 1
ATOM 1553 O O . THR A 1 202 ? -31.469 41.875 23.891 1 30.97 202 THR A O 1
ATOM 1556 N N . SER A 1 203 ? -32.75 43.5 24.469 1 32.19 203 SER A N 1
ATOM 1557 C CA . SER A 1 203 ? -34 42.719 24.438 1 32.19 203 SER A CA 1
ATOM 1558 C C . SER A 1 203 ? -34.312 42.281 23.031 1 32.19 203 SER A C 1
ATOM 1560 O O . SER A 1 203 ? -34.344 43.062 22.094 1 32.19 203 SER A O 1
ATOM 1562 N N . THR A 1 204 ? -33.844 41.094 22.672 1 33.06 204 THR A N 1
ATOM 1563 C CA . THR A 1 204 ? -34.25 40.375 21.453 1 33.06 204 THR A CA 1
ATOM 1564 C C . THR A 1 204 ? -35.75 40.5 21.234 1 33.06 204 THR A C 1
ATOM 1566 O O . THR A 1 204 ? -36.562 40.125 22.094 1 33.06 204 THR A O 1
ATOM 1569 N N . PRO A 1 205 ? -36.125 41.594 20.484 1 36.22 205 PRO A N 1
ATOM 1570 C CA . PRO A 1 205 ? -37.562 41.688 20.188 1 36.22 205 PRO A CA 1
ATOM 1571 C C . PRO A 1 205 ? -38.188 40.344 19.812 1 36.22 205 PRO A C 1
ATOM 1573 O O . PRO A 1 205 ? -37.656 39.656 18.922 1 36.22 205 PRO A O 1
ATOM 1576 N N . THR A 1 206 ? -38.656 39.531 20.781 1 33.22 206 THR A N 1
ATOM 1577 C CA . THR A 1 206 ? -39.438 38.344 20.5 1 33.22 206 THR A CA 1
ATOM 1578 C C . THR A 1 206 ? -40.562 38.656 19.531 1 33.22 206 THR A C 1
ATOM 1580 O O . THR A 1 206 ? -41.5 39.406 19.859 1 33.22 206 THR A O 1
ATOM 1583 N N . THR A 1 207 ? -40.219 38.938 18.25 1 34 207 THR A N 1
ATOM 1584 C CA . THR A 1 207 ? -41.25 38.969 17.234 1 34 207 THR A CA 1
ATOM 1585 C C . THR A 1 207 ? -42.188 37.781 17.359 1 34 207 THR A C 1
ATOM 1587 O O . THR A 1 207 ? -41.781 36.625 17.25 1 34 207 THR A O 1
ATOM 1590 N N . THR A 1 208 ? -43.125 37.938 18.312 1 35.97 208 THR A N 1
ATOM 1591 C CA . THR A 1 208 ? -44.25 36.969 18.375 1 35.97 208 THR A CA 1
ATOM 1592 C C . THR A 1 208 ? -44.812 36.719 17 1 35.97 208 THR A C 1
ATOM 1594 O O . THR A 1 208 ? -45.188 37.656 16.281 1 35.97 208 THR A O 1
ATOM 1597 N N . PRO A 1 209 ? -44.344 35.562 16.453 1 40.38 209 PRO A N 1
ATOM 1598 C CA . PRO A 1 209 ? -44.969 35.156 15.195 1 40.38 209 PRO A CA 1
ATOM 1599 C C . PRO A 1 209 ? -46.5 35.344 15.219 1 40.38 209 PRO A C 1
ATOM 1601 O O . PRO A 1 209 ? -47.125 35.062 16.234 1 40.38 209 PRO A O 1
ATOM 1604 N N . GLY A 1 210 ? -46.969 36.469 14.602 1 35.78 210 GLY A N 1
ATOM 1605 C CA . GLY A 1 210 ? -48.375 36.719 14.422 1 35.78 210 GLY A CA 1
ATOM 1606 C C . GLY A 1 210 ? -49.156 35.469 14.086 1 35.78 210 GLY A C 1
ATOM 1607 O O . GLY A 1 210 ? -48.594 34.469 13.633 1 35.78 210 GLY A O 1
ATOM 1608 N N . PRO A 1 211 ? -50.281 35.281 14.828 1 40.38 211 PRO A N 1
ATOM 1609 C CA . PRO A 1 211 ? -51.156 34.156 14.602 1 40.38 211 PRO A CA 1
ATOM 1610 C C . PRO A 1 211 ? -51.375 33.844 13.117 1 40.38 211 PRO A C 1
ATOM 1612 O O . PRO A 1 211 ? -51.375 34.781 12.297 1 40.38 211 PRO A O 1
ATOM 1615 N N . ASP A 1 212 ? -50.719 32.75 12.664 1 35.47 212 ASP A N 1
ATOM 1616 C CA . ASP A 1 212 ? -51.125 32.188 11.375 1 35.47 212 ASP A CA 1
ATOM 1617 C C . ASP A 1 212 ? -52.625 32.25 11.172 1 35.47 212 ASP A C 1
ATOM 1619 O O . ASP A 1 212 ? -53.406 31.781 12.008 1 35.47 212 ASP A O 1
ATOM 1623 N N . ASP A 1 213 ? -53.094 33.406 10.68 1 34.91 213 ASP A N 1
ATOM 1624 C CA . ASP A 1 213 ? -54.469 33.438 10.25 1 34.91 213 ASP A CA 1
ATOM 1625 C C . ASP A 1 213 ? -54.875 32.156 9.555 1 34.91 213 ASP A C 1
ATOM 1627 O O . ASP A 1 213 ? -54.156 31.656 8.695 1 34.91 213 ASP A O 1
ATOM 1631 N N . PRO A 1 214 ? -55.719 31.344 10.242 1 41.34 214 PRO A N 1
ATOM 1632 C CA . PRO A 1 214 ? -56.344 30.172 9.633 1 41.34 214 PRO A CA 1
ATOM 1633 C C . PRO A 1 214 ? -56.969 30.469 8.273 1 41.34 214 PRO A C 1
ATOM 1635 O O . PRO A 1 214 ? -57.875 31.312 8.164 1 41.34 214 PRO A O 1
ATOM 1638 N N . ASP A 1 215 ? -56.156 30.938 7.289 1 30.2 215 ASP A N 1
ATOM 1639 C CA . ASP A 1 215 ? -56.969 31.016 6.074 1 30.2 215 ASP A CA 1
ATOM 1640 C C . ASP A 1 215 ? -57.906 29.797 5.961 1 30.2 215 ASP A C 1
ATOM 1642 O O . ASP A 1 215 ? -57.438 28.656 6.027 1 30.2 215 ASP A O 1
ATOM 1646 N N . TYR A 1 216 ? -59.188 30.094 6.102 1 26.8 216 TYR A N 1
ATOM 1647 C CA . TYR A 1 216 ? -60.281 29.328 5.473 1 26.8 216 TYR A CA 1
ATOM 1648 C C . TYR A 1 216 ? -60.031 29.156 3.982 1 26.8 216 TYR A C 1
ATOM 1650 O O . TYR A 1 216 ? -59.438 30.016 3.34 1 26.8 216 TYR A O 1
ATOM 1658 N N . MET B 1 1 ? -7.766 -42.188 4.367 1 29.66 1 MET B N 1
ATOM 1659 C CA . MET B 1 1 ? -8.117 -42.562 3.002 1 29.66 1 MET B CA 1
ATOM 1660 C C . MET B 1 1 ? -7.227 -43.719 2.514 1 29.66 1 MET B C 1
ATOM 1662 O O . MET B 1 1 ? -6.004 -43.656 2.674 1 29.66 1 MET B O 1
ATOM 1666 N N . SER B 1 2 ? -7.707 -44.938 2.363 1 30.12 2 SER B N 1
ATOM 1667 C CA . SER B 1 2 ? -7.172 -46.281 2.232 1 30.12 2 SER B CA 1
ATOM 1668 C C . SER B 1 2 ? -6.281 -46.406 1.001 1 30.12 2 SER B C 1
ATOM 1670 O O . SER B 1 2 ? -6.598 -45.875 -0.059 1 30.12 2 SER B O 1
ATOM 1672 N N . SER B 1 3 ? -4.996 -46.781 1.155 1 40.38 3 SER B N 1
ATOM 1673 C CA . SER B 1 3 ? -3.906 -47.031 0.222 1 40.38 3 SER B CA 1
ATOM 1674 C C . SER B 1 3 ? -4.332 -48.031 -0.861 1 40.38 3 SER B C 1
ATOM 1676 O O . SER B 1 3 ? -3.711 -48.094 -1.923 1 40.38 3 SER B O 1
ATOM 1678 N N . THR B 1 4 ? -5.273 -48.938 -0.5 1 39.94 4 THR B N 1
ATOM 1679 C CA . THR B 1 4 ? -5.668 -49.969 -1.43 1 39.94 4 THR B CA 1
ATOM 1680 C C . THR B 1 4 ? -6.492 -49.406 -2.578 1 39.94 4 THR B C 1
ATOM 1682 O O . THR B 1 4 ? -6.613 -50.031 -3.635 1 39.94 4 THR B O 1
ATOM 1685 N N . GLY B 1 5 ? -7.23 -48.312 -2.326 1 38.81 5 GLY B N 1
ATOM 1686 C CA . GLY B 1 5 ? -8.062 -47.719 -3.369 1 38.81 5 GLY B CA 1
ATOM 1687 C C . GLY B 1 5 ? -7.258 -47.125 -4.504 1 38.81 5 GLY B C 1
ATOM 1688 O O . GLY B 1 5 ? -7.789 -46.906 -5.594 1 38.81 5 GLY B O 1
ATOM 1689 N N . SER B 1 6 ? -6.02 -46.625 -4.246 1 38.91 6 SER B N 1
ATOM 1690 C CA . SER B 1 6 ? -5.234 -45.969 -5.285 1 38.91 6 SER B CA 1
ATOM 1691 C C . SER B 1 6 ? -4.609 -47 -6.23 1 38.91 6 SER B C 1
ATOM 1693 O O . SER B 1 6 ? -4.285 -46.688 -7.375 1 38.91 6 SER B O 1
ATOM 1695 N N . LEU B 1 7 ? -4.406 -48.188 -5.742 1 38.94 7 LEU B N 1
ATOM 1696 C CA . LEU B 1 7 ? -3.768 -49.219 -6.559 1 38.94 7 LEU B CA 1
ATOM 1697 C C . LEU B 1 7 ? -4.711 -49.688 -7.656 1 38.94 7 LEU B C 1
ATOM 1699 O O . LEU B 1 7 ? -4.281 -49.938 -8.789 1 38.94 7 LEU B O 1
ATOM 1703 N N . LEU B 1 8 ? -6.016 -49.844 -7.336 1 37.47 8 LEU B N 1
ATOM 1704 C CA . LEU B 1 8 ? -6.961 -50.344 -8.32 1 37.47 8 LEU B CA 1
ATOM 1705 C C . LEU B 1 8 ? -7.199 -49.344 -9.43 1 37.47 8 LEU B C 1
ATOM 1707 O O . LEU B 1 8 ? -7.363 -49.719 -10.594 1 37.47 8 LEU B O 1
ATOM 1711 N N . VAL B 1 9 ? -7.152 -48.031 -9.141 1 42.69 9 VAL B N 1
ATOM 1712 C CA . VAL B 1 9 ? -7.359 -47 -10.18 1 42.69 9 VAL B CA 1
ATOM 1713 C C . VAL B 1 9 ? -6.16 -47 -11.125 1 42.69 9 VAL B C 1
ATOM 1715 O O . VAL B 1 9 ? -6.316 -46.812 -12.328 1 42.69 9 VAL B O 1
ATOM 1718 N N . LEU B 1 10 ? -5.008 -47.406 -10.648 1 40.19 10 LEU B N 1
ATOM 1719 C CA . LEU B 1 10 ? -3.809 -47.406 -11.477 1 40.19 10 LEU B CA 1
ATOM 1720 C C . LEU B 1 10 ? -3.771 -48.625 -12.398 1 40.19 10 LEU B C 1
ATOM 1722 O O . LEU B 1 10 ? -3.309 -48.531 -13.539 1 40.19 10 LEU B O 1
ATOM 1726 N N . LEU B 1 11 ? -4.266 -49.75 -11.906 1 45.91 11 LEU B N 1
ATOM 1727 C CA . LEU B 1 11 ? -4.266 -50.938 -12.75 1 45.91 11 LEU B CA 1
ATOM 1728 C C . LEU B 1 11 ? -5.223 -50.781 -13.93 1 45.91 11 LEU B C 1
ATOM 1730 O O . LEU B 1 11 ? -4.938 -51.219 -15.039 1 45.91 11 LEU B O 1
ATOM 1734 N N . GLY B 1 12 ? -6.379 -50.156 -13.648 1 41.91 12 GLY B N 1
ATOM 1735 C CA . GLY B 1 12 ? -7.328 -49.875 -14.719 1 41.91 12 GLY B CA 1
ATOM 1736 C C . GLY B 1 12 ? -6.801 -48.906 -15.758 1 41.91 12 GLY B C 1
ATOM 1737 O O . GLY B 1 12 ? -7.102 -49.031 -16.953 1 41.91 12 GLY B O 1
ATOM 1738 N N . LEU B 1 13 ? -5.953 -48.031 -15.383 1 46.09 13 LEU B N 1
ATOM 1739 C CA . LEU B 1 13 ? -5.477 -47.031 -16.328 1 46.09 13 LEU B CA 1
ATOM 1740 C C . LEU B 1 13 ? -4.449 -47.625 -17.281 1 46.09 13 LEU B C 1
ATOM 1742 O O . LEU B 1 13 ? -4.402 -47.281 -18.469 1 46.09 13 LEU B O 1
ATOM 1746 N N . ALA B 1 14 ? -3.674 -48.562 -16.844 1 46.69 14 ALA B N 1
ATOM 1747 C CA . ALA B 1 14 ? -2.637 -49.188 -17.688 1 46.69 14 ALA B CA 1
ATOM 1748 C C . ALA B 1 14 ? -3.242 -50.125 -18.719 1 46.69 14 ALA B C 1
ATOM 1750 O O . ALA B 1 14 ? -2.852 -50.094 -19.891 1 46.69 14 ALA B O 1
ATOM 1751 N N . VAL B 1 15 ? -3.973 -51.219 -18.25 1 49.75 15 VAL B N 1
ATOM 1752 C CA . VAL B 1 15 ? -4.617 -52.094 -19.219 1 49.75 15 VAL B CA 1
ATOM 1753 C C . VAL B 1 15 ? -5.414 -51.25 -20.219 1 49.75 15 VAL B C 1
ATOM 1755 O O . VAL B 1 15 ? -5.398 -51.531 -21.422 1 49.75 15 VAL B O 1
ATOM 1758 N N . MET B 1 16 ? -5.91 -50.188 -19.672 1 50.31 16 MET B N 1
ATOM 1759 C CA . MET B 1 16 ? -6.652 -49.312 -20.547 1 50.31 16 MET B CA 1
ATOM 1760 C C . MET B 1 16 ? -5.703 -48.531 -21.453 1 50.31 16 MET B C 1
ATOM 1762 O O . MET B 1 16 ? -6.051 -48.188 -22.594 1 50.31 16 MET B O 1
ATOM 1766 N N . ALA B 1 17 ? -4.488 -48.281 -20.938 1 55.84 17 ALA B N 1
ATOM 1767 C CA . ALA B 1 17 ? -3.57 -47.531 -21.781 1 55.84 17 ALA B CA 1
ATOM 1768 C C . ALA B 1 17 ? -3.102 -48.375 -22.969 1 55.84 17 ALA B C 1
ATOM 1770 O O . ALA B 1 17 ? -3.092 -47.906 -24.109 1 55.84 17 ALA B O 1
ATOM 1771 N N . ALA B 1 18 ? -2.68 -49.688 -22.719 1 55 18 ALA B N 1
ATOM 1772 C CA . ALA B 1 18 ? -2.262 -50.531 -23.828 1 55 18 ALA B CA 1
ATOM 1773 C C . ALA B 1 18 ? -3.412 -50.75 -24.812 1 55 18 ALA B C 1
ATOM 1775 O O . ALA B 1 18 ? -3.213 -50.781 -26.031 1 55 18 ALA B O 1
ATOM 1776 N N . ALA B 1 19 ? -4.562 -51.125 -24.188 1 54.62 19 ALA B N 1
ATOM 1777 C CA . ALA B 1 19 ? -5.719 -51.344 -25.047 1 54.62 19 ALA B CA 1
ATOM 1778 C C . ALA B 1 19 ? -6.082 -50.062 -25.812 1 54.62 19 ALA B C 1
ATOM 1780 O O . ALA B 1 19 ? -6.645 -50.125 -26.906 1 54.62 19 ALA B O 1
ATOM 1781 N N . LYS B 1 20 ? -5.656 -48.906 -25.281 1 60.78 20 LYS B N 1
ATOM 1782 C CA . LYS B 1 20 ? -6.066 -47.625 -25.891 1 60.78 20 LYS B CA 1
ATOM 1783 C C . LYS B 1 20 ? -5.102 -47.219 -27 1 60.78 20 LYS B C 1
ATOM 1785 O O . LYS B 1 20 ? -5.422 -46.344 -27.812 1 60.78 20 LYS B O 1
ATOM 1790 N N . LEU B 1 21 ? -3.986 -48.031 -27.031 1 70.44 21 LEU B N 1
ATOM 1791 C CA . LEU B 1 21 ? -3.094 -47.594 -28.109 1 70.44 21 LEU B CA 1
ATOM 1792 C C . LEU B 1 21 ? -3.502 -48.25 -29.438 1 70.44 21 LEU B C 1
ATOM 1794 O O . LEU B 1 21 ? -3.354 -49.469 -29.609 1 70.44 21 LEU B O 1
ATOM 1798 N N . GLN B 1 22 ? -4.535 -47.75 -30.078 1 72.56 22 GLN B N 1
ATOM 1799 C CA . GLN B 1 22 ? -4.918 -48.219 -31.406 1 72.56 22 GLN B CA 1
ATOM 1800 C C . GLN B 1 22 ? -3.838 -47.906 -32.438 1 72.56 22 GLN B C 1
ATOM 1802 O O . GLN B 1 22 ? -3.852 -46.812 -33.062 1 72.56 22 GLN B O 1
ATOM 1807 N N . ILE B 1 23 ? -2.842 -48.844 -32.531 1 83.69 23 ILE B N 1
ATOM 1808 C CA . ILE B 1 23 ? -1.738 -48.656 -33.469 1 83.69 23 ILE B CA 1
ATOM 1809 C C . ILE B 1 23 ? -1.981 -49.469 -34.719 1 83.69 23 ILE B C 1
ATOM 1811 O O . ILE B 1 23 ? -2.025 -50.719 -34.656 1 83.69 23 ILE B O 1
ATOM 1815 N N . PRO B 1 24 ? -2.141 -48.875 -35.781 1 86.94 24 PRO B N 1
ATOM 1816 C CA . PRO B 1 24 ? -2.527 -49.562 -37.031 1 86.94 24 PRO B CA 1
ATOM 1817 C C . PRO B 1 24 ? -1.61 -50.719 -37.375 1 86.94 24 PRO B C 1
ATOM 1819 O O . PRO B 1 24 ? -2.086 -51.781 -37.781 1 86.94 24 PRO B O 1
ATOM 1822 N N . LYS B 1 25 ? -0.36 -50.625 -37.219 1 88.62 25 LYS B N 1
ATOM 1823 C CA . LYS B 1 25 ? 0.581 -51.688 -37.531 1 88.62 25 LYS B CA 1
ATOM 1824 C C . LYS B 1 25 ? 0.295 -52.938 -36.688 1 88.62 25 LYS B C 1
ATOM 1826 O O . LYS B 1 25 ? 0.285 -54.062 -37.219 1 88.62 25 LYS B O 1
ATOM 1831 N N . ILE B 1 26 ? 0.034 -52.656 -35.438 1 89.12 26 ILE B N 1
ATOM 1832 C CA . ILE B 1 26 ? -0.236 -53.781 -34.562 1 89.12 26 ILE B CA 1
ATOM 1833 C C . ILE B 1 26 ? -1.559 -54.438 -34.938 1 89.12 26 ILE B C 1
ATOM 1835 O O . ILE B 1 26 ? -1.661 -55.688 -34.938 1 89.12 26 ILE B O 1
ATOM 1839 N N . GLN B 1 27 ? -2.48 -53.688 -35.312 1 89.62 27 GLN B N 1
ATOM 1840 C CA . GLN B 1 27 ? -3.777 -54.219 -35.719 1 89.62 27 GLN B CA 1
ATOM 1841 C C . GLN B 1 27 ? -3.646 -55.094 -36.969 1 89.62 27 GLN B C 1
ATOM 1843 O O . GLN B 1 27 ? -4.262 -56.156 -37.031 1 89.62 27 GLN B O 1
ATOM 1848 N N . ARG B 1 28 ? -2.852 -54.656 -37.844 1 91.94 28 ARG B N 1
ATOM 1849 C CA . ARG B 1 28 ? -2.637 -55.406 -39.062 1 91.94 28 ARG B CA 1
ATOM 1850 C C . ARG B 1 28 ? -1.967 -56.75 -38.781 1 91.94 28 ARG B C 1
ATOM 1852 O O . ARG B 1 28 ? -2.387 -57.781 -39.281 1 91.94 28 ARG B O 1
ATOM 1859 N N . LEU B 1 29 ? -0.981 -56.75 -37.844 1 92.88 29 LEU B N 1
ATOM 1860 C CA . LEU B 1 29 ? -0.258 -57.969 -37.5 1 92.88 29 LEU B CA 1
ATOM 1861 C C . LEU B 1 29 ? -1.154 -58.906 -36.719 1 92.88 29 LEU B C 1
ATOM 1863 O O . LEU B 1 29 ? -1.102 -60.125 -36.938 1 92.88 29 LEU B O 1
ATOM 1867 N N . GLN B 1 30 ? -2.02 -58.375 -35.969 1 91.06 30 GLN B N 1
ATOM 1868 C CA . GLN B 1 30 ? -2.988 -59.188 -35.219 1 91.06 30 GLN B CA 1
ATOM 1869 C C . GLN B 1 30 ? -3.98 -59.844 -36.156 1 91.06 30 GLN B C 1
ATOM 1871 O O . GLN B 1 30 ? -4.27 -61.062 -36 1 91.06 30 GLN B O 1
ATOM 1876 N N . HIS B 1 31 ? -4.41 -59.125 -37.062 1 90.56 31 HIS B N 1
ATOM 1877 C CA . HIS B 1 31 ? -5.332 -59.656 -38.031 1 90.56 31 HIS B CA 1
ATOM 1878 C C . HIS B 1 31 ? -4.668 -60.781 -38.844 1 90.56 31 HIS B C 1
ATOM 1880 O O . HIS B 1 31 ? -5.285 -61.812 -39.125 1 90.56 31 HIS B O 1
ATOM 1886 N N . GLN B 1 32 ? -3.482 -60.562 -39.219 1 92.75 32 GLN B N 1
ATOM 1887 C CA . GLN B 1 32 ? -2.734 -61.562 -39.938 1 92.75 32 GLN B CA 1
ATOM 1888 C C . GLN B 1 32 ? -2.578 -62.844 -39.125 1 92.75 32 GLN B C 1
ATOM 1890 O O . GLN B 1 32 ? -2.697 -63.938 -39.688 1 92.75 32 GLN B O 1
ATOM 1895 N N . ALA B 1 33 ? -2.322 -62.625 -37.875 1 91.88 33 ALA B N 1
ATOM 1896 C CA . ALA B 1 33 ? -2.211 -63.781 -37 1 91.88 33 ALA B CA 1
ATOM 1897 C C . ALA B 1 33 ? -3.521 -64.562 -36.969 1 91.88 33 ALA B C 1
ATOM 1899 O O . ALA B 1 33 ? -3.518 -65.812 -36.969 1 91.88 33 ALA B O 1
ATOM 1900 N N . GLU B 1 34 ? -4.605 -63.875 -37 1 89.81 34 GLU B N 1
ATOM 1901 C CA . GLU B 1 34 ? -5.922 -64.5 -37 1 89.81 34 GLU B CA 1
ATOM 1902 C C . GLU B 1 34 ? -6.172 -65.312 -38.281 1 89.81 34 GLU B C 1
ATOM 1904 O O . GLU B 1 34 ? -6.633 -66.438 -38.219 1 89.81 34 GLU B O 1
ATOM 1909 N N . VAL B 1 35 ? -5.754 -64.75 -39.344 1 90.75 35 VAL B N 1
ATOM 1910 C CA . VAL B 1 35 ? -5.957 -65.375 -40.656 1 90.75 35 VAL B CA 1
ATOM 1911 C C . VAL B 1 35 ? -5.074 -66.562 -40.75 1 90.75 35 VAL B C 1
ATOM 1913 O O . VAL B 1 35 ? -5.539 -67.688 -41.156 1 90.75 35 VAL B O 1
ATOM 1916 N N . LEU B 1 36 ? -3.875 -66.438 -40.312 1 92.12 36 LEU B N 1
ATOM 1917 C CA . LEU B 1 36 ? -2.93 -67.562 -40.406 1 92.12 36 LEU B CA 1
ATOM 1918 C C . LEU B 1 36 ? -3.307 -68.688 -39.469 1 92.12 36 LEU B C 1
ATOM 1920 O O . LEU B 1 36 ? -3.148 -69.875 -39.812 1 92.12 36 LEU B O 1
ATOM 1924 N N . SER B 1 37 ? -3.871 -68.375 -38.375 1 89.5 37 SER B N 1
ATOM 1925 C CA . SER B 1 37 ? -4.305 -69.375 -37.406 1 89.5 37 SER B CA 1
ATOM 1926 C C . SER B 1 37 ? -5.488 -70.188 -37.938 1 89.5 37 SER B C 1
ATOM 1928 O O . SER B 1 37 ? -5.586 -71.375 -37.688 1 89.5 37 SER B O 1
ATOM 1930 N N . ALA B 1 38 ? -6.309 -69.5 -38.656 1 87.25 38 ALA B N 1
ATOM 1931 C CA . ALA B 1 38 ? -7.465 -70.125 -39.25 1 87.25 38 ALA B CA 1
ATOM 1932 C C . ALA B 1 38 ? -7.031 -71.062 -40.375 1 87.25 38 ALA B C 1
ATOM 1934 O O . ALA B 1 38 ? -7.645 -72.125 -40.594 1 87.25 38 ALA B O 1
ATOM 1935 N N . GLN B 1 39 ? -5.93 -70.75 -40.969 1 87.5 39 GLN B N 1
ATOM 1936 C CA . GLN B 1 39 ? -5.434 -71.562 -42.094 1 87.5 39 GLN B CA 1
ATOM 1937 C C . GLN B 1 39 ? -4.629 -72.75 -41.625 1 87.5 39 GLN B C 1
ATOM 1939 O O . GLN B 1 39 ? -4.578 -73.75 -42.281 1 87.5 39 GLN B O 1
ATOM 1944 N N . ASN B 1 40 ? -3.984 -72.625 -40.469 1 83.38 40 ASN B N 1
ATOM 1945 C CA . ASN B 1 40 ? -3.145 -73.688 -39.938 1 83.38 40 ASN B CA 1
ATOM 1946 C C . ASN B 1 40 ? -3.434 -73.938 -38.469 1 83.38 40 ASN B C 1
ATOM 1948 O O . ASN B 1 40 ? -2.619 -73.625 -37.594 1 83.38 40 ASN B O 1
ATOM 1952 N N . PRO B 1 41 ? -4.484 -74.688 -38.156 1 78.31 41 PRO B N 1
ATOM 1953 C CA . PRO B 1 41 ? -4.898 -74.875 -36.75 1 78.31 41 PRO B CA 1
ATOM 1954 C C . PRO B 1 41 ? -3.912 -75.688 -35.938 1 78.31 41 PRO B C 1
ATOM 1956 O O . PRO B 1 41 ? -3.811 -75.562 -34.719 1 78.31 41 PRO B O 1
ATOM 1959 N N . SER B 1 42 ? -3.248 -76.625 -36.594 1 77.25 42 SER B N 1
ATOM 1960 C CA . SER B 1 42 ? -2.328 -77.5 -35.875 1 77.25 42 SER B CA 1
ATOM 1961 C C . SER B 1 42 ? -1.146 -76.688 -35.312 1 77.25 42 SER B C 1
ATOM 1963 O O . SER B 1 42 ? -0.72 -76.938 -34.188 1 77.25 42 SER B O 1
ATOM 1965 N N . SER B 1 43 ? -0.679 -75.75 -36.094 1 79.38 43 SER B N 1
ATOM 1966 C CA . SER B 1 43 ? 0.471 -74.938 -35.688 1 79.38 43 SER B CA 1
ATOM 1967 C C . SER B 1 43 ? 0.056 -73.812 -34.719 1 79.38 43 SER B C 1
ATOM 1969 O O . SER B 1 43 ? 0.881 -73.312 -33.969 1 79.38 43 SER B O 1
ATOM 1971 N N . GLY B 1 44 ? -1.27 -73.562 -34.75 1 81.81 44 GLY B N 1
ATOM 1972 C CA . GLY B 1 44 ? -1.779 -72.438 -33.969 1 81.81 44 GLY B CA 1
ATOM 1973 C C . GLY B 1 44 ? -1.61 -72.625 -32.469 1 81.81 44 GLY B C 1
ATOM 1974 O O . GLY B 1 44 ? -1.138 -71.688 -31.812 1 81.81 44 GLY B O 1
ATOM 1975 N N . LEU B 1 45 ? -1.892 -73.75 -32.031 1 82.12 45 LEU B N 1
ATOM 1976 C CA . LEU B 1 45 ? -1.853 -74 -30.578 1 82.12 45 LEU B CA 1
ATOM 1977 C C . LEU B 1 45 ? -0.432 -73.812 -30.047 1 82.12 45 LEU B C 1
ATOM 1979 O O . LEU B 1 45 ? -0.217 -73.188 -29.016 1 82.12 45 LEU B O 1
ATOM 1983 N N . VAL B 1 46 ? 0.609 -74.438 -30.797 1 85.56 46 VAL B N 1
ATOM 1984 C CA . VAL B 1 46 ? 2.002 -74.438 -30.359 1 85.56 46 VAL B CA 1
ATOM 1985 C C . VAL B 1 46 ? 2.539 -73 -30.422 1 85.56 46 VAL B C 1
ATOM 1987 O O . VAL B 1 46 ? 3.176 -72.5 -29.484 1 85.56 46 VAL B O 1
ATOM 1990 N N . CYS B 1 47 ? 2.262 -72.25 -31.531 1 91.12 47 CYS B N 1
ATOM 1991 C CA . CYS B 1 47 ? 2.76 -70.875 -31.734 1 91.12 47 CYS B CA 1
ATOM 1992 C C . CYS B 1 47 ? 2.164 -69.938 -30.703 1 91.12 47 CYS B C 1
ATOM 1994 O O . CYS B 1 47 ? 2.889 -69.188 -30.062 1 91.12 47 CYS B O 1
ATOM 1996 N N . PHE B 1 48 ? 0.84 -70.062 -30.422 1 90.38 48 PHE B N 1
ATOM 1997 C CA . PHE B 1 48 ? 0.191 -69.125 -29.5 1 90.38 48 PHE B CA 1
ATOM 1998 C C . PHE B 1 48 ? 0.619 -69.438 -28.062 1 90.38 48 PHE B C 1
ATOM 2000 O O . PHE B 1 48 ? 0.732 -68.5 -27.25 1 90.38 48 PHE B O 1
ATOM 2007 N N . SER B 1 49 ? 0.77 -70.75 -27.766 1 88.31 49 SER B N 1
ATOM 2008 C CA . SER B 1 49 ? 1.213 -71.125 -26.422 1 88.31 49 SER B CA 1
ATOM 2009 C C . SER B 1 49 ? 2.578 -70.5 -26.109 1 88.31 49 SER B C 1
ATOM 2011 O O . SER B 1 49 ? 2.867 -70.125 -24.969 1 88.31 49 SER B O 1
ATOM 2013 N N . PHE B 1 50 ? 3.402 -70.25 -27.156 1 89.56 50 PHE B N 1
ATOM 2014 C CA . PHE B 1 50 ? 4.742 -69.75 -26.969 1 89.56 50 PHE B CA 1
ATOM 2015 C C . PHE B 1 50 ? 4.719 -68.188 -26.938 1 89.56 50 PHE B C 1
ATOM 2017 O O . PHE B 1 50 ? 5.301 -67.625 -26.047 1 89.56 50 PHE B O 1
ATOM 2024 N N . TYR B 1 51 ? 3.941 -67.625 -27.781 1 94 51 TYR B N 1
ATOM 2025 C CA . TYR B 1 51 ? 4.078 -66.188 -27.984 1 94 51 TYR B CA 1
ATOM 2026 C C . TYR B 1 51 ? 3.057 -65.375 -27.156 1 94 51 TYR B C 1
ATOM 2028 O O . TYR B 1 51 ? 3.25 -64.188 -26.859 1 94 51 TYR B O 1
ATOM 2036 N N . ARG B 1 52 ? 1.936 -65.938 -26.734 1 91.75 52 ARG B N 1
ATOM 2037 C CA . ARG B 1 52 ? 0.919 -65.25 -25.953 1 91.75 52 ARG B CA 1
ATOM 2038 C C . ARG B 1 52 ? 1.485 -64.75 -24.625 1 91.75 52 ARG B C 1
ATOM 2040 O O . ARG B 1 52 ? 1.322 -63.594 -24.281 1 91.75 52 ARG B O 1
ATOM 2047 N N . PRO B 1 53 ? 2.199 -65.625 -23.906 1 92.88 53 PRO B N 1
ATOM 2048 C CA . PRO B 1 53 ? 2.775 -65.125 -22.656 1 92.88 53 PRO B CA 1
ATOM 2049 C C . PRO B 1 53 ? 3.76 -64 -22.891 1 92.88 53 PRO B C 1
ATOM 2051 O O . PRO B 1 53 ? 3.883 -63.094 -22.031 1 92.88 53 PRO B O 1
ATOM 2054 N N . ILE B 1 54 ? 4.461 -64 -24.031 1 93.31 54 ILE B N 1
ATOM 2055 C CA . ILE B 1 54 ? 5.398 -62.906 -24.344 1 93.31 54 ILE B CA 1
ATOM 2056 C C . ILE B 1 54 ? 4.637 -61.625 -24.594 1 93.31 54 ILE B C 1
ATOM 2058 O O . ILE B 1 54 ? 5.008 -60.562 -24.078 1 93.31 54 ILE B O 1
ATOM 2062 N N . LEU B 1 55 ? 3.537 -61.781 -25.25 1 93.19 55 LEU B N 1
ATOM 2063 C CA . LEU B 1 55 ? 2.703 -60.625 -25.531 1 93.19 55 LEU B CA 1
ATOM 2064 C C . LEU B 1 55 ? 2.092 -60.062 -24.25 1 93.19 55 LEU B C 1
ATOM 2066 O O . LEU B 1 55 ? 2.041 -58.844 -24.062 1 93.19 55 LEU B O 1
ATOM 2070 N N . ASP B 1 56 ? 1.611 -60.969 -23.406 1 92.06 56 ASP B N 1
ATOM 2071 C CA . ASP B 1 56 ? 1.065 -60.531 -22.109 1 92.06 56 ASP B CA 1
ATOM 2072 C C . ASP B 1 56 ? 2.123 -59.844 -21.266 1 92.06 56 ASP B C 1
ATOM 2074 O O . ASP B 1 56 ? 1.83 -58.812 -20.625 1 92.06 56 ASP B O 1
ATOM 2078 N N . SER B 1 57 ? 3.361 -60.312 -21.328 1 94.31 57 SER B N 1
ATOM 2079 C CA . SER B 1 57 ? 4.445 -59.688 -20.562 1 94.31 57 SER B CA 1
ATOM 2080 C C . SER B 1 57 ? 4.766 -58.312 -21.078 1 94.31 57 SER B C 1
ATOM 2082 O O . SER B 1 57 ? 5.074 -57.406 -20.281 1 94.31 57 SER B O 1
ATOM 2084 N N . ILE B 1 58 ? 4.684 -58.125 -22.344 1 93.5 58 ILE B N 1
ATOM 2085 C CA . ILE B 1 58 ? 4.926 -56.812 -22.938 1 93.5 58 ILE B CA 1
ATOM 2086 C C . ILE B 1 58 ? 3.863 -55.812 -22.469 1 93.5 58 ILE B C 1
ATOM 2088 O O . ILE B 1 58 ? 4.18 -54.688 -22.094 1 93.5 58 ILE B O 1
ATOM 2092 N N . ALA B 1 59 ? 2.623 -56.281 -22.484 1 90.56 59 ALA B N 1
ATOM 2093 C CA . ALA B 1 59 ? 1.517 -55.406 -22.031 1 90.56 59 ALA B CA 1
ATOM 2094 C C . ALA B 1 59 ? 1.661 -55.062 -20.562 1 90.56 59 ALA B C 1
ATOM 2096 O O . ALA B 1 59 ? 1.445 -53.906 -20.172 1 90.56 59 ALA B O 1
ATOM 2097 N N . ASP B 1 60 ? 2.039 -56.062 -19.781 1 93 60 ASP B N 1
ATOM 2098 C CA . ASP B 1 60 ? 2.246 -55.844 -18.359 1 93 60 ASP B CA 1
ATOM 2099 C C . ASP B 1 60 ? 3.367 -54.812 -18.109 1 93 60 ASP B C 1
ATOM 2101 O O . ASP B 1 60 ? 3.238 -53.938 -17.266 1 93 60 ASP B O 1
ATOM 2105 N N . GLN B 1 61 ? 4.469 -54.969 -18.891 1 93.94 61 GLN B N 1
ATOM 2106 C CA . GLN B 1 61 ? 5.602 -54.062 -18.734 1 93.94 61 GLN B CA 1
ATOM 2107 C C . GLN B 1 61 ? 5.211 -52.625 -19.109 1 93.94 61 GLN B C 1
ATOM 2109 O O . GLN B 1 61 ? 5.645 -51.688 -18.469 1 93.94 61 GLN B O 1
ATOM 2114 N N . TYR B 1 62 ? 4.418 -52.5 -20.062 1 92.81 62 TYR B N 1
ATOM 2115 C CA . TYR B 1 62 ? 3.949 -51.156 -20.453 1 92.81 62 TYR B CA 1
ATOM 2116 C C . TYR B 1 62 ? 3.121 -50.531 -19.344 1 92.81 62 TYR B C 1
ATOM 2118 O O . TYR B 1 62 ? 3.287 -49.344 -19.031 1 92.81 62 TYR B O 1
ATOM 2126 N N . GLU B 1 63 ? 2.211 -51.312 -18.828 1 93.06 63 GLU B N 1
ATOM 2127 C CA . GLU B 1 63 ? 1.378 -50.781 -17.75 1 93.06 63 GLU B CA 1
ATOM 2128 C C . GLU B 1 63 ? 2.229 -50.312 -16.578 1 93.06 63 GLU B C 1
ATOM 2130 O O . GLU B 1 63 ? 1.981 -49.25 -16.031 1 93.06 63 GLU B O 1
ATOM 2135 N N . VAL B 1 64 ? 3.258 -51.125 -16.266 1 94.5 64 VAL B N 1
ATOM 2136 C CA . VAL B 1 64 ? 4.148 -50.781 -15.172 1 94.5 64 VAL B CA 1
ATOM 2137 C C . VAL B 1 64 ? 4.883 -49.469 -15.5 1 94.5 64 VAL B C 1
ATOM 2139 O O . VAL B 1 64 ? 4.965 -48.562 -14.664 1 94.5 64 VAL B O 1
ATOM 2142 N N . GLN B 1 65 ? 5.398 -49.344 -16.75 1 94.94 65 GLN B N 1
ATOM 2143 C CA . GLN B 1 65 ? 6.148 -48.156 -17.156 1 94.94 65 GLN B CA 1
ATOM 2144 C C . GLN B 1 65 ? 5.254 -46.906 -17.188 1 94.94 65 GLN B C 1
ATOM 2146 O O . GLN B 1 65 ? 5.66 -45.844 -16.781 1 94.94 65 GLN B O 1
ATOM 2151 N N . TYR B 1 66 ? 4.07 -47.094 -17.625 1 94.25 66 TYR B N 1
ATOM 2152 C CA . TYR B 1 66 ? 3.105 -46 -17.672 1 94.25 66 TYR B CA 1
ATOM 2153 C C . TYR B 1 66 ? 2.807 -45.469 -16.281 1 94.25 66 TYR B C 1
ATOM 2155 O O . TYR B 1 66 ? 2.824 -44.25 -16.062 1 94.25 66 TYR B O 1
ATOM 2163 N N . ASN B 1 67 ? 2.57 -46.375 -15.391 1 95 67 ASN B N 1
ATOM 2164 C CA . ASN B 1 67 ? 2.281 -45.969 -14.016 1 95 67 ASN B CA 1
ATOM 2165 C C . ASN B 1 67 ? 3.488 -45.312 -13.352 1 95 67 ASN B C 1
ATOM 2167 O O . ASN B 1 67 ? 3.336 -44.375 -12.562 1 95 67 ASN B O 1
ATOM 2171 N N . LEU B 1 68 ? 4.684 -45.812 -13.742 1 96.44 68 LEU B N 1
ATOM 2172 C CA . LEU B 1 68 ? 5.902 -45.219 -13.211 1 96.44 68 LEU B CA 1
ATOM 2173 C C . LEU B 1 68 ? 6.043 -43.781 -13.672 1 96.44 68 LEU B C 1
ATOM 2175 O O . LEU B 1 68 ? 6.414 -42.906 -12.891 1 96.44 68 LEU B O 1
ATOM 2179 N N . CYS B 1 69 ? 5.699 -43.469 -14.914 1 97.19 69 CYS B N 1
ATOM 2180 C CA . CYS B 1 69 ? 5.773 -42.125 -15.453 1 97.19 69 CYS B CA 1
ATOM 2181 C C . CYS B 1 69 ? 4.82 -41.188 -14.719 1 97.19 69 CYS B C 1
ATOM 2183 O O . CYS B 1 69 ? 5.188 -40.062 -14.375 1 97.19 69 CYS B O 1
ATOM 2185 N N . ASN B 1 70 ? 3.641 -41.625 -14.43 1 96.31 70 ASN B N 1
ATOM 2186 C CA . ASN B 1 70 ? 2.646 -40.812 -13.734 1 96.31 70 ASN B CA 1
ATOM 2187 C C . ASN B 1 70 ? 3.045 -40.562 -12.289 1 96.31 70 ASN B C 1
ATOM 2189 O O . ASN B 1 70 ? 2.918 -39.438 -11.789 1 96.31 70 ASN B O 1
ATOM 2193 N N . SER B 1 71 ? 3.584 -41.656 -11.672 1 96.62 71 SER B N 1
ATOM 2194 C CA . SER B 1 71 ? 3.996 -41.5 -10.281 1 96.62 71 SER B CA 1
ATOM 2195 C C . SER B 1 71 ? 5.176 -40.531 -10.141 1 96.62 71 SER B C 1
ATOM 2197 O O . SER B 1 71 ? 5.211 -39.719 -9.227 1 96.62 71 SER B O 1
ATOM 2199 N N . GLN B 1 72 ? 6.117 -40.594 -11.078 1 95.94 72 GLN B N 1
ATOM 2200 C CA . GLN B 1 72 ? 7.273 -39.688 -11.062 1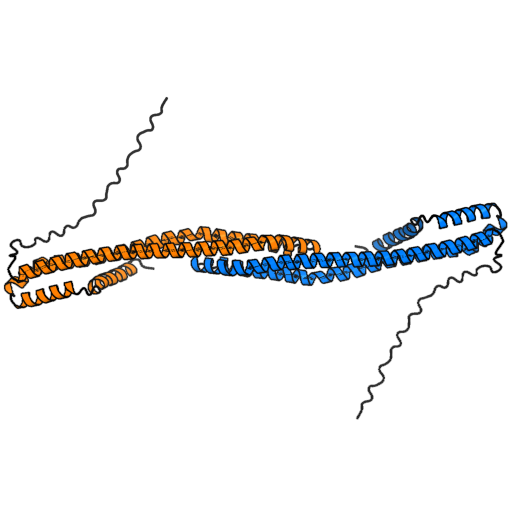 95.94 72 GLN B CA 1
ATOM 2201 C C . GLN B 1 72 ? 6.848 -38.25 -11.25 1 95.94 72 GLN B C 1
ATOM 2203 O O . GLN B 1 72 ? 7.379 -37.344 -10.602 1 95.94 72 GLN B O 1
ATOM 2208 N N . TYR B 1 73 ? 5.934 -38 -12.109 1 96.88 73 TYR B N 1
ATOM 2209 C CA . TYR B 1 73 ? 5.398 -36.656 -12.32 1 96.88 73 TYR B CA 1
ATOM 2210 C C . TYR B 1 73 ? 4.773 -36.125 -11.039 1 96.88 73 TYR B C 1
ATOM 2212 O O . TYR B 1 73 ? 5.059 -35 -10.633 1 96.88 73 TYR B O 1
ATOM 2220 N N . GLU B 1 74 ? 3.9 -36.906 -10.438 1 95.81 74 GLU B N 1
ATOM 2221 C CA . GLU B 1 74 ? 3.197 -36.469 -9.234 1 95.81 74 GLU B CA 1
ATOM 2222 C C . GLU B 1 74 ? 4.176 -36.156 -8.102 1 95.81 74 GLU B C 1
ATOM 2224 O O . GLU B 1 74 ? 4.027 -35.156 -7.402 1 95.81 74 GLU B O 1
ATOM 2229 N N . ASP B 1 75 ? 5.199 -37.031 -7.961 1 94.94 75 ASP B N 1
ATOM 2230 C CA . ASP B 1 75 ? 6.199 -36.844 -6.922 1 94.94 75 ASP B CA 1
ATOM 2231 C C . ASP B 1 75 ? 7 -35.562 -7.164 1 94.94 75 ASP B C 1
ATOM 2233 O O . ASP B 1 75 ? 7.191 -34.75 -6.25 1 94.94 75 ASP B O 1
ATOM 2237 N N . GLN B 1 76 ? 7.395 -35.406 -8.414 1 95.5 76 GLN B N 1
ATOM 2238 C CA . GLN B 1 76 ? 8.188 -34.219 -8.734 1 95.5 76 GLN B CA 1
ATOM 2239 C C . GLN B 1 76 ? 7.352 -32.969 -8.633 1 95.5 76 GLN B C 1
ATOM 2241 O O . GLN B 1 76 ? 7.84 -31.922 -8.164 1 95.5 76 GLN B O 1
ATOM 2246 N N . ALA B 1 77 ? 6.145 -33.031 -9.055 1 93.94 77 ALA B N 1
ATOM 2247 C CA . ALA B 1 77 ? 5.242 -31.891 -8.961 1 93.94 77 ALA B CA 1
ATOM 2248 C C . ALA B 1 77 ? 5.035 -31.469 -7.512 1 93.94 77 ALA B C 1
ATOM 2250 O O . ALA B 1 77 ? 5.062 -30.281 -7.195 1 93.94 77 ALA B O 1
ATOM 2251 N N . ALA B 1 78 ? 4.867 -32.438 -6.652 1 92.25 78 ALA B N 1
ATOM 2252 C CA . ALA B 1 78 ? 4.652 -32.156 -5.238 1 92.25 78 ALA B CA 1
ATOM 2253 C C . ALA B 1 78 ? 5.859 -31.453 -4.633 1 92.25 78 ALA B C 1
ATOM 2255 O O . ALA B 1 78 ? 5.711 -30.5 -3.861 1 92.25 78 ALA B O 1
ATOM 2256 N N . ILE B 1 79 ? 7.047 -31.875 -5.027 1 93.06 79 ILE B N 1
ATOM 2257 C CA . ILE B 1 79 ? 8.281 -31.281 -4.523 1 93.06 79 ILE B CA 1
ATOM 2258 C C . ILE B 1 79 ? 8.391 -29.844 -5.016 1 93.06 79 ILE B C 1
ATOM 2260 O O . ILE B 1 79 ? 8.672 -28.922 -4.23 1 93.06 79 ILE B O 1
ATOM 2264 N N . GLU B 1 80 ? 8.125 -29.625 -6.25 1 91.31 80 GLU B N 1
ATOM 2265 C CA . GLU B 1 80 ? 8.258 -28.297 -6.844 1 91.31 80 GLU B CA 1
ATOM 2266 C C . GLU B 1 80 ? 7.227 -27.328 -6.27 1 91.31 80 GLU B C 1
ATOM 2268 O O . GLU B 1 80 ? 7.535 -26.172 -6.008 1 91.31 80 GLU B O 1
ATOM 2273 N N . TYR B 1 81 ? 6.027 -27.812 -6.008 1 89.31 81 TYR B N 1
ATOM 2274 C CA . TYR B 1 81 ? 4.973 -26.953 -5.48 1 89.31 81 TYR B CA 1
ATOM 2275 C C . TYR B 1 81 ? 5.281 -26.516 -4.055 1 89.31 81 TYR B C 1
ATOM 2277 O O . TYR B 1 81 ? 4.965 -25.391 -3.658 1 89.31 81 TYR B O 1
ATOM 2285 N N . ALA B 1 82 ? 5.957 -27.375 -3.307 1 91.44 82 ALA B N 1
ATOM 2286 C CA . ALA B 1 82 ? 6.332 -27.047 -1.936 1 91.44 82 ALA B CA 1
ATOM 2287 C C . ALA B 1 82 ? 7.375 -25.938 -1.904 1 91.44 82 ALA B C 1
ATOM 2289 O O . ALA B 1 82 ? 7.438 -25.156 -0.948 1 91.44 82 ALA B O 1
ATOM 2290 N N . ASN B 1 83 ? 8.148 -25.797 -2.98 1 92.44 83 ASN B N 1
ATOM 2291 C CA . ASN B 1 83 ? 9.227 -24.828 -3.053 1 92.44 83 ASN B CA 1
ATOM 2292 C C . ASN B 1 83 ? 8.68 -23.406 -3.191 1 92.44 83 ASN B C 1
ATOM 2294 O O . ASN B 1 83 ? 9.414 -22.438 -2.996 1 92.44 83 ASN B O 1
ATOM 2298 N N . TRP B 1 84 ? 7.395 -23.25 -3.447 1 94.06 84 TRP B N 1
ATOM 2299 C CA . TRP B 1 84 ? 6.816 -21.922 -3.668 1 94.06 84 TRP B CA 1
ATOM 2300 C C . TRP B 1 84 ? 6.289 -21.344 -2.361 1 94.06 84 TRP B C 1
ATOM 2302 O O . TRP B 1 84 ? 5.898 -20.172 -2.312 1 94.06 84 TRP B O 1
ATOM 2312 N N . GLN B 1 85 ? 6.328 -22.109 -1.284 1 92.06 85 GLN B N 1
ATOM 2313 C CA . GLN B 1 85 ? 5.812 -21.641 0 1 92.06 85 GLN B CA 1
ATOM 2314 C C . GLN B 1 85 ? 6.66 -20.5 0.561 1 92.06 85 GLN B C 1
ATOM 2316 O O . GLN B 1 85 ? 6.125 -19.5 1.046 1 92.06 85 GLN B O 1
ATOM 2321 N N . GLN B 1 86 ? 7.934 -20.672 0.396 1 93.31 86 GLN B N 1
ATOM 2322 C CA . GLN B 1 86 ? 8.812 -19.656 0.964 1 93.31 86 GLN B CA 1
ATOM 2323 C C . GLN B 1 86 ? 8.664 -18.328 0.23 1 93.31 86 GLN B C 1
ATOM 2325 O O . GLN B 1 86 ? 8.461 -17.281 0.856 1 93.31 86 GLN B O 1
ATOM 2330 N N . PRO B 1 87 ? 8.758 -18.281 -1.075 1 95.56 87 PRO B N 1
ATOM 2331 C CA . PRO B 1 87 ? 8.516 -17.031 -1.793 1 95.56 87 PRO B CA 1
ATOM 2332 C C . PRO B 1 87 ? 7.156 -16.406 -1.457 1 95.56 87 PRO B C 1
ATOM 2334 O O . PRO B 1 87 ? 7.043 -15.188 -1.334 1 95.56 87 PRO B O 1
ATOM 2337 N N . ARG B 1 88 ? 6.207 -17.203 -1.38 1 95.62 88 ARG B N 1
ATOM 2338 C CA . ARG B 1 88 ? 4.879 -16.719 -1.018 1 95.62 88 ARG B CA 1
ATOM 2339 C C . ARG B 1 88 ? 4.898 -16.031 0.346 1 95.62 88 ARG B C 1
ATOM 2341 O O . ARG B 1 88 ? 4.324 -14.953 0.515 1 95.62 88 ARG B O 1
ATOM 2348 N N . GLU B 1 89 ? 5.539 -16.641 1.329 1 95.5 89 GLU B N 1
ATOM 2349 C CA . GLU B 1 89 ? 5.633 -16.078 2.674 1 95.5 89 GLU B CA 1
ATOM 2350 C C . GLU B 1 89 ? 6.395 -14.766 2.674 1 95.5 89 GLU B C 1
ATOM 2352 O O . GLU B 1 89 ? 6.062 -13.852 3.428 1 95.5 89 GLU B O 1
ATOM 2357 N N . GLN B 1 90 ? 7.336 -14.703 1.844 1 96.44 90 GLN B N 1
ATOM 2358 C CA . GLN B 1 90 ? 8.117 -13.477 1.75 1 96.44 90 GLN B CA 1
ATOM 2359 C C . GLN B 1 90 ? 7.262 -12.32 1.236 1 96.44 90 GLN B C 1
ATOM 2361 O O . GLN B 1 90 ? 7.328 -11.203 1.767 1 96.44 90 GLN B O 1
ATOM 2366 N N . ILE B 1 91 ? 6.488 -12.586 0.229 1 97.81 91 ILE B N 1
ATOM 2367 C CA . ILE B 1 91 ? 5.605 -11.562 -0.32 1 97.81 91 ILE B CA 1
ATOM 2368 C C . ILE B 1 91 ? 4.57 -11.156 0.727 1 97.81 91 ILE B C 1
ATOM 2370 O O . ILE B 1 91 ? 4.312 -9.969 0.927 1 97.81 91 ILE B O 1
ATOM 2374 N N . ALA B 1 92 ? 4.008 -12.164 1.435 1 96.94 92 ALA B N 1
ATOM 2375 C CA . ALA B 1 92 ? 3.025 -11.898 2.482 1 96.94 92 ALA B CA 1
ATOM 2376 C C . ALA B 1 92 ? 3.625 -11.047 3.594 1 96.94 92 ALA B C 1
ATOM 2378 O O . ALA B 1 92 ? 2.979 -10.117 4.086 1 96.94 92 ALA B O 1
ATOM 2379 N N . SER B 1 93 ? 4.848 -11.344 3.943 1 97.62 93 SER B N 1
ATOM 2380 C CA . SER B 1 93 ? 5.531 -10.602 4.996 1 97.62 93 SER B CA 1
ATOM 2381 C C . SER B 1 93 ? 5.762 -9.148 4.59 1 97.62 93 SER B C 1
ATOM 2383 O O . SER B 1 93 ? 5.621 -8.242 5.406 1 97.62 93 SER B O 1
ATOM 2385 N N . ARG B 1 94 ? 6.109 -8.922 3.379 1 97.75 94 ARG B N 1
ATOM 2386 C CA . ARG B 1 94 ? 6.293 -7.566 2.877 1 97.75 94 ARG B CA 1
ATOM 2387 C C . ARG B 1 94 ? 4.984 -6.781 2.938 1 97.75 94 ARG B C 1
ATOM 2389 O O . ARG B 1 94 ? 4.977 -5.605 3.305 1 97.75 94 ARG B O 1
ATOM 2396 N N . GLY B 1 95 ? 3.906 -7.469 2.527 1 97.88 95 GLY B N 1
ATOM 2397 C CA . GLY B 1 95 ? 2.598 -6.844 2.635 1 97.88 95 GLY B CA 1
ATOM 2398 C C . GLY B 1 95 ? 2.219 -6.5 4.062 1 97.88 95 GLY B C 1
ATOM 2399 O O . GLY B 1 95 ? 1.766 -5.387 4.336 1 97.88 95 GLY B O 1
ATOM 2400 N N . ARG B 1 96 ? 2.471 -7.387 5.008 1 97.44 96 ARG B N 1
ATOM 2401 C CA . ARG B 1 96 ? 2.148 -7.176 6.414 1 97.44 96 ARG B CA 1
ATOM 2402 C C . ARG B 1 96 ? 2.967 -6.023 6.996 1 97.44 96 ARG B C 1
ATOM 2404 O O . ARG B 1 96 ? 2.447 -5.215 7.766 1 97.44 96 ARG B O 1
ATOM 2411 N N . ASN B 1 97 ? 4.215 -6.02 6.629 1 98.06 97 ASN B N 1
ATOM 2412 C CA . ASN B 1 97 ? 5.066 -4.93 7.09 1 98.06 97 ASN B CA 1
ATOM 2413 C C . ASN B 1 97 ? 4.566 -3.574 6.594 1 98.06 97 ASN B C 1
ATOM 2415 O O . ASN B 1 97 ? 4.531 -2.605 7.355 1 98.06 97 ASN B O 1
ATOM 2419 N N . SER B 1 98 ? 4.199 -3.492 5.363 1 98.12 98 SER B N 1
ATOM 2420 C CA . SER B 1 98 ? 3.633 -2.273 4.797 1 98.12 98 SER B CA 1
ATOM 2421 C C . SER B 1 98 ? 2.387 -1.835 5.559 1 98.12 98 SER B C 1
ATOM 2423 O O . SER B 1 98 ? 2.25 -0.663 5.914 1 98.12 98 SER B O 1
ATOM 2425 N N . CYS B 1 99 ? 1.537 -2.789 5.859 1 97.81 99 CYS B N 1
ATOM 2426 C CA . CYS B 1 99 ? 0.304 -2.49 6.582 1 97.81 99 CYS B CA 1
ATOM 2427 C C . CYS B 1 99 ? 0.601 -2.016 7.996 1 97.81 99 CYS B C 1
ATOM 2429 O O . CYS B 1 99 ? -0.096 -1.147 8.523 1 97.81 99 CYS B O 1
ATOM 2431 N N . GLY B 1 100 ? 1.625 -2.613 8.602 1 98.06 100 GLY B N 1
ATOM 2432 C CA . GLY B 1 100 ? 2.051 -2.133 9.906 1 98.06 100 GLY B CA 1
ATOM 2433 C C . GLY B 1 100 ? 2.449 -0.668 9.898 1 98.06 100 GLY B C 1
ATOM 2434 O O . GLY B 1 100 ? 2.1 0.078 10.82 1 98.06 100 GLY B O 1
ATOM 2435 N N . ARG B 1 101 ? 3.137 -0.214 8.891 1 98.19 101 ARG B N 1
ATOM 2436 C CA . ARG B 1 101 ? 3.564 1.177 8.781 1 98.19 101 ARG B CA 1
ATOM 2437 C C . ARG B 1 101 ? 2.369 2.102 8.57 1 98.19 101 ARG B C 1
ATOM 2439 O O . ARG B 1 101 ? 2.316 3.193 9.148 1 98.19 101 ARG B O 1
ATOM 2446 N N . ILE B 1 102 ? 1.444 1.667 7.766 1 98.06 102 ILE B N 1
ATOM 2447 C CA . ILE B 1 102 ? 0.235 2.441 7.516 1 98.06 102 ILE B CA 1
ATOM 2448 C C . ILE B 1 102 ? -0.563 2.588 8.805 1 98.06 102 ILE B C 1
ATOM 2450 O O . ILE B 1 102 ? -1.054 3.674 9.125 1 98.06 102 ILE B O 1
ATOM 2454 N N . ASP B 1 103 ? -0.669 1.514 9.641 1 97.12 103 ASP B N 1
ATOM 2455 C CA . ASP B 1 103 ? -1.384 1.521 10.914 1 97.12 103 ASP B CA 1
ATOM 2456 C C . ASP B 1 103 ? -0.724 2.473 11.906 1 97.12 103 ASP B C 1
ATOM 2458 O O . ASP B 1 103 ? -1.409 3.133 12.695 1 97.12 103 ASP B O 1
ATOM 2462 N N . ASN B 1 104 ? 0.573 2.51 11.867 1 97.88 104 ASN B N 1
ATOM 2463 C CA . ASN B 1 104 ? 1.289 3.438 12.734 1 97.88 104 ASN B CA 1
ATOM 2464 C C . ASN B 1 104 ? 0.913 4.887 12.438 1 97.88 104 ASN B C 1
ATOM 2466 O O . ASN B 1 104 ? 0.739 5.688 13.359 1 97.88 104 ASN B O 1
ATOM 2470 N N . CYS B 1 105 ? 0.812 5.176 11.133 1 98.19 105 CYS B N 1
ATOM 2471 C CA . CYS B 1 105 ? 0.403 6.527 10.758 1 98.19 105 CYS B CA 1
ATOM 2472 C C . CYS B 1 105 ? -1.003 6.828 11.266 1 98.19 105 CYS B C 1
ATOM 2474 O O . CYS B 1 105 ? -1.277 7.941 11.727 1 98.19 105 CYS B O 1
ATOM 2476 N N . ALA B 1 106 ? -1.91 5.84 11.227 1 95.94 106 ALA B N 1
ATOM 2477 C CA . ALA B 1 106 ? -3.305 6 11.625 1 95.94 106 ALA B CA 1
ATOM 2478 C C . ALA B 1 106 ? -3.416 6.246 13.133 1 95.94 106 ALA B C 1
ATOM 2480 O O . ALA B 1 106 ? -4.395 6.832 13.602 1 95.94 106 ALA B O 1
ATOM 2481 N N . SER B 1 107 ? -2.422 5.855 13.922 1 95.5 107 SER B N 1
ATOM 2482 C CA . SER B 1 107 ? -2.475 5.945 15.375 1 95.5 107 SER B CA 1
ATOM 2483 C C . SER B 1 107 ? -1.969 7.297 15.867 1 95.5 107 SER B C 1
ATOM 2485 O O . SER B 1 107 ? -2.092 7.621 17.047 1 95.5 107 SER B O 1
ATOM 2487 N N . ILE B 1 108 ? -1.438 8.086 14.969 1 94.5 108 ILE B N 1
ATOM 2488 C CA . ILE B 1 108 ? -0.915 9.398 15.344 1 94.5 108 ILE B CA 1
ATOM 2489 C C . ILE B 1 108 ? -2.07 10.352 15.641 1 94.5 108 ILE B C 1
ATOM 2491 O O . ILE B 1 108 ? -3.006 10.469 14.844 1 94.5 108 ILE B O 1
ATOM 2495 N N . VAL B 1 109 ? -1.957 11.039 16.734 1 89.56 109 VAL B N 1
ATOM 2496 C CA . VAL B 1 109 ? -3.051 11.883 17.203 1 89.56 109 VAL B CA 1
ATOM 2497 C C . VAL B 1 109 ? -2.998 13.234 16.484 1 89.56 109 VAL B C 1
ATOM 2499 O O . VAL B 1 109 ? -4.02 13.727 16 1 89.56 109 VAL B O 1
ATOM 2502 N N . SER B 1 110 ? -1.792 13.891 16.344 1 89.12 110 SER B N 1
ATOM 2503 C CA . SER B 1 110 ? -1.617 15.172 15.656 1 89.12 110 SER B CA 1
ATOM 2504 C C . SER B 1 110 ? -1.911 15.039 14.164 1 89.12 110 SER B C 1
ATOM 2506 O O . SER B 1 110 ? -1.289 14.234 13.469 1 89.12 110 SER B O 1
ATOM 2508 N N . ALA B 1 111 ? -2.812 15.844 13.648 1 89.75 111 ALA B N 1
ATOM 2509 C CA . ALA B 1 111 ? -3.15 15.789 12.227 1 89.75 111 ALA B CA 1
ATOM 2510 C C . ALA B 1 111 ? -1.933 16.094 11.359 1 89.75 111 ALA B C 1
ATOM 2512 O O . ALA B 1 111 ? -1.688 15.422 10.359 1 89.75 111 ALA B O 1
ATOM 2513 N N . VAL B 1 112 ? -1.175 17.078 11.75 1 90 112 VAL B N 1
ATOM 2514 C CA . VAL B 1 112 ? -0.009 17.484 10.969 1 90 112 VAL B CA 1
ATOM 2515 C C . VAL B 1 112 ? 0.984 16.328 10.891 1 90 112 VAL B C 1
ATOM 2517 O O . VAL B 1 112 ? 1.463 15.984 9.805 1 90 112 VAL B O 1
ATOM 2520 N N . GLN B 1 113 ? 1.23 15.734 12 1 93.75 113 GLN B N 1
ATOM 2521 C CA . GLN B 1 113 ? 2.184 14.625 12.047 1 93.75 113 GLN B CA 1
ATOM 2522 C C . GLN B 1 113 ? 1.652 13.414 11.297 1 93.75 113 GLN B C 1
ATOM 2524 O O . GLN B 1 113 ? 2.418 12.688 10.648 1 93.75 113 GLN B O 1
ATOM 2529 N N . ALA B 1 114 ? 0.344 13.227 11.438 1 96.62 114 ALA B N 1
ATOM 2530 C CA . ALA B 1 114 ? -0.265 12.109 10.711 1 96.62 114 ALA B CA 1
ATOM 2531 C C . ALA B 1 114 ? -0.127 12.297 9.203 1 96.62 114 ALA B C 1
ATOM 2533 O O . ALA B 1 114 ? 0.243 11.359 8.492 1 96.62 114 ALA B O 1
ATOM 2534 N N . PHE B 1 115 ? -0.435 13.5 8.711 1 97.56 115 PHE B N 1
ATOM 2535 C CA . PHE B 1 115 ? -0.318 13.766 7.285 1 97.56 115 PHE B CA 1
ATOM 2536 C C . PHE B 1 115 ? 1.128 13.625 6.824 1 97.56 115 PHE B C 1
ATOM 2538 O O . PHE B 1 115 ? 1.392 13.117 5.734 1 97.56 115 PHE B O 1
ATOM 2545 N N . GLU B 1 116 ? 2.111 14.062 7.629 1 97.25 116 GLU B N 1
ATOM 2546 C CA . GLU B 1 116 ? 3.525 13.883 7.309 1 97.25 116 GLU B CA 1
ATOM 2547 C C . GLU B 1 116 ? 3.883 12.406 7.188 1 97.25 116 GLU B C 1
ATOM 2549 O O . GLU B 1 116 ? 4.59 12.008 6.258 1 97.25 116 GLU B O 1
ATOM 2554 N N . CYS B 1 117 ? 3.385 11.664 8.148 1 98.5 117 CYS B N 1
ATOM 2555 C CA . CYS B 1 117 ? 3.609 10.227 8.133 1 98.5 117 CYS B CA 1
ATOM 2556 C C . CYS B 1 117 ? 3.027 9.594 6.875 1 98.5 117 CYS B C 1
ATOM 2558 O O . CYS B 1 117 ? 3.717 8.852 6.176 1 98.5 117 CYS B O 1
ATOM 2560 N N . TYR B 1 118 ? 1.78 9.938 6.523 1 98.44 118 TYR B N 1
ATOM 2561 C CA . TYR B 1 118 ? 1.118 9.367 5.359 1 98.44 118 TYR B CA 1
ATOM 2562 C C . TYR B 1 118 ? 1.806 9.797 4.07 1 98.44 118 TYR B C 1
ATOM 2564 O O . TYR B 1 118 ? 1.855 9.039 3.098 1 98.44 118 TYR B O 1
ATOM 2572 N N . ALA B 1 119 ? 2.271 10.969 4.051 1 98.31 119 ALA B N 1
ATOM 2573 C CA . ALA B 1 119 ? 2.988 11.422 2.863 1 98.31 119 ALA B CA 1
ATOM 2574 C C . ALA B 1 119 ? 4.234 10.57 2.615 1 98.31 119 ALA B C 1
ATOM 2576 O O . ALA B 1 119 ? 4.469 10.125 1.491 1 98.31 119 ALA B O 1
ATOM 2577 N N . GLU B 1 120 ? 4.988 10.328 3.666 1 98.38 120 GLU B N 1
ATOM 2578 C CA . GLU B 1 120 ? 6.223 9.555 3.564 1 98.38 120 GLU B CA 1
ATOM 2579 C C . GLU B 1 120 ? 5.934 8.078 3.344 1 98.38 120 GLU B C 1
ATOM 2581 O O . GLU B 1 120 ? 6.43 7.477 2.387 1 98.38 120 GLU B O 1
ATOM 2586 N N . VAL B 1 121 ? 5.141 7.535 4.219 1 98.5 121 VAL B N 1
ATOM 2587 C CA . VAL B 1 121 ? 4.855 6.105 4.191 1 98.5 121 VAL B CA 1
ATOM 2588 C C . VAL B 1 121 ? 4.105 5.754 2.908 1 98.5 121 VAL B C 1
ATOM 2590 O O . VAL B 1 121 ? 4.371 4.719 2.291 1 98.5 121 VAL B O 1
ATOM 2593 N N . GLY B 1 122 ? 3.117 6.625 2.521 1 98.5 122 GLY B N 1
ATOM 2594 C CA . GLY B 1 122 ? 2.428 6.375 1.265 1 98.5 122 GLY B CA 1
ATOM 2595 C C . GLY B 1 122 ? 3.365 6.281 0.076 1 98.5 122 GLY B C 1
ATOM 2596 O O . GLY B 1 122 ? 3.195 5.422 -0.79 1 98.5 122 GLY B O 1
ATOM 2597 N N . SER B 1 123 ? 4.309 7.164 0.005 1 98.25 123 SER B N 1
ATOM 2598 C CA . SER B 1 123 ? 5.289 7.156 -1.077 1 98.25 123 SER B CA 1
ATOM 2599 C C . SER B 1 123 ? 6.137 5.891 -1.05 1 98.25 123 SER B C 1
ATOM 2601 O O . SER B 1 123 ? 6.297 5.223 -2.074 1 98.25 123 SER B O 1
ATOM 2603 N N . ASP B 1 124 ? 6.645 5.508 0.077 1 98.44 124 ASP B N 1
ATOM 2604 C CA . ASP B 1 124 ? 7.477 4.32 0.24 1 98.44 124 ASP B CA 1
ATOM 2605 C C . ASP B 1 124 ? 6.688 3.051 -0.083 1 98.44 124 ASP B C 1
ATOM 2607 O O . ASP B 1 124 ? 7.176 2.178 -0.804 1 98.44 124 ASP B O 1
ATOM 2611 N N . GLU B 1 125 ? 5.5 3.021 0.439 1 98.5 125 GLU B N 1
ATOM 2612 C CA . GLU B 1 125 ? 4.719 1.794 0.306 1 98.5 125 GLU B CA 1
ATOM 2613 C C . GLU B 1 125 ? 4.145 1.654 -1.102 1 98.5 125 GLU B C 1
ATOM 2615 O O . GLU B 1 125 ? 3.854 0.544 -1.552 1 98.5 125 GLU B O 1
ATOM 2620 N N . SER B 1 126 ? 3.996 2.756 -1.823 1 98.44 126 SER B N 1
ATOM 2621 C CA . SER B 1 126 ? 3.66 2.648 -3.24 1 98.44 126 SER B CA 1
ATOM 2622 C C . SER B 1 126 ? 4.699 1.825 -3.992 1 98.44 126 SER B C 1
ATOM 2624 O O . SER B 1 126 ? 4.348 0.949 -4.785 1 98.44 126 SER B O 1
ATOM 2626 N N . LYS B 1 127 ? 5.945 2.027 -3.699 1 98.19 127 LYS B N 1
ATOM 2627 C CA . LYS B 1 127 ? 7.027 1.266 -4.312 1 98.19 127 LYS B CA 1
ATOM 2628 C C . LYS B 1 127 ? 7.008 -0.188 -3.848 1 98.19 127 LYS B C 1
ATOM 2630 O O . LYS B 1 127 ? 7.23 -1.103 -4.645 1 98.19 127 LYS B O 1
ATOM 2635 N N . THR B 1 128 ? 6.797 -0.324 -2.6 1 98.5 128 THR B N 1
ATOM 2636 C CA . THR B 1 128 ? 6.758 -1.67 -2.039 1 98.5 128 THR B CA 1
ATOM 2637 C C . THR B 1 128 ? 5.648 -2.494 -2.688 1 98.5 128 THR B C 1
ATOM 2639 O O . THR B 1 128 ? 5.871 -3.641 -3.082 1 98.5 128 THR B O 1
ATOM 2642 N N . MET B 1 129 ? 4.5 -1.88 -2.832 1 98.56 129 MET B N 1
ATOM 2643 C CA . MET B 1 129 ? 3.367 -2.576 -3.439 1 98.56 129 MET B CA 1
ATOM 2644 C C . MET B 1 129 ? 3.65 -2.902 -4.902 1 98.56 129 MET B C 1
ATOM 2646 O O . MET B 1 129 ? 3.301 -3.982 -5.379 1 98.56 129 MET B O 1
ATOM 2650 N N . TYR B 1 130 ? 4.242 -2.016 -5.586 1 98.38 130 TYR B N 1
ATOM 2651 C CA . TYR B 1 130 ? 4.652 -2.291 -6.957 1 98.38 130 TYR B CA 1
ATOM 2652 C C . TYR B 1 130 ? 5.625 -3.461 -7.012 1 98.38 130 TYR B C 1
ATOM 2654 O O . TYR B 1 130 ? 5.512 -4.336 -7.875 1 98.38 130 TYR B O 1
ATOM 2662 N N . GLY B 1 131 ? 6.594 -3.506 -6.125 1 98.31 131 GLY B N 1
ATOM 2663 C CA . GLY B 1 131 ? 7.523 -4.621 -6.02 1 98.31 131 GLY B CA 1
ATOM 2664 C C . GLY B 1 131 ? 6.84 -5.945 -5.746 1 98.31 131 GLY B C 1
ATOM 2665 O O . GLY B 1 131 ? 7.207 -6.973 -6.32 1 98.31 131 GLY B O 1
ATOM 2666 N N . ILE B 1 132 ? 5.875 -5.898 -4.91 1 98.25 132 ILE B N 1
ATOM 2667 C CA . ILE B 1 132 ? 5.102 -7.098 -4.602 1 98.25 132 ILE B CA 1
ATOM 2668 C C . ILE B 1 132 ? 4.418 -7.609 -5.867 1 98.25 132 ILE B C 1
ATOM 2670 O O . ILE B 1 132 ? 4.496 -8.797 -6.18 1 98.25 132 ILE B O 1
ATOM 2674 N N . SER B 1 133 ? 3.797 -6.715 -6.605 1 98.44 133 SER B N 1
ATOM 2675 C CA . SER B 1 133 ? 3.133 -7.086 -7.852 1 98.44 133 SER B CA 1
ATOM 2676 C C . SER B 1 133 ? 4.117 -7.695 -8.844 1 98.44 133 SER B C 1
ATOM 2678 O O . SER B 1 133 ? 3.855 -8.758 -9.414 1 98.44 133 SER B O 1
ATOM 2680 N N . THR B 1 134 ? 5.234 -7.074 -8.992 1 98.25 134 THR B N 1
ATOM 2681 C CA . THR B 1 134 ? 6.238 -7.52 -9.953 1 98.25 134 THR B CA 1
ATOM 2682 C C . THR B 1 134 ? 6.801 -8.883 -9.547 1 98.25 134 THR B C 1
ATOM 2684 O O . THR B 1 134 ? 6.926 -9.781 -10.383 1 98.25 134 THR B O 1
ATOM 2687 N N . ASN B 1 135 ? 7.141 -9.047 -8.281 1 97.94 135 ASN B N 1
ATOM 2688 C CA . ASN B 1 135 ? 7.656 -10.312 -7.781 1 97.94 135 ASN B CA 1
ATOM 2689 C C . ASN B 1 135 ? 6.648 -11.445 -7.965 1 97.94 135 ASN B C 1
ATOM 2691 O O . ASN B 1 135 ? 7.008 -12.547 -8.383 1 97.94 135 ASN B O 1
ATOM 2695 N N . ALA B 1 136 ? 5.422 -11.156 -7.668 1 98.25 136 ALA B N 1
ATOM 2696 C CA . ALA B 1 136 ? 4.371 -12.156 -7.812 1 98.25 136 ALA B CA 1
ATOM 2697 C C . ALA B 1 136 ? 4.215 -12.578 -9.273 1 98.25 136 ALA B C 1
ATOM 2699 O O . ALA B 1 13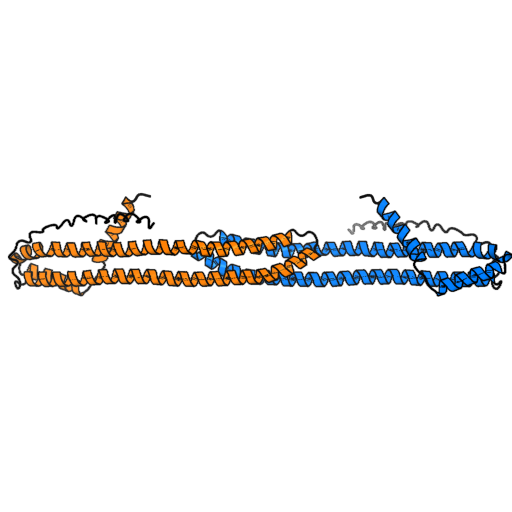6 ? 4.074 -13.766 -9.57 1 98.25 136 ALA B O 1
ATOM 2700 N N . THR B 1 137 ? 4.25 -11.648 -10.148 1 97.75 137 THR B N 1
ATOM 2701 C CA . THR B 1 137 ? 4.148 -11.93 -11.578 1 97.75 137 THR B CA 1
ATOM 2702 C C . THR B 1 137 ? 5.312 -12.797 -12.047 1 97.75 137 THR B C 1
ATOM 2704 O O . THR B 1 137 ? 5.121 -13.742 -12.812 1 97.75 137 THR B O 1
ATOM 2707 N N . GLU B 1 138 ? 6.504 -12.477 -11.539 1 97.38 138 GLU B N 1
ATOM 2708 C CA . GLU B 1 138 ? 7.68 -13.273 -11.875 1 97.38 138 GLU B CA 1
ATOM 2709 C C . GLU B 1 138 ? 7.539 -14.703 -11.375 1 97.38 138 GLU B C 1
ATOM 2711 O O . GLU B 1 138 ? 7.848 -15.656 -12.102 1 97.38 138 GLU B O 1
ATOM 2716 N N . MET B 1 139 ? 7.039 -14.836 -10.195 1 96.75 139 MET B N 1
ATOM 2717 C CA . MET B 1 139 ? 6.859 -16.172 -9.625 1 96.75 139 MET B CA 1
ATOM 2718 C C . MET B 1 139 ? 5.832 -16.969 -10.414 1 96.75 139 MET B C 1
ATOM 2720 O O . MET B 1 139 ? 6.012 -18.156 -10.648 1 96.75 139 MET B O 1
ATOM 2724 N N . MET B 1 140 ? 4.758 -16.281 -10.844 1 95.62 140 MET B N 1
ATOM 2725 C CA . MET B 1 140 ? 3.752 -16.938 -11.672 1 95.62 140 MET B CA 1
ATOM 2726 C C . MET B 1 140 ? 4.367 -17.438 -12.977 1 95.62 140 MET B C 1
ATOM 2728 O O . MET B 1 140 ? 4.086 -18.562 -13.406 1 95.62 140 MET B O 1
ATOM 2732 N N . THR B 1 141 ? 5.172 -16.656 -13.555 1 96.25 141 THR B N 1
ATOM 2733 C CA . THR B 1 141 ? 5.828 -17.016 -14.805 1 96.25 141 THR B CA 1
ATOM 2734 C C . THR B 1 141 ? 6.754 -18.219 -14.594 1 96.25 141 THR B C 1
ATOM 2736 O O . THR B 1 141 ? 6.754 -19.156 -15.391 1 96.25 141 THR B O 1
ATOM 2739 N N . GLU B 1 142 ? 7.488 -18.219 -13.523 1 95.81 142 GLU B N 1
ATOM 2740 C CA . GLU B 1 142 ? 8.391 -19.328 -13.195 1 95.81 142 GLU B CA 1
ATOM 2741 C C . GLU B 1 142 ? 7.613 -20.609 -12.922 1 95.81 142 GLU B C 1
ATOM 2743 O O . GLU B 1 142 ? 8.023 -21.703 -13.352 1 95.81 142 GLU B O 1
ATOM 2748 N N . MET B 1 143 ? 6.516 -20.484 -12.25 1 94.38 143 MET B N 1
ATOM 2749 C CA . MET B 1 143 ? 5.676 -21.656 -11.945 1 94.38 143 MET B CA 1
ATOM 2750 C C . MET B 1 143 ? 5.129 -22.281 -13.227 1 94.38 143 MET B C 1
ATOM 2752 O O . MET B 1 143 ? 5.098 -23.5 -13.359 1 94.38 143 MET B O 1
ATOM 2756 N N . GLU B 1 144 ? 4.723 -21.422 -14.148 1 93.44 144 GLU B N 1
ATOM 2757 C CA . GLU B 1 144 ? 4.211 -21.906 -15.43 1 93.44 144 GLU B CA 1
ATOM 2758 C C . GLU B 1 144 ? 5.293 -22.641 -16.219 1 93.44 144 GLU B C 1
ATOM 2760 O O . GLU B 1 144 ? 5.047 -23.703 -16.781 1 93.44 144 GLU B O 1
ATOM 2765 N N . ALA B 1 145 ? 6.441 -22.094 -16.219 1 95.38 145 ALA B N 1
ATOM 2766 C CA . ALA B 1 145 ? 7.562 -22.719 -16.906 1 95.38 145 ALA B CA 1
ATOM 2767 C C . ALA B 1 145 ? 7.902 -24.078 -16.297 1 95.38 145 ALA B C 1
ATOM 2769 O O . ALA B 1 145 ? 8.156 -25.047 -17.016 1 95.38 145 ALA B O 1
ATOM 2770 N N . LEU B 1 146 ? 7.891 -24.078 -14.984 1 94.81 146 LEU B N 1
ATOM 2771 C CA . LEU B 1 146 ? 8.18 -25.328 -14.281 1 94.81 146 LEU B CA 1
ATOM 2772 C C . LEU B 1 146 ? 7.113 -26.375 -14.586 1 94.81 146 LEU B C 1
ATOM 2774 O O . LEU B 1 146 ? 7.434 -27.547 -14.82 1 94.81 146 LEU B O 1
ATOM 2778 N N . ASN B 1 147 ? 5.844 -25.969 -14.578 1 93.88 147 ASN B N 1
ATOM 2779 C CA . ASN B 1 147 ? 4.758 -26.891 -14.906 1 93.88 147 ASN B CA 1
ATOM 2780 C C . ASN B 1 147 ? 4.895 -27.438 -16.328 1 93.88 147 ASN B C 1
ATOM 2782 O O . ASN B 1 147 ? 4.707 -28.641 -16.547 1 93.88 147 ASN B O 1
ATOM 2786 N N . GLN B 1 148 ? 5.285 -26.641 -17.219 1 96 148 GLN B N 1
ATOM 2787 C CA . GLN B 1 148 ? 5.488 -27.078 -18.594 1 96 148 GLN B CA 1
ATOM 2788 C C . GLN B 1 148 ? 6.629 -28.094 -18.688 1 96 148 GLN B C 1
ATOM 2790 O O . GLN B 1 148 ? 6.523 -29.078 -19.406 1 96 148 GLN B O 1
ATOM 2795 N N . LYS B 1 149 ? 7.66 -27.844 -17.953 1 96.94 149 LYS B N 1
ATOM 2796 C CA . LYS B 1 149 ? 8.797 -28.766 -17.938 1 96.94 149 LYS B CA 1
ATOM 2797 C C . LYS B 1 149 ? 8.383 -30.125 -17.375 1 96.94 149 LYS B C 1
ATOM 2799 O O . LYS B 1 149 ? 8.766 -31.156 -17.922 1 96.94 149 LYS B O 1
ATOM 2804 N N . LEU B 1 150 ? 7.582 -30.078 -16.312 1 96.81 150 LEU B N 1
ATOM 2805 C CA . LEU B 1 150 ? 7.145 -31.312 -15.688 1 96.81 150 LEU B CA 1
ATOM 2806 C C . LEU B 1 150 ? 6.234 -32.094 -16.625 1 96.81 150 LEU B C 1
ATOM 2808 O O . LEU B 1 150 ? 6.395 -33.312 -16.766 1 96.81 150 LEU B O 1
ATOM 2812 N N . ILE B 1 151 ? 5.398 -31.406 -17.328 1 96.81 151 ILE B N 1
ATOM 2813 C CA . ILE B 1 151 ? 4.48 -32.062 -18.266 1 96.81 151 ILE B CA 1
ATOM 2814 C C . ILE B 1 151 ? 5.266 -32.625 -19.438 1 96.81 151 ILE B C 1
ATOM 2816 O O . ILE B 1 151 ? 5.02 -33.75 -19.859 1 96.81 151 ILE B O 1
ATOM 2820 N N . SER B 1 152 ? 6.227 -31.906 -19.891 1 97.31 152 SER B N 1
ATOM 2821 C CA . SER B 1 152 ? 7.062 -32.375 -21 1 97.31 152 SER B CA 1
ATOM 2822 C C . SER B 1 152 ? 7.84 -33.625 -20.609 1 97.31 152 SER B C 1
ATOM 2824 O O . SER B 1 152 ? 7.949 -34.562 -21.391 1 97.31 152 SER B O 1
ATOM 2826 N N . ALA B 1 153 ? 8.359 -33.625 -19.422 1 97.19 153 ALA B N 1
ATOM 2827 C CA . ALA B 1 153 ? 9.094 -34.781 -18.938 1 97.19 153 ALA B CA 1
ATOM 2828 C C . ALA B 1 153 ? 8.18 -36 -18.859 1 97.19 153 ALA B C 1
ATOM 2830 O O . ALA B 1 153 ? 8.586 -37.094 -19.219 1 97.19 153 ALA B O 1
ATOM 2831 N N . LYS B 1 154 ? 6.984 -35.781 -18.375 1 97.81 154 LYS B N 1
ATOM 2832 C CA . LYS B 1 154 ? 6.012 -36.875 -18.312 1 97.81 154 LYS B CA 1
ATOM 2833 C C . LYS B 1 154 ? 5.684 -37.406 -19.703 1 97.81 154 LYS B C 1
ATOM 2835 O O . LYS B 1 154 ? 5.664 -38.625 -19.922 1 97.81 154 LYS B O 1
ATOM 2840 N N . ASP B 1 155 ? 5.488 -36.531 -20.641 1 96.5 155 ASP B N 1
ATOM 2841 C CA . ASP B 1 155 ? 5.16 -36.938 -22.016 1 96.5 155 ASP B CA 1
ATOM 2842 C C . ASP B 1 155 ? 6.297 -37.719 -22.656 1 96.5 155 ASP B C 1
ATOM 2844 O O . ASP B 1 155 ? 6.062 -38.719 -23.328 1 96.5 155 ASP B O 1
ATOM 2848 N N . LEU B 1 156 ? 7.469 -37.281 -22.438 1 97.56 156 LEU B N 1
ATOM 2849 C CA . LEU B 1 156 ? 8.633 -38 -22.969 1 97.56 156 LEU B CA 1
ATOM 2850 C C . LEU B 1 156 ? 8.727 -39.406 -22.375 1 97.56 156 LEU B C 1
ATOM 2852 O O . LEU B 1 156 ? 9.023 -40.375 -23.094 1 97.56 156 LEU B O 1
ATOM 2856 N N . CYS B 1 157 ? 8.469 -39.469 -21.047 1 97.81 157 CYS B N 1
ATOM 2857 C CA . CYS B 1 157 ? 8.469 -40.75 -20.359 1 97.81 157 CYS B CA 1
ATOM 2858 C C . CYS B 1 157 ? 7.422 -41.688 -20.953 1 97.81 157 CYS B C 1
ATOM 2860 O O . CYS B 1 157 ? 7.73 -42.844 -21.312 1 97.81 157 CYS B O 1
ATOM 2862 N N . ILE B 1 158 ? 6.219 -41.219 -21.234 1 96.56 158 ILE B N 1
ATOM 2863 C CA . ILE B 1 158 ? 5.113 -42 -21.75 1 96.56 158 ILE B CA 1
ATOM 2864 C C . ILE B 1 158 ? 5.391 -42.406 -23.203 1 96.56 158 ILE B C 1
ATOM 2866 O O . ILE B 1 158 ? 5.184 -43.531 -23.609 1 96.56 158 ILE B O 1
ATOM 2870 N N . ASN B 1 159 ? 5.91 -41.438 -23.953 1 94.94 159 ASN B N 1
ATOM 2871 C CA . ASN B 1 159 ? 6.25 -41.719 -25.344 1 94.94 159 ASN B CA 1
ATOM 2872 C C . ASN B 1 159 ? 7.293 -42.812 -25.453 1 94.94 159 ASN B C 1
ATOM 2874 O O . ASN B 1 159 ? 7.191 -43.688 -26.328 1 94.94 159 ASN B O 1
ATOM 2878 N N . ASN B 1 160 ? 8.266 -42.812 -24.609 1 96.38 160 ASN B N 1
ATOM 2879 C CA . ASN B 1 160 ? 9.289 -43.844 -24.609 1 96.38 160 ASN B CA 1
ATOM 2880 C C . ASN B 1 160 ? 8.695 -45.219 -24.281 1 96.38 160 ASN B C 1
ATOM 2882 O O . ASN B 1 160 ? 9.039 -46.219 -24.922 1 96.38 160 ASN B O 1
ATOM 2886 N N . ALA B 1 161 ? 7.785 -45.219 -23.297 1 95.5 161 ALA B N 1
ATOM 2887 C CA . ALA B 1 161 ? 7.105 -46.469 -22.938 1 95.5 161 ALA B CA 1
ATOM 2888 C C . ALA B 1 161 ? 6.262 -46.969 -24.109 1 95.5 161 ALA B C 1
ATOM 2890 O O . ALA B 1 161 ? 6.262 -48.188 -24.391 1 95.5 161 ALA B O 1
ATOM 2891 N N . GLU B 1 162 ? 5.602 -46.062 -24.797 1 93.25 162 GLU B N 1
ATOM 2892 C CA . GLU B 1 162 ? 4.766 -46.438 -25.938 1 93.25 162 GLU B CA 1
ATOM 2893 C C . GLU B 1 162 ? 5.605 -46.969 -27.094 1 93.25 162 GLU B C 1
ATOM 2895 O O . GLU B 1 162 ? 5.242 -47.938 -27.734 1 93.25 162 GLU B O 1
ATOM 2900 N N . ARG B 1 163 ? 6.656 -46.344 -27.344 1 94.19 163 ARG B N 1
ATOM 2901 C CA . ARG B 1 163 ? 7.547 -46.781 -28.406 1 94.19 163 ARG B CA 1
ATOM 2902 C C . ARG B 1 163 ? 8.047 -48.188 -28.156 1 94.19 163 ARG B C 1
ATOM 2904 O O . ARG B 1 163 ? 8.031 -49.031 -29.047 1 94.19 163 ARG B O 1
ATOM 2911 N N . THR B 1 164 ? 8.508 -48.469 -26.938 1 94.62 164 THR B N 1
ATOM 2912 C CA . THR B 1 164 ? 8.992 -49.781 -26.562 1 94.62 164 THR B CA 1
ATOM 2913 C C . THR B 1 164 ? 7.887 -50.844 -26.703 1 94.62 164 THR B C 1
ATOM 2915 O O . THR B 1 164 ? 8.117 -51.906 -27.234 1 94.62 164 THR B O 1
ATOM 2918 N N . TYR B 1 165 ? 6.68 -50.5 -26.219 1 93.06 165 TYR B N 1
ATOM 2919 C CA . TYR B 1 165 ? 5.52 -51.375 -26.328 1 93.06 165 TYR B CA 1
ATOM 2920 C C . TYR B 1 165 ? 5.238 -51.75 -27.781 1 93.06 165 TYR B C 1
ATOM 2922 O O . TYR B 1 165 ? 5.047 -52.938 -28.109 1 93.06 165 TYR B O 1
ATOM 2930 N N . VAL B 1 166 ? 5.199 -50.719 -28.688 1 93.5 166 VAL B N 1
ATOM 2931 C CA . VAL B 1 166 ? 4.871 -50.906 -30.094 1 93.5 166 VAL B CA 1
ATOM 2932 C C . VAL B 1 166 ? 5.949 -51.75 -30.766 1 93.5 166 VAL B C 1
ATOM 2934 O O . VAL B 1 166 ? 5.641 -52.719 -31.469 1 93.5 166 VAL B O 1
ATOM 2937 N N . GLU B 1 167 ? 7.168 -51.438 -30.484 1 94.62 167 GLU B N 1
ATOM 2938 C CA . GLU B 1 167 ? 8.281 -52.156 -31.109 1 94.62 167 GLU B CA 1
ATOM 2939 C C . GLU B 1 167 ? 8.281 -53.625 -30.719 1 94.62 167 GLU B C 1
ATOM 2941 O O . GLU B 1 167 ? 8.344 -54.5 -31.594 1 94.62 167 GLU B O 1
ATOM 2946 N N . PHE B 1 168 ? 8.125 -53.906 -29.438 1 95.19 168 PHE B N 1
ATOM 2947 C CA . PHE B 1 168 ? 8.188 -55.281 -28.984 1 95.19 168 PHE B CA 1
ATOM 2948 C C . PHE B 1 168 ? 6.93 -56.062 -29.375 1 95.19 168 PHE B C 1
ATOM 2950 O O . PHE B 1 168 ? 7 -57.219 -29.719 1 95.19 168 PHE B O 1
ATOM 2957 N N . THR B 1 169 ? 5.789 -55.406 -29.344 1 94.06 169 THR B N 1
ATOM 2958 C CA . THR B 1 169 ? 4.543 -56.031 -29.75 1 94.06 169 THR B CA 1
ATOM 2959 C C . THR B 1 169 ? 4.57 -56.375 -31.234 1 94.06 169 THR B C 1
ATOM 2961 O O . THR B 1 169 ? 4.234 -57.5 -31.625 1 94.06 169 THR B O 1
ATOM 2964 N N . ALA B 1 170 ? 5.055 -55.438 -32 1 92.75 170 ALA B N 1
ATOM 2965 C CA . ALA B 1 170 ? 5.137 -55.656 -33.438 1 92.75 170 ALA B CA 1
ATOM 2966 C C . ALA B 1 170 ? 6.098 -56.812 -33.781 1 92.75 170 ALA B C 1
ATOM 2968 O O . ALA B 1 170 ? 5.766 -57.719 -34.531 1 92.75 170 ALA B O 1
ATOM 2969 N N . SER B 1 171 ? 7.234 -56.781 -33.156 1 95.69 171 SER B N 1
ATOM 2970 C CA . SER B 1 171 ? 8.234 -57.844 -33.406 1 95.69 171 SER B CA 1
ATOM 2971 C C . SER B 1 171 ? 7.707 -59.188 -33 1 95.69 171 SER B C 1
ATOM 2973 O O . SER B 1 171 ? 7.941 -60.188 -33.688 1 95.69 171 SER B O 1
ATOM 2975 N N . THR B 1 172 ? 6.996 -59.25 -31.844 1 94.81 172 THR B N 1
ATOM 2976 C CA . THR B 1 172 ? 6.457 -60.531 -31.359 1 94.81 172 THR B CA 1
ATOM 2977 C C . THR B 1 172 ? 5.352 -61.031 -32.281 1 94.81 172 THR B C 1
ATOM 2979 O O . THR B 1 172 ? 5.301 -62.219 -32.594 1 94.81 172 THR B O 1
ATOM 2982 N N . TYR B 1 173 ? 4.527 -60.125 -32.781 1 94.31 173 TYR B N 1
ATOM 2983 C CA . TYR B 1 173 ? 3.482 -60.531 -33.719 1 94.31 173 TYR B CA 1
ATOM 2984 C C . TYR B 1 173 ? 4.082 -60.969 -35.062 1 94.31 173 TYR B C 1
ATOM 2986 O O . TYR B 1 173 ? 3.566 -61.906 -35.688 1 94.31 173 TYR B O 1
ATOM 2994 N N . GLU B 1 174 ? 5.137 -60.344 -35.5 1 95.19 174 GLU B N 1
ATOM 2995 C CA . GLU B 1 174 ? 5.816 -60.812 -36.719 1 95.19 174 GLU B CA 1
ATOM 2996 C C . GLU B 1 174 ? 6.367 -62.219 -36.531 1 95.19 174 GLU B C 1
ATOM 2998 O O . GLU B 1 174 ? 6.203 -63.062 -37.406 1 95.19 174 GLU B O 1
ATOM 3003 N N . ALA B 1 175 ? 6.961 -62.469 -35.375 1 94.44 175 ALA B N 1
ATOM 3004 C CA . ALA B 1 175 ? 7.477 -63.812 -35.062 1 94.44 175 ALA B CA 1
ATOM 3005 C C . ALA B 1 175 ? 6.34 -64.812 -34.969 1 94.44 175 ALA B C 1
ATOM 3007 O O . ALA B 1 175 ? 6.461 -65.938 -35.438 1 94.44 175 ALA B O 1
ATOM 3008 N N . LEU B 1 176 ? 5.246 -64.375 -34.312 1 94.69 176 LEU B N 1
ATOM 3009 C CA . LEU B 1 176 ? 4.07 -65.25 -34.219 1 94.69 176 LEU B CA 1
ATOM 3010 C C . LEU B 1 176 ? 3.535 -65.625 -35.625 1 94.69 176 LEU B C 1
ATOM 3012 O O . LEU B 1 176 ? 3.236 -66.75 -35.906 1 94.69 176 LEU B O 1
ATOM 3016 N N . ASN B 1 177 ? 3.496 -64.625 -36.531 1 92.94 177 ASN B N 1
ATOM 3017 C CA . ASN B 1 177 ? 3.016 -64.812 -37.875 1 92.94 177 ASN B CA 1
ATOM 3018 C C . ASN B 1 177 ? 3.943 -65.75 -38.656 1 92.94 177 ASN B C 1
ATOM 3020 O O . ASN B 1 177 ? 3.48 -66.562 -39.438 1 92.94 177 ASN B O 1
ATOM 3024 N N . ASP B 1 178 ? 5.246 -65.562 -38.406 1 92.75 178 ASP B N 1
ATOM 3025 C CA . ASP B 1 178 ? 6.207 -66.5 -39.031 1 92.75 178 ASP B CA 1
ATOM 3026 C C . ASP B 1 178 ? 6.012 -67.938 -38.562 1 92.75 178 ASP B C 1
ATOM 3028 O O . ASP B 1 178 ? 6.082 -68.875 -39.344 1 92.75 178 ASP B O 1
ATOM 3032 N N . CYS B 1 179 ? 5.742 -68.125 -37.281 1 93.12 179 CYS B N 1
ATOM 3033 C CA . CYS B 1 179 ? 5.461 -69.438 -36.688 1 93.12 179 CYS B CA 1
ATOM 3034 C C . CYS B 1 179 ? 4.195 -70 -37.312 1 93.12 179 CYS B C 1
ATOM 3036 O O . CYS B 1 179 ? 4.188 -71.188 -37.719 1 93.12 179 CYS B O 1
ATOM 3038 N N . LEU B 1 180 ? 3.188 -69.125 -37.438 1 92.56 180 LEU B N 1
ATOM 3039 C CA . LEU B 1 180 ? 1.892 -69.562 -37.938 1 92.56 180 LEU B CA 1
ATOM 3040 C C . LEU B 1 180 ? 1.972 -69.938 -39.406 1 92.56 180 LEU B C 1
ATOM 3042 O O . LEU B 1 180 ? 1.246 -70.812 -39.875 1 92.56 180 LEU B O 1
ATOM 3046 N N . SER B 1 181 ? 2.902 -69.312 -40.094 1 90.06 181 SER B N 1
ATOM 3047 C CA . SER B 1 181 ? 3.062 -69.562 -41.531 1 90.06 181 SER B CA 1
ATOM 3048 C C . SER B 1 181 ? 4 -70.75 -41.781 1 90.06 181 SER B C 1
ATOM 3050 O O . SER B 1 181 ? 4.172 -71.188 -42.906 1 90.06 181 SER B O 1
ATOM 3052 N N . GLY B 1 182 ? 4.676 -71.188 -40.688 1 86.38 182 GLY B N 1
ATOM 3053 C CA . GLY B 1 182 ? 5.535 -72.375 -40.781 1 86.38 182 GLY B CA 1
ATOM 3054 C C . GLY B 1 182 ? 6.98 -72.062 -41.094 1 86.38 182 GLY B C 1
ATOM 3055 O O . GLY B 1 182 ? 7.812 -72.938 -41.281 1 86.38 182 GLY B O 1
ATOM 3056 N N . LYS B 1 183 ? 7.227 -70.812 -41.125 1 87.56 183 LYS B N 1
ATOM 3057 C CA . LYS B 1 183 ? 8.594 -70.375 -41.406 1 87.56 183 LYS B CA 1
ATOM 3058 C C . LYS B 1 183 ? 9.523 -70.688 -40.25 1 87.56 183 LYS B C 1
ATOM 3060 O O . LYS B 1 183 ? 10.711 -71 -40.438 1 87.56 183 LYS B O 1
ATOM 3065 N N . ILE B 1 184 ? 8.961 -70.688 -39.031 1 81.44 184 ILE B N 1
ATOM 3066 C CA . ILE B 1 184 ? 9.719 -70.938 -37.844 1 81.44 184 ILE B CA 1
ATOM 3067 C C . ILE B 1 184 ? 9.062 -72.125 -37.094 1 81.44 184 ILE B C 1
ATOM 3069 O O . ILE B 1 184 ? 7.84 -72.188 -36.938 1 81.44 184 ILE B O 1
ATOM 3073 N N . ILE B 1 185 ? 9.867 -73.188 -36.781 1 75.06 185 ILE B N 1
ATOM 3074 C CA . ILE B 1 185 ? 9.375 -74.312 -36 1 75.06 185 ILE B CA 1
ATOM 3075 C C . ILE B 1 185 ? 9.859 -74.188 -34.531 1 75.06 185 ILE B C 1
ATOM 3077 O O . ILE B 1 185 ? 11.055 -74.062 -34.312 1 75.06 185 ILE B O 1
ATOM 3081 N N . ILE B 1 186 ? 8.852 -74 -33.594 1 76.12 186 ILE B N 1
ATOM 3082 C CA . ILE B 1 186 ? 9.172 -73.875 -32.188 1 76.12 186 ILE B CA 1
ATOM 3083 C C . ILE B 1 186 ? 9.57 -75.25 -31.625 1 76.12 186 ILE B C 1
ATOM 3085 O O . ILE B 1 186 ? 8.805 -76.188 -31.719 1 76.12 186 ILE B O 1
ATOM 3089 N N . THR B 1 187 ? 10.844 -75.625 -31.625 1 65.19 187 THR B N 1
ATOM 3090 C CA . THR B 1 187 ? 11.258 -76.938 -31.062 1 65.19 187 THR B CA 1
ATOM 3091 C C . THR B 1 187 ? 11.133 -76.938 -29.547 1 65.19 187 THR B C 1
ATOM 3093 O O . THR B 1 187 ? 11.156 -78 -28.906 1 65.19 187 THR B O 1
ATOM 3096 N N . THR B 1 188 ? 11.57 -75.938 -28.844 1 56 188 THR B N 1
ATOM 3097 C CA . THR B 1 188 ? 11.703 -76 -27.391 1 56 188 THR B CA 1
ATOM 3098 C C . THR B 1 188 ? 10.422 -75.562 -26.703 1 56 188 THR B C 1
ATOM 3100 O O . THR B 1 188 ? 9.781 -74.625 -27.141 1 56 188 THR B O 1
ATOM 3103 N N . THR B 1 189 ? 9.672 -76.438 -26.094 1 48.91 189 THR B N 1
ATOM 3104 C CA . THR B 1 189 ? 8.586 -76.125 -25.203 1 48.91 189 THR B CA 1
ATOM 3105 C C . THR B 1 189 ? 8.984 -74.938 -24.312 1 48.91 189 THR B C 1
ATOM 3107 O O . THR B 1 189 ? 10.031 -74.938 -23.656 1 48.91 189 THR B O 1
ATOM 3110 N N . PRO B 1 190 ? 8.586 -73.812 -24.547 1 45.53 190 PRO B N 1
ATOM 3111 C CA . PRO B 1 190 ? 8.977 -72.625 -23.719 1 45.53 190 PRO B CA 1
ATOM 3112 C C . PRO B 1 190 ? 8.977 -72.938 -22.234 1 45.53 190 PRO B C 1
ATOM 3114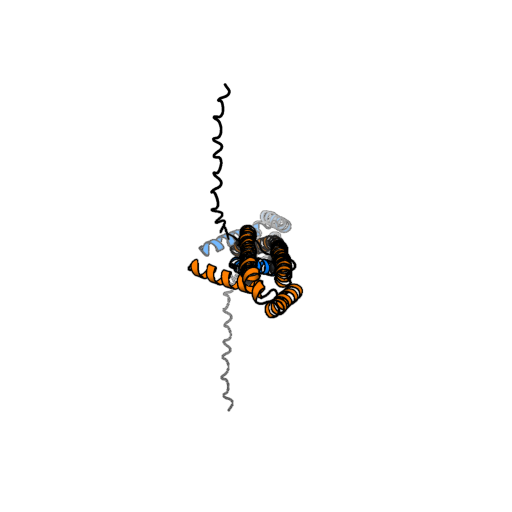 O O . PRO B 1 190 ? 7.961 -73.375 -21.688 1 45.53 190 PRO B O 1
ATOM 3117 N N . ASP B 1 191 ? 9.977 -73.562 -21.641 1 38.78 191 ASP B N 1
ATOM 3118 C CA . ASP B 1 191 ? 10.055 -73.562 -20.172 1 38.78 191 ASP B CA 1
ATOM 3119 C C . ASP B 1 191 ? 9.914 -72.188 -19.609 1 38.78 191 ASP B C 1
ATOM 3121 O O . ASP B 1 191 ? 10.711 -71.312 -19.922 1 38.78 191 ASP B O 1
ATOM 3125 N N . TYR B 1 192 ? 8.711 -71.625 -19.5 1 39.28 192 TYR B N 1
ATOM 3126 C CA . TYR B 1 192 ? 8.469 -70.375 -18.812 1 39.28 192 TYR B CA 1
ATOM 3127 C C . TYR B 1 192 ? 9.242 -70.312 -17.5 1 39.28 192 TYR B C 1
ATOM 3129 O O . TYR B 1 192 ? 8.883 -70.938 -16.516 1 39.28 192 TYR B O 1
ATOM 3137 N N . GLU B 1 193 ? 10.477 -70.312 -17.469 1 36.81 193 GLU B N 1
ATOM 3138 C CA . GLU B 1 193 ? 11.117 -69.938 -16.219 1 36.81 193 GLU B CA 1
ATOM 3139 C C . GLU B 1 193 ? 10.664 -68.562 -15.781 1 36.81 193 GLU B C 1
ATOM 3141 O O . GLU B 1 193 ? 10.852 -67.562 -16.5 1 36.81 193 GLU B O 1
ATOM 3146 N N . ARG B 1 194 ? 9.453 -68.438 -15.055 1 39.22 194 ARG B N 1
ATOM 3147 C CA . ARG B 1 194 ? 9.117 -67.312 -14.242 1 39.22 194 ARG B CA 1
ATOM 3148 C C . ARG B 1 194 ? 10.352 -66.75 -13.531 1 39.22 194 ARG B C 1
ATOM 3150 O O . ARG B 1 194 ? 10.867 -67.375 -12.602 1 39.22 194 ARG B O 1
ATOM 3157 N N . THR B 1 195 ? 11.297 -66.188 -14.109 1 32.66 195 THR B N 1
ATOM 3158 C CA . THR B 1 195 ? 12.336 -65.438 -13.406 1 32.66 195 THR B CA 1
ATOM 3159 C C . THR B 1 195 ? 11.727 -64.438 -12.414 1 32.66 195 THR B C 1
ATOM 3161 O O . THR B 1 195 ? 11.117 -63.469 -12.82 1 32.66 195 THR B O 1
ATOM 3164 N N . THR B 1 196 ? 11.141 -64.938 -11.328 1 32.16 196 THR B N 1
ATOM 3165 C CA . THR B 1 196 ? 10.914 -64.125 -10.141 1 32.16 196 THR B CA 1
ATOM 3166 C C . THR B 1 196 ? 12.195 -63.375 -9.758 1 32.16 196 THR B C 1
ATOM 3168 O O . THR B 1 196 ? 13.148 -64 -9.266 1 32.16 196 THR B O 1
ATOM 3171 N N . THR B 1 197 ? 12.688 -62.469 -10.523 1 32.38 197 THR B N 1
ATOM 3172 C CA . THR B 1 197 ? 13.75 -61.594 -10.07 1 32.38 197 THR B CA 1
ATOM 3173 C C . THR B 1 197 ? 13.438 -61.031 -8.68 1 32.38 197 THR B C 1
ATOM 3175 O O . THR B 1 197 ? 12.508 -60.25 -8.523 1 32.38 197 THR B O 1
ATOM 3178 N N . THR B 1 198 ? 13.57 -61.844 -7.633 1 34.12 198 THR B N 1
ATOM 3179 C CA . THR B 1 198 ? 13.641 -61.344 -6.27 1 34.12 198 THR B CA 1
ATOM 3180 C C . THR B 1 198 ? 14.602 -60.156 -6.188 1 34.12 198 THR B C 1
ATOM 3182 O O . THR B 1 198 ? 15.773 -60.281 -6.547 1 34.12 198 THR B O 1
ATOM 3185 N N . PRO B 1 199 ? 14.133 -58.938 -6.105 1 35.72 199 PRO B N 1
ATOM 3186 C CA . PRO B 1 199 ? 15.016 -57.781 -5.895 1 35.72 199 PRO B CA 1
ATOM 3187 C C . PRO B 1 199 ? 16.062 -58.031 -4.82 1 35.72 199 PRO B C 1
ATOM 3189 O O . PRO B 1 199 ? 15.727 -58.406 -3.693 1 35.72 199 PRO B O 1
ATOM 3192 N N . THR B 1 200 ? 17.219 -58.594 -5.152 1 36.25 200 THR B N 1
ATOM 3193 C CA . THR B 1 200 ? 18.312 -58.656 -4.188 1 36.25 200 THR B CA 1
ATOM 3194 C C . THR B 1 200 ? 18.531 -57.312 -3.506 1 36.25 200 THR B C 1
ATOM 3196 O O . THR B 1 200 ? 18.703 -56.312 -4.176 1 36.25 200 THR B O 1
ATOM 3199 N N . PRO B 1 201 ? 18.172 -57.188 -2.238 1 36 201 PRO B N 1
ATOM 3200 C CA . PRO B 1 201 ? 18.469 -55.969 -1.468 1 36 201 PRO B CA 1
ATOM 3201 C C . PRO B 1 201 ? 19.922 -55.531 -1.608 1 36 201 PRO B C 1
ATOM 3203 O O . PRO B 1 201 ? 20.828 -56.344 -1.55 1 36 201 PRO B O 1
ATOM 3206 N N . THR B 1 202 ? 20.25 -54.625 -2.48 1 30.78 202 THR B N 1
ATOM 3207 C CA . THR B 1 202 ? 21.547 -53.969 -2.582 1 30.78 202 THR B CA 1
ATOM 3208 C C . THR B 1 202 ? 22.094 -53.625 -1.198 1 30.78 202 THR B C 1
ATOM 3210 O O . THR B 1 202 ? 21.453 -52.906 -0.435 1 30.78 202 THR B O 1
ATOM 3213 N N . SER B 1 203 ? 22.797 -54.594 -0.557 1 32.34 203 SER B N 1
ATOM 3214 C CA . SER B 1 203 ? 23.531 -54.312 0.679 1 32.34 203 SER B CA 1
ATOM 3215 C C . SER B 1 203 ? 24.328 -53.031 0.589 1 32.34 203 SER B C 1
ATOM 3217 O O . SER B 1 203 ? 25.078 -52.812 -0.37 1 32.34 203 SER B O 1
ATOM 3219 N N . THR B 1 204 ? 23.797 -51.938 1.101 1 33.44 204 THR B N 1
ATOM 3220 C CA . THR B 1 204 ? 24.469 -50.656 1.302 1 33.44 204 THR B CA 1
ATOM 3221 C C . THR B 1 204 ? 25.828 -50.844 1.966 1 33.44 204 THR B C 1
ATOM 3223 O O . THR B 1 204 ? 25.906 -51.406 3.059 1 33.44 204 THR B O 1
ATOM 3226 N N . PRO B 1 205 ? 26.891 -51 1.121 1 37.06 205 PRO B N 1
ATOM 3227 C CA . PRO B 1 205 ? 28.219 -51.125 1.734 1 37.06 205 PRO B CA 1
ATOM 3228 C C . PRO B 1 205 ? 28.453 -50.062 2.82 1 37.06 205 PRO B C 1
ATOM 3230 O O . PRO B 1 205 ? 28.234 -48.875 2.588 1 37.06 205 PRO B O 1
ATOM 3233 N N . THR B 1 206 ? 28.156 -50.344 4.094 1 33.78 206 THR B N 1
ATOM 3234 C CA . THR B 1 206 ? 28.5 -49.5 5.234 1 33.78 206 THR B CA 1
ATOM 3235 C C . THR B 1 206 ? 30 -49.219 5.262 1 33.78 206 THR B C 1
ATOM 3237 O O . THR B 1 206 ? 30.797 -50.156 5.465 1 33.78 206 THR B O 1
ATOM 3240 N N . THR B 1 207 ? 30.5 -48.406 4.312 1 34.75 207 THR B N 1
ATOM 3241 C CA . THR B 1 207 ? 31.875 -47.938 4.414 1 34.75 207 THR B CA 1
ATOM 3242 C C . THR B 1 207 ? 32.156 -47.375 5.801 1 34.75 207 THR B C 1
ATOM 3244 O O . THR B 1 207 ? 31.5 -46.406 6.227 1 34.75 207 THR B O 1
ATOM 3247 N N . THR B 1 208 ? 32.5 -48.25 6.727 1 36.31 208 THR B N 1
ATOM 3248 C CA 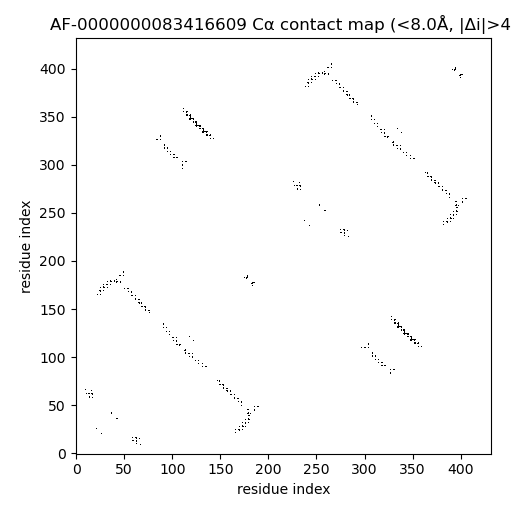. THR B 1 208 ? 33 -47.844 8.039 1 36.31 208 THR B CA 1
ATOM 3249 C C . THR B 1 208 ? 34.094 -46.844 7.898 1 36.31 208 THR B C 1
ATOM 3251 O O . THR B 1 208 ? 35.094 -47.062 7.191 1 36.31 208 THR B O 1
ATOM 3254 N N . PRO B 1 209 ? 33.688 -45.562 8.094 1 41.56 209 PRO B N 1
ATOM 3255 C CA . PRO B 1 209 ? 34.719 -44.5 8.133 1 41.56 209 PRO B CA 1
ATOM 3256 C C . PRO B 1 209 ? 35.938 -44.906 8.969 1 41.56 209 PRO B C 1
ATOM 3258 O O . PRO B 1 209 ? 35.781 -45.5 10.039 1 41.56 209 PRO B O 1
ATOM 3261 N N . GLY B 1 210 ? 37.031 -45.281 8.297 1 37.12 210 GLY B N 1
ATOM 3262 C CA . GLY B 1 210 ? 38.312 -45.594 8.922 1 37.12 210 GLY B CA 1
ATOM 3263 C C . GLY B 1 210 ? 38.688 -44.594 10.008 1 37.12 210 GLY B C 1
ATOM 3264 O O . GLY B 1 210 ? 38.188 -43.469 10.039 1 37.12 210 GLY B O 1
ATOM 3265 N N . PRO B 1 211 ? 39.125 -45.125 11.133 1 42.16 211 PRO B N 1
ATOM 3266 C CA . PRO B 1 211 ? 39.531 -44.312 12.289 1 42.16 211 PRO B CA 1
ATOM 3267 C C . PRO B 1 211 ? 40.469 -43.188 11.906 1 42.16 211 PRO B C 1
ATOM 3269 O O . PRO B 1 211 ? 41.281 -43.312 10.961 1 42.16 211 PRO B O 1
ATOM 3272 N N . ASP B 1 212 ? 39.938 -41.969 11.953 1 36.56 212 ASP B N 1
ATOM 3273 C CA . ASP B 1 212 ? 40.781 -40.781 11.883 1 36.56 212 ASP B CA 1
ATOM 3274 C C . ASP B 1 212 ? 42.062 -40.969 12.688 1 36.56 212 ASP B C 1
ATOM 3276 O O . ASP B 1 212 ? 42.031 -41.312 13.875 1 36.56 212 ASP B O 1
ATOM 3280 N N . ASP B 1 213 ? 43.094 -41.438 12.062 1 36.97 213 ASP B N 1
ATOM 3281 C CA . ASP B 1 213 ? 44.438 -41.469 12.656 1 36.97 213 ASP B CA 1
ATOM 3282 C C . ASP B 1 213 ? 44.75 -40.156 13.375 1 36.97 213 ASP B C 1
ATOM 3284 O O . ASP B 1 213 ? 44.562 -39.062 12.812 1 36.97 213 ASP B O 1
ATOM 3288 N N . PRO B 1 214 ? 44.75 -40.188 14.727 1 43.72 214 PRO B N 1
ATOM 3289 C CA . PRO B 1 214 ? 45.188 -39.062 15.547 1 43.72 214 PRO B CA 1
ATOM 3290 C C . PRO B 1 214 ? 46.531 -38.5 15.109 1 43.72 214 PRO B C 1
ATOM 3292 O O . PRO B 1 214 ? 47.531 -39.219 15.086 1 43.72 214 PRO B O 1
ATOM 3295 N N . ASP B 1 215 ? 46.656 -37.844 13.945 1 32.41 215 ASP B N 1
ATOM 3296 C CA . ASP B 1 215 ? 47.969 -37.219 13.789 1 32.41 215 ASP B CA 1
ATOM 3297 C C . ASP B 1 215 ? 48.406 -36.562 15.094 1 32.41 215 ASP B C 1
ATOM 3299 O O . ASP B 1 215 ? 47.688 -35.75 15.672 1 32.41 215 ASP B O 1
ATOM 3303 N N . TYR B 1 216 ? 49.469 -37.125 15.711 1 27.89 216 TYR B N 1
ATOM 3304 C CA . TYR B 1 216 ? 50.375 -36.438 16.609 1 27.89 216 TYR B CA 1
ATOM 3305 C C . TYR B 1 216 ? 50.906 -35.156 15.953 1 27.89 216 TYR B C 1
ATOM 3307 O O . TYR B 1 216 ? 51.094 -35.094 14.734 1 27.89 216 TYR B O 1
#

InterPro domains:
  IPR007931 Protein TsetseEP [PF05267] (46-163)

Solvent-accessible surface area (backbone atoms only — not comparable to full-atom values): 23339 Å² total; per-residue (Å²): 134,69,74,70,64,58,52,56,59,49,56,57,49,22,63,46,46,62,69,59,56,82,48,69,69,49,52,51,39,50,50,49,39,54,53,33,31,71,74,29,58,82,43,29,59,62,36,45,68,54,45,47,60,52,51,51,50,47,51,52,50,35,26,53,47,45,51,49,30,53,49,50,40,54,54,51,49,54,56,58,59,58,62,48,52,58,62,50,49,51,50,42,48,53,49,53,52,49,38,51,55,51,51,54,31,59,67,45,81,52,65,69,60,22,27,53,39,32,25,53,50,16,47,54,41,15,53,51,23,38,50,42,10,53,52,23,46,51,50,50,52,52,51,51,52,50,50,50,52,48,51,50,52,33,50,52,45,41,50,51,39,49,50,52,40,50,53,51,51,43,52,50,37,52,52,41,37,35,26,33,71,58,79,42,79,86,78,67,76,73,74,74,70,77,73,72,73,65,79,68,74,76,73,70,77,75,73,68,77,66,78,76,71,77,77,126,134,70,74,70,63,60,53,57,58,52,53,54,50,22,60,45,46,59,70,59,57,82,46,67,70,52,53,53,40,52,50,48,38,54,54,34,31,71,74,30,58,81,45,30,58,63,36,46,67,56,44,46,62,53,51,52,48,46,53,52,50,35,24,53,48,46,50,48,30,53,50,51,40,54,54,51,49,54,55,57,59,58,64,48,51,59,62,50,48,51,49,41,49,52,50,50,53,48,39,51,55,52,51,54,31,59,68,44,81,52,64,69,59,22,27,54,39,33,25,52,50,16,47,54,40,14,53,51,24,38,48,42,11,52,52,22,46,51,51,51,53,51,51,51,52,49,51,52,50,49,52,49,52,32,49,53,47,43,50,52,39,49,51,52,41,53,53,53,49,43,53,50,36,51,52,42,37,34,27,33,70,59,77,42,79,85,79,69,75,73,75,77,73,78,76,75,75,68,82,71,78,76,76,73,79,76,75,71,77,68,78,78,72,78,78,126

Foldseek 3Di:
DDPVVVVVVLLVVLLVVVVVPPDPLLVVLVVLLVVLCVVFVVLNVQLCLPLVVVLVVLSVQLSVLLSVLVVVLVVVLVVVVVVCVVVVVVLVVLVVVLVVQLVVLVPDDDPVSSVVSCVVSVVVVVVSVVVSVVSVVVVVVVSVVVNVVSVVSSVVSSVVSVVSSCVSSSVSSVVSSCSSNVVDPPPDRPPPPPPPVPVPPPPPPPPPPPPPPPPD/DDPVVVVVVLLVVLLCVVVVPPDPLLVVLVVLLVVLCVVFVVLNVQLCLQLVVVLVVLSVVLSVLLSVLVVVLVVVLVVVVVVCVVVVVVLVVLVVVLVVQLVVLVPDDDPVSSVVSCVVSVVVVVVSVVVSVVSVVVVVVVSVVVNVVSVVSSVVSSVVSVVSSCVSSSVSSVVSSCSSNVVDPDPDRPPPPPPPVPPPPPPPPPPPPPPPPPDD

Sequence (432 aa):
MSSTGSLLVLLGLAVMAAAKLQIPKIQRLQHQAEVLSAQNPSSGLVCFSFYRPILDSIADQYEVQYNLCNSQYEDQAAIEYANWQQPREQIASRGRNSCGRIDNCASIVSAVQAFECYAEVGSDESKTMYGISTNATEMMTEMEALNQKLISAKDLCINNAERTYVEFTASTYEALNDCLSGKIIITTTPDYERTTTTPTPTSTPTTTPGPDDPDYMSSTGSLLVLLGLAVMAAAKLQIPKIQRLQHQAEVLSAQNPSSGLVCFSFYRPILDSIADQYEVQYNLCNSQYEDQAAIEYANWQQPREQIASRGRNSCGRIDNCASIVSAVQAFECYAEVGSDESKTMYGISTNATEMMTEMEALNQKLISAKDLCINNAERTYVEFTASTYEALNDCLSGKIIITTTPDYERTTTTPTPTSTPTTTPGPDDPDY

pLDDT: mean 81.14, std 23.15, range [26.8, 98.56]

Radius of gyration: 52.33 Å; Cα contacts (8 Å, |Δi|>4): 329; chains: 2; bounding box: 111×154×83 Å

Secondary structure (DSSP, 8-state):
--THHHHHHHHHHHHHHHHH---HHHHHHHHHHHHHHHH-HHHHHHHHHHHHHHHHHHHHHHHHHHHHHHHHHHHHHHHHHHTTHHHHHHHHHHHHHHHHHHHHHHT--SHHHHHHHHHHHHHHHHHHHHHHHHHHHHHHHHHHHHHHHHHHHHHHHHHHHHHHHHHHHHHHHHHHHHHHHTSS---S----------------------------/--THHHHHHHHHHHHHHHHH---HHHHHHHHHHHHHHHH-HHHHHHHHHHHHHHHHHHHHHHHHHHHHHHHHHHHHHHHHHHTTHHHHHHHHHHHHHHHHHHHHHHT--SHHHHHHHHHHHHHHHHHHHHHHHHHHHHHHHHHHHHHHHHHHHHHHHHHHHHHHHHHHHHHHHHHHHHHHHTSS---S----------------------------

Nearest PDB structures (foldseek):
  7sqc-assembly1_1W  TM=3.055E-01  e=9.760E-01  Chlamydomonas reinhardtii
  7sqc-assembly1_1H  TM=3.267E-01  e=2.493E+00  Chlamydomonas reinhardtii
  7sqc-assembly1_1F  TM=3.955E-01  e=3.591E+00  Chlamydomonas reinhardtii
  7n6g-assembly1_3T  TM=2.486E-01  e=5.172E+00  Chlamydomonas reinhardtii
  7sqc-assembly1_1K  TM=2.335E-01  e=5.172E+00  Chlamydomonas reinhardtii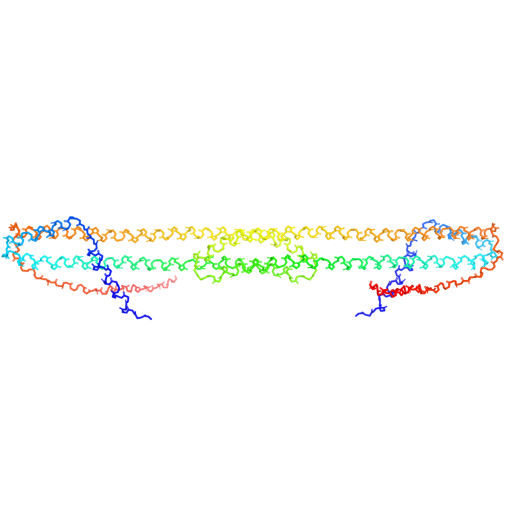

Organism: Drosophila navojoa (NCBI:txid7232)